Protein AF-A0AAI9AIQ2-F1 (afdb_monomer)

Solvent-accessible surface area (backbone atoms only — not comparable to full-atom values): 21168 Å² total; per-residue (Å²): 132,84,58,90,62,65,63,52,79,47,77,47,78,47,90,77,33,19,38,20,43,30,36,39,63,74,41,92,51,70,26,59,18,50,26,79,37,68,67,47,2,46,46,38,7,43,37,45,44,42,20,33,58,58,73,38,58,77,48,63,70,30,54,37,72,69,79,56,81,78,46,40,80,54,92,78,49,48,52,75,70,54,39,56,72,66,43,52,86,81,51,61,74,72,50,32,22,35,42,27,43,90,58,94,49,39,34,23,37,70,23,32,32,65,90,77,67,45,77,41,26,42,41,46,23,56,48,63,61,23,27,66,75,50,14,49,18,44,29,87,46,70,69,61,11,50,48,50,11,49,28,52,32,52,24,53,39,48,51,49,52,35,46,52,68,30,49,14,53,28,75,51,94,54,92,78,48,52,100,41,28,44,39,27,51,46,22,74,73,56,61,43,58,30,19,29,21,36,44,51,60,94,72,27,33,32,70,28,51,9,39,33,72,48,68,67,58,5,43,49,42,1,46,45,53,44,50,71,49,70,77,74,56,54,9,40,61,39,86,56,56,69,63,40,52,33,68,70,35,50,47,34,40,70,76,64,31,36,24,55,39,32,49,50,42,79,46,80,45,78,42,70,83,58,75,94,80,54,95,68,88,82,71,65,99,61,70,43,32,37,35,79,35,71,55,93,83,44,38,25,34,39,43,46,33,77,100,53,35,64,73,44,64,71,64,33,47,74,78,62,42,78,33,67,27,50,85,45,33,68,36,60,80,67,63,40,64,59,70,62,47,51,52,53,37,60,77,67,71,50,54,48,54,33,64,54,45,16,47,45,45,70,56,92,42,36,62,92,37,45,67,59,48,64,77,51,82,54,70,21,68,40,41,56,44,50,56,50,51,56,49,62,70,65,77,117

Nearest PDB structures (foldseek):
  4q85-assembly2_C  TM=9.039E-01  e=5.734E-27  Escherichia coli K-12
  4q84-assembly1_A  TM=8.880E-01  e=1.154E-26  Escherichia coli K-12
  4q85-assembly3_F  TM=8.875E-01  e=9.817E-27  Escherichia coli K-12
  4q85-assembly3_E  TM=8.876E-01  e=1.593E-26  Escherichia coli K-12
  4q85-assembly1_A  TM=8.774E-01  e=3.568E-26  Escherichia coli K-12

Secondary structure (DSSP, 8-state):
---SS-EEEEEEEETTEEEEEEEESSSS-EEEEEESSHHHHHHHHHHHHHHHHHT-GGGTTS--TTSSTT-EE-S--S-HHHHHHTTGGGS-GGGG--SSSS--S-EEEEEEETTT--EEEEEHHHHHHHTTTTTEEEESSHHHHHHHHHHHHHHHHHHHHHHHTTPPPPB---TT--SSEEEEE-STTTTS-EEEEEEEETTEEEEEEEE-SSHHHHHHHHHHHHHHTTT-S-EEEES-HHHHTSHHHHHHHHHHS-S-EEGGGGSS-SSPPPP---S-S----S--EEEEEEETTEEEEEEE-TTTS--S-TTHHHHS-GGGGHHHHHHHHTT--HHHHHHHHHHTT-SBHHHHHT--BSS--BGGGHHHHHH---B-HHHHHHHHHHHHTT--

pLDDT: mean 96.02, std 3.87, range [55.38, 98.81]

Structure (mmCIF, N/CA/C/O backbone):
data_AF-A0AAI9AIQ2-F1
#
_entry.id   AF-A0AAI9AIQ2-F1
#
loop_
_atom_site.group_PDB
_atom_site.id
_atom_site.type_symbol
_atom_site.label_atom_id
_atom_site.label_alt_id
_atom_site.label_comp_id
_atom_site.label_asym_id
_atom_site.label_entity_id
_atom_site.label_seq_id
_atom_site.pdbx_PDB_ins_code
_atom_site.Cartn_x
_atom_site.Cartn_y
_atom_site.Cartn_z
_atom_site.occupancy
_atom_site.B_iso_or_equiv
_atom_site.auth_seq_id
_atom_site.auth_comp_id
_atom_site.auth_asym_id
_atom_site.auth_atom_id
_atom_site.pdbx_PDB_model_num
ATOM 1 N N . MET A 1 1 ? 9.174 21.395 -0.111 1.00 64.38 1 MET A N 1
ATOM 2 C CA . MET A 1 1 ? 7.866 20.803 0.245 1.00 64.38 1 MET A CA 1
ATOM 3 C C . MET A 1 1 ? 7.655 20.969 1.747 1.00 64.38 1 MET A C 1
ATOM 5 O O . MET A 1 1 ? 8.614 20.760 2.483 1.00 64.38 1 MET A O 1
ATOM 9 N N . LYS A 1 2 ? 6.482 21.436 2.197 1.00 76.50 2 LYS A N 1
ATOM 10 C CA . LYS A 1 2 ? 6.148 21.532 3.632 1.00 76.50 2 LYS A CA 1
ATOM 11 C C . LYS A 1 2 ? 5.447 20.241 4.067 1.00 76.50 2 LYS A C 1
ATOM 13 O O . LYS A 1 2 ? 4.701 19.677 3.272 1.00 76.50 2 LYS A O 1
ATOM 18 N N . SER A 1 3 ? 5.705 19.792 5.289 1.00 81.62 3 SER A N 1
ATOM 19 C CA . SER A 1 3 ? 4.983 18.675 5.905 1.00 81.62 3 SER A CA 1
ATOM 20 C C . SER A 1 3 ? 3.713 19.192 6.586 1.00 81.62 3 SER A C 1
ATOM 22 O O . SER A 1 3 ? 3.697 20.337 7.044 1.00 81.62 3 SER A O 1
ATOM 24 N N . ILE A 1 4 ? 2.662 18.374 6.633 1.00 86.06 4 ILE A N 1
ATOM 25 C CA . ILE A 1 4 ? 1.431 18.651 7.394 1.00 86.06 4 ILE A CA 1
ATOM 26 C C . ILE A 1 4 ? 1.721 18.639 8.896 1.00 86.06 4 ILE A C 1
ATOM 28 O O . ILE A 1 4 ? 1.161 19.439 9.637 1.00 86.06 4 ILE A O 1
ATOM 32 N N . ILE A 1 5 ? 2.646 17.776 9.314 1.00 91.12 5 ILE A N 1
ATOM 33 C CA . ILE A 1 5 ? 3.063 17.594 10.704 1.00 91.12 5 ILE A CA 1
ATOM 34 C C . ILE A 1 5 ? 4.569 17.804 10.863 1.00 91.12 5 ILE A C 1
ATOM 36 O O . ILE A 1 5 ? 5.335 17.715 9.901 1.00 91.12 5 ILE A O 1
ATOM 40 N N . GLU A 1 6 ? 5.031 18.053 12.083 1.00 93.75 6 GLU A N 1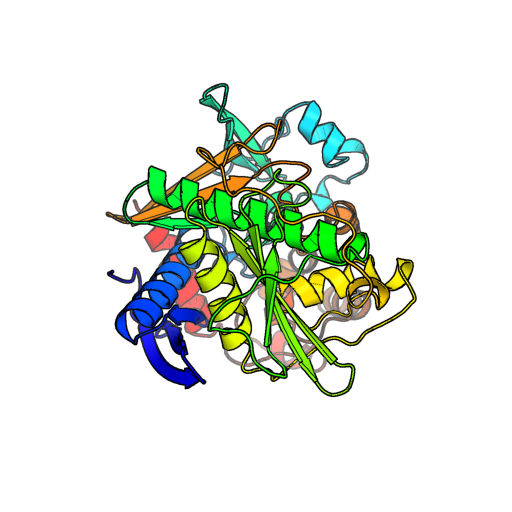
ATOM 41 C CA . GLU A 1 6 ? 6.467 18.113 12.347 1.00 93.75 6 GLU A CA 1
ATOM 42 C C . GLU A 1 6 ? 7.118 16.729 12.262 1.00 93.75 6 GLU A C 1
ATOM 44 O O . GLU A 1 6 ? 6.614 15.751 12.819 1.00 93.75 6 GLU A O 1
ATOM 49 N N . CYS A 1 7 ? 8.283 16.657 11.613 1.00 95.00 7 CYS A N 1
ATOM 50 C CA . CYS A 1 7 ? 9.026 15.412 11.447 1.00 95.00 7 CYS A CA 1
ATOM 51 C C . CYS A 1 7 ? 10.515 15.587 11.755 1.00 95.00 7 CYS A C 1
ATOM 53 O O . CYS A 1 7 ? 11.106 16.629 11.464 1.00 95.00 7 CYS A O 1
ATOM 55 N N . ASN A 1 8 ? 11.127 14.533 12.291 1.00 96.94 8 ASN A N 1
ATOM 56 C CA . ASN A 1 8 ? 12.574 14.378 12.379 1.00 96.94 8 ASN A CA 1
ATOM 57 C C . ASN A 1 8 ? 13.058 13.595 11.153 1.00 96.94 8 ASN A C 1
ATOM 59 O O . ASN A 1 8 ? 12.486 12.555 10.825 1.00 96.94 8 ASN A O 1
ATOM 63 N N . LEU A 1 9 ? 14.097 14.095 10.482 1.00 97.31 9 LEU A N 1
ATOM 64 C CA . LEU A 1 9 ? 14.638 13.498 9.260 1.00 97.31 9 LEU A CA 1
ATOM 65 C C . LEU A 1 9 ? 16.006 12.883 9.539 1.00 97.31 9 LEU A C 1
ATOM 67 O O . LEU A 1 9 ? 16.919 13.593 9.960 1.00 97.31 9 LEU A O 1
ATOM 71 N N . ASN A 1 10 ? 16.153 11.595 9.245 1.00 97.56 10 ASN A N 1
ATOM 72 C CA . ASN A 1 10 ? 17.425 10.885 9.319 1.00 97.56 10 ASN A CA 1
ATOM 73 C C . ASN A 1 10 ? 17.871 10.525 7.906 1.00 97.56 10 ASN A C 1
ATOM 75 O O . ASN A 1 10 ? 17.074 10.013 7.122 1.00 97.56 10 ASN A O 1
ATOM 79 N N . TYR A 1 11 ? 19.133 10.785 7.578 1.00 97.81 11 TYR A N 1
ATOM 80 C CA . TYR A 1 11 ? 19.677 10.518 6.248 1.00 97.81 11 TYR A CA 1
ATOM 81 C C . TYR A 1 11 ? 20.722 9.419 6.298 1.00 97.81 11 TYR A C 1
ATOM 83 O O . TYR A 1 11 ? 21.492 9.317 7.254 1.00 97.81 11 TYR A O 1
ATOM 91 N N . LYS A 1 12 ? 20.777 8.643 5.222 1.00 97.00 12 LYS A N 1
ATOM 92 C CA . LYS A 1 12 ? 21.795 7.627 4.998 1.00 97.00 12 LYS A CA 1
ATOM 93 C C . LYS A 1 12 ? 22.156 7.604 3.520 1.00 97.00 12 LYS A C 1
ATOM 95 O O . LYS A 1 12 ? 21.268 7.643 2.682 1.00 97.00 12 LYS A O 1
ATOM 100 N N . ASN A 1 13 ? 23.442 7.512 3.200 1.00 97.62 13 ASN A N 1
ATOM 101 C CA . ASN A 1 13 ? 23.876 7.243 1.831 1.00 97.62 13 ASN A CA 1
ATOM 102 C C . ASN A 1 13 ? 24.075 5.737 1.645 1.00 97.62 13 ASN A C 1
ATOM 104 O O . ASN A 1 13 ? 24.607 5.066 2.533 1.00 97.62 13 ASN A O 1
ATOM 108 N N . PHE A 1 14 ? 23.651 5.224 0.497 1.00 97.06 14 PHE A N 1
ATOM 109 C CA . PHE A 1 14 ? 23.833 3.839 0.093 1.00 97.06 14 PHE A CA 1
ATOM 110 C C . PHE A 1 14 ? 24.073 3.782 -1.417 1.00 97.06 14 PHE A C 1
ATOM 112 O O . PHE A 1 14 ? 23.176 4.087 -2.200 1.00 97.06 14 PHE A O 1
ATOM 119 N N . LEU A 1 15 ? 25.294 3.404 -1.813 1.00 95.94 15 LEU A N 1
ATOM 120 C CA . LEU A 1 15 ? 25.759 3.497 -3.202 1.00 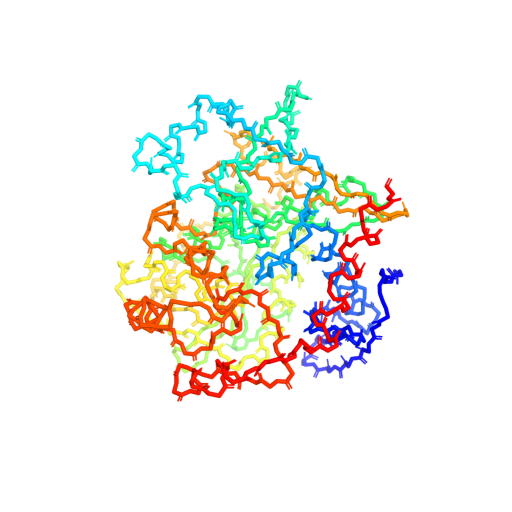95.94 15 LEU A CA 1
ATOM 121 C C . LEU A 1 15 ? 25.475 4.900 -3.776 1.00 95.94 15 LEU A C 1
ATOM 123 O O . LEU A 1 15 ? 25.874 5.892 -3.165 1.00 95.94 15 LEU A O 1
ATOM 127 N N . ASP A 1 16 ? 24.771 4.982 -4.905 1.00 95.31 16 ASP A N 1
ATOM 128 C CA . ASP A 1 16 ? 24.423 6.239 -5.580 1.00 95.31 16 ASP A CA 1
ATOM 129 C C . ASP A 1 16 ? 23.188 6.938 -4.980 1.00 95.31 16 ASP A C 1
ATOM 131 O O . ASP A 1 16 ? 22.822 8.030 -5.417 1.00 95.31 16 ASP A O 1
ATOM 135 N N . ALA A 1 17 ? 22.512 6.315 -4.009 1.00 97.25 17 ALA A N 1
ATOM 136 C CA . ALA A 1 17 ? 21.289 6.835 -3.414 1.00 97.25 17 ALA A CA 1
ATOM 137 C C . ALA A 1 17 ? 21.544 7.533 -2.072 1.00 97.25 17 ALA A C 1
ATOM 139 O O . ALA A 1 17 ? 22.296 7.066 -1.212 1.00 97.25 17 ALA A O 1
ATOM 140 N N . THR A 1 18 ? 20.806 8.614 -1.844 1.00 98.19 18 THR A N 1
ATOM 141 C CA . THR A 1 18 ? 20.502 9.117 -0.509 1.00 98.19 18 THR A CA 1
ATOM 142 C C . THR A 1 18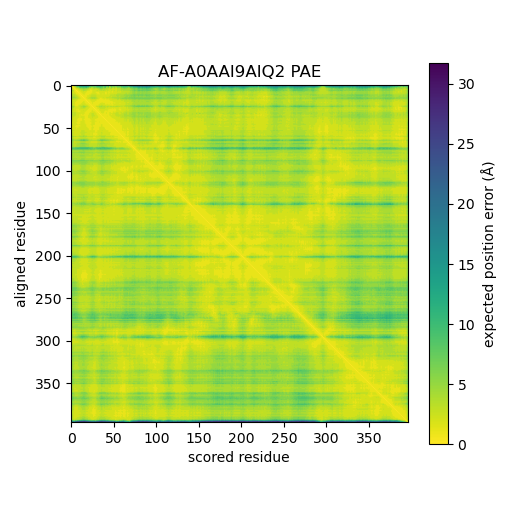 ? 19.123 8.608 -0.098 1.00 98.19 18 THR A C 1
ATOM 144 O O . THR A 1 18 ? 18.127 8.817 -0.791 1.00 98.19 18 THR A O 1
ATOM 147 N N . LEU A 1 19 ? 19.066 7.962 1.060 1.00 97.94 19 LEU A N 1
ATOM 148 C CA . LEU A 1 19 ? 17.855 7.504 1.725 1.00 97.94 19 LEU A CA 1
ATOM 149 C C . LEU A 1 19 ? 17.506 8.475 2.855 1.00 97.94 19 LEU A C 1
ATOM 151 O O . LEU A 1 19 ? 18.389 8.993 3.548 1.00 97.94 19 LEU A O 1
ATOM 155 N N . CYS A 1 20 ? 16.217 8.726 3.047 1.00 97.94 20 CYS A N 1
ATOM 156 C CA . CYS A 1 20 ? 15.698 9.575 4.108 1.00 97.94 20 CYS A CA 1
ATOM 157 C C . CYS A 1 20 ? 14.577 8.852 4.851 1.00 97.94 20 CYS A C 1
ATOM 159 O O . CYS A 1 20 ? 13.578 8.469 4.256 1.00 97.94 20 CYS A O 1
ATOM 161 N N . GLU A 1 21 ? 14.731 8.692 6.159 1.00 97.88 21 GLU A N 1
ATOM 162 C CA . GLU A 1 21 ? 13.654 8.274 7.049 1.00 97.88 21 GLU A CA 1
ATOM 163 C C . GLU A 1 21 ? 13.025 9.528 7.666 1.00 97.88 21 GLU A C 1
ATOM 165 O O . GLU A 1 21 ? 13.721 10.361 8.257 1.00 97.88 21 GLU A O 1
ATOM 170 N N . CYS A 1 22 ? 11.708 9.658 7.545 1.00 97.62 22 CYS A N 1
ATOM 171 C CA . CYS A 1 22 ? 10.930 10.764 8.084 1.00 97.62 22 CYS A CA 1
ATOM 172 C C . CYS A 1 22 ? 10.041 10.251 9.218 1.00 97.62 22 CYS A C 1
ATOM 174 O O . CYS A 1 22 ? 9.081 9.522 8.984 1.00 97.62 22 CYS A O 1
ATOM 176 N N . LYS A 1 23 ? 10.364 10.622 10.462 1.00 97.81 23 LYS A N 1
ATOM 177 C CA . LYS A 1 23 ? 9.610 10.225 11.661 1.00 97.81 23 LYS A CA 1
ATOM 178 C C . LYS A 1 23 ? 8.734 11.368 12.138 1.00 97.81 23 LYS A C 1
ATOM 180 O O . LYS A 1 23 ? 9.259 12.426 12.488 1.00 97.81 23 LYS A O 1
ATOM 185 N N . ALA A 1 24 ? 7.427 11.150 12.205 1.00 97.06 24 ALA A N 1
ATOM 186 C CA . ALA A 1 24 ? 6.503 12.095 12.810 1.00 97.06 24 ALA A CA 1
ATOM 187 C C . ALA A 1 24 ? 6.854 12.340 14.288 1.00 97.06 24 ALA A C 1
ATOM 189 O O . ALA A 1 24 ? 7.176 11.408 15.027 1.00 97.06 24 ALA A O 1
ATOM 190 N N . LYS A 1 25 ? 6.796 13.594 14.745 1.00 95.12 25 LYS A N 1
ATOM 191 C CA . LYS A 1 25 ? 6.908 13.892 16.178 1.00 95.12 25 LYS A CA 1
ATOM 192 C C . LYS A 1 25 ? 5.599 13.533 16.880 1.00 95.12 25 LYS A C 1
ATOM 194 O O . LYS A 1 25 ? 4.528 13.867 16.387 1.00 95.12 25 LYS A O 1
ATOM 199 N N . ASN A 1 26 ? 5.695 12.891 18.045 1.00 94.12 26 ASN A N 1
ATOM 200 C CA . ASN A 1 26 ? 4.567 12.541 18.927 1.00 94.12 26 ASN A CA 1
ATOM 201 C C . ASN A 1 26 ? 3.491 11.614 18.317 1.00 94.12 26 ASN A C 1
ATOM 203 O O . ASN A 1 26 ? 2.453 11.389 18.937 1.00 94.12 26 ASN A O 1
ATOM 207 N N . LEU A 1 27 ? 3.755 11.043 17.141 1.00 96.94 27 LEU A N 1
ATOM 208 C CA . LEU A 1 27 ? 2.909 10.086 16.425 1.00 96.94 27 LEU A CA 1
ATOM 209 C C . LEU A 1 27 ? 3.756 8.854 16.062 1.00 96.94 27 LEU A C 1
ATOM 211 O O . LEU A 1 27 ? 4.980 8.971 15.956 1.00 96.94 27 LEU A O 1
ATOM 215 N N . PRO A 1 28 ? 3.152 7.672 15.859 1.00 96.00 28 PRO A N 1
ATOM 216 C CA . PRO A 1 28 ? 3.898 6.468 15.488 1.00 96.00 28 PRO A CA 1
ATOM 217 C C . PRO A 1 28 ? 4.300 6.431 14.002 1.00 96.00 28 PRO A C 1
ATOM 219 O O . PRO A 1 28 ? 4.994 5.508 13.584 1.00 96.00 28 PRO A O 1
ATOM 222 N N . PHE A 1 29 ? 3.899 7.428 13.211 1.00 97.56 29 PHE A N 1
ATOM 223 C CA . PHE A 1 29 ? 4.029 7.412 11.756 1.00 97.56 29 PHE A CA 1
ATOM 224 C C . PHE A 1 29 ? 5.464 7.620 11.270 1.00 97.56 29 PHE A C 1
ATOM 226 O O . PHE A 1 29 ? 6.209 8.476 11.768 1.00 97.56 29 PHE A O 1
ATOM 233 N N . LYS A 1 30 ? 5.831 6.855 10.242 1.00 97.19 30 LYS A N 1
ATOM 234 C CA . LYS A 1 30 ? 7.117 6.950 9.556 1.00 97.19 30 LYS A CA 1
ATOM 235 C C . LYS A 1 30 ? 6.921 6.748 8.065 1.00 97.19 30 LYS A C 1
ATOM 237 O O . LYS A 1 30 ? 6.218 5.825 7.680 1.00 97.19 30 LYS A O 1
ATOM 242 N N . SER A 1 31 ? 7.611 7.547 7.269 1.00 97.12 31 SER A N 1
ATOM 243 C CA . SER A 1 31 ? 7.732 7.349 5.826 1.00 97.12 31 SER A CA 1
ATOM 244 C C . SER A 1 31 ? 9.194 7.287 5.418 1.00 97.12 31 SER A C 1
ATOM 246 O O . SER A 1 31 ? 10.092 7.722 6.157 1.00 97.12 31 SER A O 1
ATOM 248 N N . PHE A 1 32 ? 9.426 6.784 4.215 1.00 96.12 32 PHE A N 1
ATOM 249 C CA . PHE A 1 32 ? 10.757 6.684 3.649 1.00 96.12 32 PHE A CA 1
ATOM 250 C C . PHE A 1 32 ? 10.838 7.453 2.338 1.00 96.12 32 PHE A C 1
ATOM 252 O O . PHE A 1 32 ? 9.854 7.684 1.650 1.00 96.12 32 PHE A O 1
ATOM 259 N N . GLY A 1 33 ? 12.034 7.912 2.006 1.00 96.06 33 GLY A N 1
ATOM 260 C CA . GLY A 1 33 ? 12.282 8.622 0.769 1.00 96.06 33 GLY A CA 1
ATOM 261 C C . GLY A 1 33 ? 13.632 8.281 0.194 1.00 96.06 33 GLY A C 1
ATOM 262 O O . GLY A 1 33 ? 14.567 7.911 0.906 1.00 96.06 33 GLY A O 1
ATOM 263 N N . LYS A 1 34 ? 13.717 8.435 -1.120 1.00 96.88 34 LYS A N 1
ATOM 264 C CA . LYS A 1 34 ? 14.873 8.072 -1.931 1.00 96.88 34 LYS A CA 1
ATOM 265 C C . LYS A 1 34 ? 15.139 9.144 -2.980 1.00 96.88 34 LYS A C 1
ATOM 267 O O . LYS A 1 34 ? 14.220 9.820 -3.439 1.00 96.88 34 LYS A O 1
ATOM 272 N N . GLY A 1 35 ? 16.404 9.315 -3.337 1.00 97.44 35 GLY A N 1
ATOM 273 C CA . GLY A 1 35 ? 16.845 10.252 -4.367 1.00 97.44 35 GLY A CA 1
ATOM 274 C C . GLY A 1 35 ? 18.348 10.164 -4.596 1.00 97.44 35 GLY A C 1
ATOM 275 O O . GLY A 1 35 ? 19.053 9.539 -3.809 1.00 97.44 35 GLY A O 1
ATOM 276 N N . PHE A 1 36 ? 18.857 10.819 -5.636 1.00 97.50 36 PHE A N 1
ATOM 277 C CA . PHE A 1 36 ? 20.304 10.876 -5.903 1.00 97.50 36 PHE A CA 1
ATOM 278 C C . PHE A 1 36 ? 21.024 11.927 -5.052 1.00 97.50 36 PHE A C 1
ATOM 280 O O . PHE A 1 36 ? 22.245 12.055 -5.081 1.00 97.50 36 PHE A O 1
ATOM 287 N N . ASN A 1 37 ? 20.266 12.727 -4.304 1.00 97.44 37 ASN A N 1
ATOM 288 C CA . ASN A 1 37 ? 20.788 13.689 -3.350 1.00 97.44 37 ASN A CA 1
ATOM 289 C C . ASN A 1 37 ? 19.833 13.859 -2.163 1.00 97.44 37 ASN A C 1
ATOM 291 O O . ASN A 1 37 ? 18.664 13.465 -2.189 1.00 97.44 37 ASN A O 1
ATOM 295 N N . GLN A 1 38 ? 20.334 14.517 -1.121 1.00 97.06 38 GLN A N 1
ATOM 296 C CA . GLN A 1 38 ? 19.609 14.737 0.126 1.00 97.06 38 GLN A CA 1
ATOM 297 C C . GLN A 1 38 ? 18.287 15.500 -0.050 1.00 97.06 38 GLN A C 1
ATOM 299 O O . GLN A 1 38 ? 17.323 15.231 0.668 1.00 97.06 38 GLN A O 1
ATOM 304 N N . ASN A 1 39 ? 18.219 16.448 -0.991 1.00 97.00 39 ASN A N 1
ATOM 305 C CA . ASN A 1 39 ? 17.011 17.238 -1.216 1.00 97.00 39 ASN A CA 1
ATOM 306 C C . ASN A 1 39 ? 15.904 16.405 -1.877 1.00 97.00 39 ASN A C 1
ATOM 308 O O . ASN A 1 39 ? 14.755 16.479 -1.449 1.00 97.00 39 ASN A O 1
ATOM 312 N N . GLU A 1 40 ? 16.246 15.583 -2.869 1.00 96.62 40 GLU A N 1
ATOM 313 C CA . GLU A 1 40 ? 15.310 14.639 -3.490 1.00 96.62 40 GLU A CA 1
ATOM 314 C C . GLU A 1 40 ? 14.781 13.625 -2.475 1.00 96.62 40 GLU A C 1
ATOM 316 O O . GLU A 1 40 ? 13.567 13.493 -2.324 1.00 96.62 40 GLU A O 1
ATOM 321 N N . ALA A 1 41 ? 15.675 13.001 -1.699 1.00 97.56 41 ALA A N 1
ATOM 322 C CA . ALA A 1 41 ? 15.297 12.037 -0.667 1.00 97.56 41 ALA A CA 1
ATOM 323 C C . ALA A 1 41 ? 14.363 12.656 0.386 1.00 97.56 41 ALA A C 1
ATOM 325 O O . ALA A 1 41 ? 13.356 12.060 0.767 1.00 97.56 41 ALA A O 1
ATOM 326 N N . LYS A 1 42 ? 14.650 13.895 0.809 1.00 97.44 42 LYS A N 1
ATOM 327 C CA . LYS A 1 42 ? 13.793 14.666 1.719 1.00 97.44 42 LYS A CA 1
ATOM 328 C C . LYS A 1 42 ? 12.411 14.936 1.127 1.00 97.44 42 LYS A C 1
ATOM 330 O O . LYS A 1 42 ? 11.412 14.805 1.833 1.00 97.44 42 LYS A O 1
ATOM 335 N N . ILE A 1 43 ? 12.347 15.388 -0.128 1.00 95.12 43 ILE A N 1
ATOM 336 C CA . ILE A 1 43 ? 11.077 15.693 -0.802 1.00 95.12 43 ILE A CA 1
ATOM 337 C C . ILE A 1 43 ? 10.241 14.421 -0.934 1.00 95.12 43 ILE A C 1
ATOM 339 O O . ILE A 1 43 ? 9.055 14.465 -0.626 1.00 95.12 43 ILE A O 1
ATOM 343 N N . SER A 1 44 ? 10.865 13.308 -1.320 1.00 95.62 44 SER A N 1
ATOM 344 C CA . SER A 1 44 ? 10.224 11.996 -1.404 1.00 95.62 44 SER A CA 1
ATOM 345 C C . SER A 1 44 ? 9.652 11.562 -0.048 1.00 95.62 44 SER A C 1
ATOM 347 O O . SER A 1 44 ? 8.454 11.307 0.035 1.00 95.62 44 SER A O 1
ATOM 349 N N . ALA A 1 45 ? 10.441 11.606 1.033 1.00 97.12 45 ALA A N 1
ATOM 350 C CA . ALA A 1 45 ? 9.985 11.158 2.353 1.00 97.12 45 ALA A CA 1
ATOM 351 C C . ALA A 1 45 ? 8.845 12.025 2.919 1.00 97.12 45 ALA A C 1
ATOM 353 O O . ALA A 1 45 ? 7.868 11.510 3.462 1.00 97.12 45 ALA A O 1
ATOM 354 N N . ILE A 1 46 ? 8.939 13.354 2.785 1.00 96.12 46 ILE A N 1
ATOM 355 C CA . ILE A 1 46 ? 7.873 14.273 3.226 1.00 96.12 46 ILE A CA 1
ATOM 356 C C . ILE A 1 46 ? 6.622 14.123 2.350 1.00 96.12 46 ILE A C 1
ATOM 358 O O . ILE A 1 46 ? 5.508 14.217 2.863 1.00 96.12 46 ILE A O 1
ATOM 362 N N . GLY A 1 47 ? 6.795 13.904 1.044 1.00 95.19 47 GLY A N 1
ATOM 363 C CA . GLY A 1 47 ? 5.696 13.649 0.116 1.00 95.19 47 GLY A CA 1
ATOM 364 C C . GLY A 1 47 ? 4.895 12.420 0.530 1.00 95.19 47 GLY A C 1
ATOM 365 O O . GLY A 1 47 ? 3.685 12.530 0.708 1.00 95.19 47 GLY A O 1
ATOM 366 N N . GLU A 1 48 ? 5.580 11.308 0.795 1.00 96.38 48 GLU A N 1
ATOM 367 C CA . GLU A 1 48 ? 4.965 10.067 1.276 1.00 96.38 48 GLU A CA 1
ATOM 368 C C . GLU A 1 48 ? 4.292 10.251 2.649 1.00 96.38 48 GLU A C 1
ATOM 370 O O . GLU A 1 48 ? 3.156 9.827 2.838 1.00 96.38 48 GLU A O 1
ATOM 375 N N . MET A 1 49 ? 4.922 10.966 3.593 1.00 97.19 49 MET A N 1
ATOM 376 C CA . MET A 1 49 ? 4.294 11.294 4.887 1.00 97.19 49 MET A CA 1
ATOM 377 C C . MET A 1 49 ? 2.959 12.021 4.685 1.00 97.19 49 MET A C 1
ATOM 379 O O . MET A 1 49 ? 1.941 11.651 5.268 1.00 97.19 49 MET A O 1
ATOM 383 N N . ASN A 1 50 ? 2.955 13.059 3.846 1.00 95.75 50 ASN A N 1
ATOM 384 C CA . ASN A 1 50 ? 1.754 13.842 3.592 1.00 95.75 50 ASN A CA 1
ATOM 385 C C . ASN A 1 50 ? 0.686 13.040 2.841 1.00 95.75 50 ASN A C 1
ATOM 387 O O . ASN A 1 50 ? -0.497 13.188 3.135 1.00 95.75 50 ASN A O 1
ATOM 391 N N . GLU A 1 51 ? 1.086 12.205 1.884 1.00 96.94 51 GLU A N 1
ATOM 392 C CA . GLU A 1 51 ? 0.190 11.305 1.163 1.00 96.94 51 GLU A CA 1
ATOM 393 C C . GLU A 1 51 ? -0.563 10.396 2.125 1.00 96.94 51 GLU A C 1
ATOM 395 O O . GLU A 1 51 ? -1.794 10.409 2.141 1.00 96.94 51 GLU A O 1
ATOM 400 N N . ARG A 1 52 ? 0.175 9.667 2.967 1.00 97.31 52 ARG A N 1
ATOM 401 C CA . ARG A 1 52 ? -0.362 8.681 3.909 1.00 97.31 52 ARG A CA 1
ATOM 402 C C . ARG A 1 52 ? -1.266 9.322 4.964 1.00 97.31 52 ARG A C 1
ATOM 404 O O . ARG A 1 52 ? -2.272 8.738 5.353 1.00 97.31 52 ARG A O 1
ATOM 411 N N . ILE A 1 53 ? -0.961 10.552 5.385 1.00 96.12 53 ILE A N 1
ATOM 412 C CA . ILE A 1 53 ? -1.822 11.324 6.294 1.00 96.12 53 ILE A CA 1
ATOM 413 C C . ILE A 1 53 ? -3.109 11.776 5.589 1.00 96.12 53 ILE A C 1
ATOM 415 O O . ILE A 1 53 ? -4.210 11.595 6.114 1.00 96.12 53 ILE A O 1
ATOM 419 N N . LEU A 1 54 ? -3.010 12.379 4.399 1.00 95.25 54 LEU A N 1
ATOM 420 C CA . LEU A 1 54 ? -4.183 12.951 3.730 1.00 95.25 54 LEU A CA 1
ATOM 421 C C . LEU A 1 54 ? -5.154 11.901 3.219 1.00 95.25 54 LEU A C 1
ATOM 423 O O . LEU A 1 54 ? -6.357 12.073 3.392 1.00 95.25 54 LEU A O 1
ATOM 427 N N . THR A 1 55 ? -4.639 10.821 2.639 1.00 96.50 55 THR A N 1
ATOM 428 C CA . THR A 1 55 ? -5.445 9.686 2.155 1.00 96.50 55 THR A CA 1
ATOM 429 C C . THR A 1 55 ? -6.042 8.848 3.282 1.00 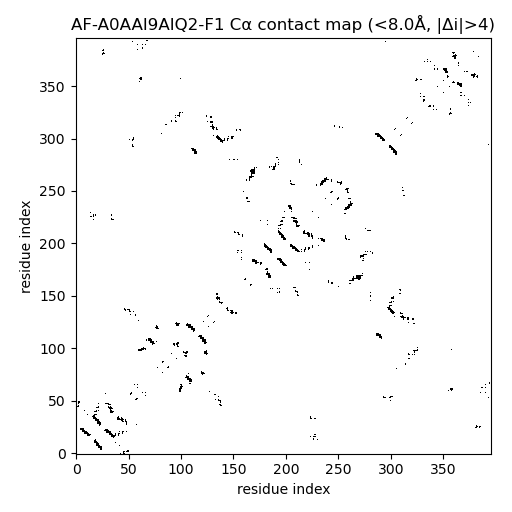96.50 55 THR A C 1
ATOM 431 O O . THR A 1 55 ? -6.886 7.993 3.034 1.00 96.50 55 THR A O 1
ATOM 434 N N . ARG A 1 56 ? -5.663 9.162 4.527 1.00 96.38 56 ARG A N 1
ATOM 435 C CA . ARG A 1 56 ? -6.003 8.451 5.756 1.00 96.38 56 ARG A CA 1
ATOM 436 C C . ARG A 1 56 ? -5.353 7.070 5.893 1.00 96.38 56 ARG A C 1
ATOM 438 O O . ARG A 1 56 ? -5.698 6.363 6.828 1.00 96.38 56 ARG A O 1
ATOM 445 N N . ASN A 1 57 ? -4.374 6.725 5.058 1.00 97.25 57 ASN A N 1
ATOM 446 C CA . ASN A 1 57 ? -3.740 5.409 5.085 1.00 97.25 57 ASN A CA 1
ATOM 447 C C . ASN A 1 57 ? -3.103 5.051 6.439 1.00 97.25 57 ASN A C 1
ATOM 449 O O . ASN A 1 57 ? -3.312 3.956 6.943 1.00 97.25 57 ASN A O 1
ATOM 453 N N . TYR A 1 58 ? -2.423 5.993 7.102 1.00 97.25 58 TYR A N 1
ATOM 454 C CA . TYR A 1 58 ? -1.906 5.742 8.457 1.00 97.25 58 TYR A CA 1
ATOM 455 C C . TYR A 1 58 ? -2.989 5.554 9.522 1.00 97.25 58 TYR A C 1
ATOM 457 O O . TYR A 1 58 ? -2.671 5.206 10.648 1.00 97.25 58 TYR A O 1
ATOM 465 N N . PHE A 1 59 ? -4.246 5.857 9.224 1.00 97.62 59 PHE A N 1
ATOM 466 C CA . PHE A 1 59 ? -5.339 5.791 10.186 1.00 97.62 59 PHE A CA 1
ATOM 467 C C . PHE A 1 59 ? -6.158 4.501 10.046 1.00 97.62 59 PHE A C 1
ATOM 469 O O . PHE A 1 59 ? -6.966 4.217 10.925 1.00 97.62 59 PHE A O 1
ATOM 476 N N . GLU A 1 60 ? -5.948 3.731 8.971 1.00 96.38 60 GLU A N 1
ATOM 477 C CA . GLU A 1 60 ? -6.727 2.533 8.619 1.00 96.38 60 GLU A CA 1
ATOM 478 C C . GLU A 1 60 ? -6.677 1.466 9.719 1.00 96.38 60 GLU A C 1
ATOM 480 O O . GLU A 1 60 ? -7.688 0.830 10.000 1.00 96.38 60 GLU A O 1
ATOM 485 N N . GLU A 1 61 ? -5.542 1.349 10.411 1.00 95.50 61 GLU A N 1
ATOM 486 C CA . GLU A 1 61 ? -5.310 0.398 11.507 1.00 95.50 61 GLU A CA 1
ATOM 487 C C . GLU A 1 61 ? -5.794 0.889 12.884 1.00 95.50 61 GLU A C 1
ATOM 489 O O . GLU A 1 61 ? -5.626 0.189 13.881 1.00 95.50 61 GLU A O 1
ATOM 494 N N . TYR A 1 62 ? -6.397 2.081 12.980 1.00 98.19 62 TYR A N 1
ATOM 495 C CA . TYR A 1 62 ? -6.827 2.652 14.258 1.00 98.19 62 TYR A CA 1
ATOM 496 C C . TYR A 1 62 ? -8.347 2.773 14.363 1.00 98.19 62 TYR A C 1
ATOM 498 O O . TYR A 1 62 ? -9.053 3.133 13.421 1.00 98.19 62 TYR A O 1
ATOM 506 N N . TYR A 1 63 ? -8.858 2.536 15.563 1.00 98.44 63 TYR A N 1
ATOM 507 C CA . TYR A 1 63 ? -10.224 2.833 15.949 1.00 98.44 63 TYR A CA 1
ATOM 508 C C . TYR A 1 63 ? -10.411 4.354 16.024 1.00 98.44 63 TYR A C 1
ATOM 510 O O . TYR A 1 63 ? -9.969 5.029 16.949 1.00 98.44 63 TYR A O 1
ATOM 518 N N . ILE A 1 64 ? -11.048 4.919 15.004 1.00 97.56 64 ILE A N 1
ATOM 519 C CA . ILE A 1 64 ? -11.295 6.348 14.870 1.00 97.56 64 ILE A CA 1
ATOM 520 C C . ILE A 1 64 ? -12.708 6.542 14.345 1.00 97.56 64 ILE A C 1
ATOM 522 O O . ILE A 1 64 ? -12.988 6.432 13.148 1.00 97.56 64 ILE A O 1
ATOM 526 N N . ASN A 1 65 ? -13.607 6.888 15.260 1.00 94.38 65 ASN A N 1
ATOM 527 C CA . ASN A 1 65 ? -14.949 7.295 14.881 1.00 94.38 65 ASN A CA 1
ATOM 528 C C . ASN A 1 65 ? -14.897 8.521 13.968 1.00 94.38 65 ASN A C 1
ATOM 530 O O . ASN A 1 65 ? -14.204 9.498 14.257 1.00 94.38 65 ASN A O 1
ATOM 534 N N . ASN A 1 66 ? -15.688 8.474 12.895 1.00 91.69 66 ASN A N 1
ATOM 535 C CA . ASN A 1 66 ? -15.789 9.546 11.909 1.00 91.69 66 ASN A CA 1
ATOM 536 C C . ASN A 1 66 ? -14.470 9.838 11.161 1.00 91.69 66 ASN A C 1
ATOM 538 O O . ASN A 1 66 ? -14.166 10.995 10.866 1.00 91.69 66 ASN A O 1
ATOM 542 N N . LEU A 1 67 ? -13.684 8.796 10.841 1.00 95.81 67 LEU A N 1
ATOM 543 C CA . LEU A 1 67 ? -12.455 8.929 10.041 1.00 95.81 67 LEU A CA 1
ATOM 544 C C . LEU A 1 67 ? -12.702 9.637 8.693 1.00 95.81 67 LEU A C 1
ATOM 546 O O . LEU A 1 67 ? -11.873 10.438 8.252 1.00 95.81 67 LEU A O 1
ATOM 550 N N . TYR A 1 68 ? -13.860 9.371 8.081 1.00 95.38 68 TYR A N 1
ATOM 551 C CA . TYR A 1 68 ? -14.355 10.026 6.869 1.00 95.38 68 TYR A CA 1
ATOM 552 C C . TYR A 1 68 ? -15.715 10.693 7.156 1.00 95.38 68 TYR A C 1
ATOM 554 O O . TYR A 1 68 ? -16.732 9.998 7.164 1.00 95.38 68 TYR A O 1
ATOM 562 N N . PRO A 1 69 ? -15.764 12.017 7.399 1.00 93.06 69 PRO A N 1
ATOM 563 C CA . PRO A 1 69 ? -16.993 12.731 7.768 1.00 93.06 69 PRO A CA 1
ATOM 564 C C . PRO A 1 69 ? -18.134 12.655 6.755 1.00 93.06 69 PRO A C 1
ATOM 566 O O . PRO A 1 69 ? -19.297 12.819 7.108 1.00 93.06 69 PRO A O 1
ATOM 569 N N . GLU A 1 70 ? -17.804 12.444 5.486 1.00 93.81 70 GLU A N 1
ATOM 570 C CA . GLU A 1 70 ? -18.763 12.336 4.389 1.00 93.81 70 GLU A CA 1
ATOM 571 C C . GLU A 1 70 ? -19.155 10.890 4.051 1.00 93.81 70 GLU A C 1
ATOM 573 O O . GLU A 1 70 ? -19.868 10.662 3.068 1.00 93.81 70 GLU A O 1
ATOM 578 N N . ALA A 1 71 ? -18.682 9.912 4.832 1.00 96.81 71 ALA A N 1
ATOM 579 C CA . ALA A 1 71 ? -19.135 8.536 4.711 1.00 96.81 71 ALA A CA 1
ATOM 580 C C . ALA A 1 71 ? -20.636 8.439 5.005 1.00 96.81 71 ALA A C 1
ATOM 582 O O . ALA A 1 71 ? -21.162 9.093 5.906 1.00 96.81 71 ALA A O 1
ATOM 583 N N . ILE A 1 72 ? -21.326 7.590 4.248 1.00 97.62 72 ILE A N 1
ATOM 584 C CA . ILE A 1 72 ? -22.756 7.338 4.424 1.00 97.62 72 ILE A CA 1
ATOM 585 C C . ILE A 1 72 ? -23.012 5.850 4.627 1.00 97.62 72 ILE A C 1
ATOM 587 O O . ILE A 1 72 ? -22.307 5.009 4.069 1.00 97.62 72 ILE A O 1
ATOM 591 N N . ILE A 1 73 ? -24.064 5.542 5.381 1.00 97.69 73 ILE A N 1
ATOM 592 C CA . ILE A 1 73 ? -24.656 4.204 5.418 1.00 97.69 73 ILE A CA 1
ATOM 593 C C . ILE A 1 73 ? -25.574 4.087 4.202 1.00 97.69 73 ILE A C 1
ATOM 595 O O . ILE A 1 73 ? -26.490 4.896 4.030 1.00 97.69 73 ILE A O 1
ATOM 599 N N . THR A 1 74 ? -25.312 3.123 3.326 1.00 92.12 74 THR A N 1
ATOM 600 C CA . THR A 1 74 ? -26.109 2.920 2.113 1.00 92.12 74 THR A CA 1
ATOM 601 C C . THR A 1 74 ? -25.988 1.489 1.617 1.00 92.12 74 THR A C 1
ATOM 603 O O . THR A 1 74 ? -24.887 0.962 1.541 1.00 92.12 74 THR A O 1
ATOM 606 N N . ASP A 1 75 ? -27.102 0.911 1.170 1.00 87.75 75 ASP A N 1
ATOM 607 C CA . ASP A 1 75 ? -27.111 -0.353 0.417 1.00 87.75 75 ASP A CA 1
ATOM 608 C C . ASP A 1 75 ? -26.890 -0.121 -1.093 1.00 87.75 75 ASP A C 1
ATOM 610 O O . ASP A 1 75 ? -26.795 -1.058 -1.881 1.00 87.75 75 ASP A O 1
ATOM 614 N N . LYS A 1 76 ? -26.820 1.148 -1.527 1.00 92.81 76 LYS A N 1
ATOM 615 C CA . LYS A 1 76 ? -26.542 1.563 -2.914 1.00 92.81 76 LYS A CA 1
ATOM 616 C C . LYS A 1 76 ? -25.069 1.934 -3.090 1.00 92.81 76 LYS A C 1
ATOM 618 O O . LYS A 1 76 ? -24.751 3.036 -3.542 1.00 92.81 76 LYS A O 1
ATOM 623 N N . PHE A 1 77 ? -24.184 1.036 -2.679 1.00 96.69 77 PHE A N 1
ATOM 624 C CA . PHE A 1 77 ? -22.750 1.138 -2.925 1.00 96.69 77 PHE A CA 1
ATOM 625 C C . PHE A 1 77 ? -22.374 0.361 -4.188 1.00 96.69 77 PHE A C 1
ATOM 627 O O . PHE A 1 77 ? -23.042 -0.600 -4.568 1.00 96.69 77 PHE A O 1
ATOM 634 N N . LEU A 1 78 ? -21.292 0.800 -4.832 1.00 97.94 78 LEU A N 1
ATOM 635 C CA . LEU A 1 78 ? -20.778 0.292 -6.099 1.00 97.94 78 LEU A CA 1
ATOM 636 C C . LEU A 1 78 ? -21.797 0.403 -7.252 1.00 97.94 78 LEU A C 1
ATOM 638 O O . LEU A 1 78 ? -22.954 0.787 -7.092 1.00 97.94 78 LEU A O 1
ATOM 642 N N . ASN A 1 79 ? -21.339 0.139 -8.473 1.00 96.12 79 ASN A N 1
ATOM 643 C CA . ASN A 1 79 ? -22.230 -0.095 -9.611 1.00 96.12 79 ASN A CA 1
ATOM 644 C C . ASN A 1 79 ? -22.330 -1.604 -9.878 1.00 96.12 79 ASN A C 1
ATOM 646 O O . ASN A 1 79 ? -21.579 -2.381 -9.295 1.00 96.12 79 ASN A O 1
ATOM 650 N N . SER A 1 80 ? -23.226 -2.027 -10.773 1.00 96.31 80 SER A N 1
ATOM 651 C CA . SER A 1 80 ? -23.479 -3.454 -11.027 1.00 96.31 80 SER A CA 1
ATOM 652 C C . SER A 1 80 ? -22.228 -4.242 -11.424 1.00 96.31 80 SER A C 1
ATOM 654 O O . SER A 1 80 ? -22.050 -5.360 -10.957 1.00 96.31 80 SER A O 1
ATOM 656 N N . LYS A 1 81 ? -21.349 -3.651 -12.240 1.00 96.31 81 LYS A N 1
ATOM 657 C CA . LYS A 1 81 ? -20.103 -4.285 -12.691 1.00 96.31 81 LYS A CA 1
ATOM 658 C C . LYS A 1 81 ? -19.132 -4.502 -11.530 1.00 96.31 81 LYS A C 1
ATOM 660 O O . LYS A 1 81 ? -18.541 -5.565 -11.419 1.00 96.31 81 LYS A O 1
ATOM 665 N N . LEU A 1 82 ? -18.983 -3.506 -10.659 1.00 97.69 82 LEU A N 1
ATOM 666 C CA . LEU A 1 82 ? -18.136 -3.616 -9.470 1.00 97.69 82 LEU A CA 1
ATOM 667 C C . LEU A 1 82 ? -18.725 -4.579 -8.439 1.00 97.69 82 LEU A C 1
ATOM 669 O O . LEU A 1 82 ? -17.996 -5.360 -7.846 1.00 97.69 82 LEU A O 1
ATOM 673 N N . TYR A 1 83 ? -20.043 -4.547 -8.257 1.00 97.44 83 TYR A N 1
ATOM 674 C CA . TYR A 1 83 ? -20.752 -5.441 -7.346 1.00 97.44 83 TYR A CA 1
ATOM 675 C C . TYR A 1 83 ? -20.562 -6.918 -7.729 1.00 97.44 83 TYR A C 1
ATOM 677 O O . TYR A 1 83 ? -20.442 -7.772 -6.858 1.00 97.44 83 TYR A O 1
ATOM 685 N N . GLU A 1 84 ? -20.518 -7.209 -9.032 1.00 97.56 84 GLU A N 1
ATOM 686 C CA . GLU A 1 84 ? -20.169 -8.530 -9.563 1.00 97.56 84 GLU A CA 1
ATOM 687 C C . GLU A 1 84 ? -18.676 -8.837 -9.407 1.00 97.56 84 GLU A C 1
ATOM 689 O O . GLU A 1 84 ? -18.330 -9.913 -8.937 1.00 97.56 84 GLU A O 1
ATOM 694 N N . PHE A 1 85 ? -17.795 -7.894 -9.755 1.00 97.69 85 PHE A N 1
ATOM 695 C CA . PHE A 1 85 ? -16.349 -8.108 -9.693 1.00 97.69 85 PHE A CA 1
ATOM 696 C C . PHE A 1 85 ? -15.847 -8.441 -8.282 1.00 97.69 85 PHE A C 1
ATOM 698 O O . PHE A 1 85 ? -15.108 -9.406 -8.134 1.00 97.69 85 PHE A O 1
ATOM 705 N N . TYR A 1 86 ? -16.269 -7.695 -7.254 1.00 97.88 86 TYR A N 1
ATOM 706 C CA . TYR A 1 86 ? -15.891 -7.972 -5.857 1.00 97.88 86 TYR A CA 1
ATOM 707 C C . TYR A 1 86 ? -16.739 -9.062 -5.196 1.00 97.88 86 TYR A C 1
ATOM 709 O O . TYR A 1 86 ? -16.690 -9.211 -3.980 1.00 97.88 86 TYR A O 1
ATOM 717 N N . ASP A 1 87 ? -17.559 -9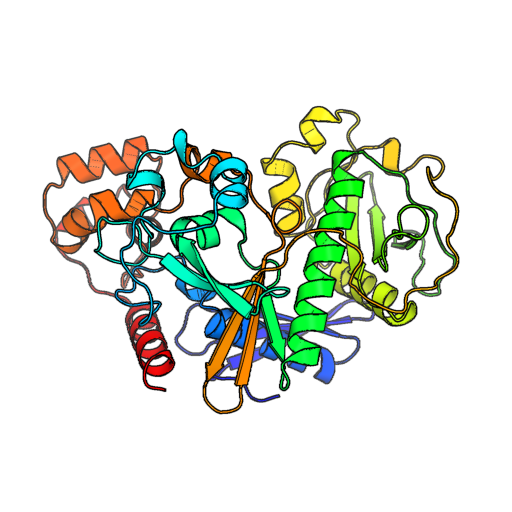.766 -5.977 1.00 97.06 87 ASP A N 1
ATOM 718 C CA . ASP A 1 87 ? -18.407 -10.861 -5.517 1.00 97.06 87 ASP A CA 1
ATOM 719 C C . ASP A 1 87 ? -19.260 -10.526 -4.278 1.00 97.06 87 ASP A C 1
ATOM 721 O O . ASP A 1 87 ? -19.451 -11.330 -3.366 1.00 97.06 87 ASP A O 1
ATOM 725 N N . ILE A 1 88 ? -19.818 -9.309 -4.247 1.00 97.25 88 ILE A N 1
ATOM 726 C CA . ILE A 1 88 ? -20.522 -8.780 -3.068 1.00 97.25 88 ILE A CA 1
ATOM 727 C C . ILE A 1 88 ? -21.712 -9.665 -2.660 1.00 97.25 88 ILE A C 1
ATOM 729 O O . ILE A 1 88 ? -22.089 -9.697 -1.495 1.00 97.25 88 ILE A O 1
ATOM 733 N N . LYS A 1 89 ? -22.303 -10.414 -3.602 1.00 95.50 89 LYS A N 1
ATOM 734 C CA . LYS A 1 89 ? -23.433 -11.322 -3.331 1.00 95.50 89 LYS A CA 1
ATOM 735 C C . LYS A 1 89 ? -23.082 -12.490 -2.409 1.00 95.50 89 LYS A C 1
ATOM 737 O O . LYS A 1 89 ? -23.998 -13.041 -1.807 1.00 95.50 89 LYS A O 1
ATOM 742 N N . ASN A 1 90 ? -21.813 -12.892 -2.357 1.00 96.56 90 ASN A N 1
ATOM 743 C CA . ASN A 1 90 ? -21.343 -14.034 -1.568 1.00 96.56 90 ASN A CA 1
ATOM 744 C C . ASN A 1 90 ? -20.692 -13.618 -0.235 1.00 96.56 90 ASN A C 1
ATOM 746 O O . ASN A 1 90 ? -20.198 -14.480 0.509 1.00 96.56 90 ASN A O 1
ATOM 750 N N . LEU A 1 91 ? -20.694 -12.313 0.047 1.00 96.81 91 LEU A N 1
ATOM 751 C CA . LEU A 1 91 ? -20.275 -11.723 1.310 1.00 96.81 91 LEU A CA 1
ATOM 752 C C . LEU A 1 91 ? -21.479 -11.541 2.231 1.00 96.81 91 LEU A C 1
ATOM 754 O O . LEU A 1 91 ? -22.577 -11.189 1.791 1.00 96.81 91 LEU A O 1
ATOM 758 N N . GLU A 1 92 ? -21.250 -11.744 3.520 1.00 96.75 92 GLU A N 1
ATOM 759 C CA . GLU A 1 92 ? -22.192 -11.328 4.550 1.00 96.75 92 GLU A CA 1
ATOM 760 C C . GLU A 1 92 ? -22.078 -9.812 4.763 1.00 96.75 92 GLU A C 1
ATOM 762 O O . GLU A 1 92 ? -21.083 -9.172 4.407 1.00 96.75 92 GLU A O 1
ATOM 767 N N . LYS A 1 93 ? -23.102 -9.192 5.357 1.00 96.19 93 LYS A N 1
ATOM 768 C CA . LYS A 1 93 ? -23.104 -7.735 5.569 1.00 96.19 93 LYS A CA 1
ATOM 769 C C . LYS A 1 93 ? -21.913 -7.297 6.435 1.00 96.19 93 LYS A C 1
ATOM 771 O O . LYS A 1 93 ? -21.309 -6.251 6.196 1.00 96.19 93 LYS A O 1
ATOM 776 N N . GLU A 1 94 ? -21.583 -8.117 7.425 1.00 96.94 94 GLU A N 1
ATOM 777 C CA . GLU A 1 94 ? -20.511 -7.936 8.398 1.00 96.94 94 GLU A CA 1
ATOM 778 C C . GLU A 1 94 ? -19.120 -7.926 7.756 1.00 96.94 94 GLU A C 1
ATOM 780 O O . GLU A 1 94 ? -18.236 -7.221 8.248 1.00 96.94 94 GLU A O 1
ATOM 785 N N . ASP A 1 95 ? -18.935 -8.632 6.635 1.00 97.69 95 ASP A N 1
ATOM 786 C CA . ASP A 1 95 ? -17.680 -8.637 5.874 1.00 97.69 95 ASP A CA 1
ATOM 787 C C . ASP A 1 95 ? -17.362 -7.234 5.325 1.00 97.69 95 ASP A C 1
ATOM 789 O O . ASP A 1 95 ? -16.215 -6.900 5.057 1.00 97.69 95 ASP A O 1
ATOM 793 N N . LEU A 1 96 ? -18.359 -6.353 5.204 1.00 97.94 96 LEU A N 1
ATOM 794 C CA . LEU A 1 96 ? -18.190 -4.998 4.674 1.00 97.94 96 LEU A CA 1
ATOM 795 C C . LEU A 1 96 ? -18.209 -3.903 5.749 1.00 97.94 96 LEU A C 1
ATOM 797 O O . LEU A 1 96 ? -18.153 -2.715 5.414 1.00 97.94 96 LEU A O 1
ATOM 801 N N . PHE A 1 97 ? -18.248 -4.261 7.036 1.00 98.00 97 PHE A N 1
ATOM 802 C CA . PHE A 1 97 ? -18.140 -3.281 8.121 1.00 98.00 97 PHE A CA 1
ATOM 803 C C . PHE A 1 97 ? -16.732 -2.707 8.194 1.00 98.00 97 PHE A C 1
ATOM 805 O O . PHE A 1 97 ? -15.747 -3.446 8.244 1.00 98.00 97 PHE A O 1
ATOM 812 N N . ASP A 1 98 ? -16.624 -1.381 8.242 1.00 97.75 98 ASP A N 1
ATOM 813 C CA . ASP A 1 98 ? -15.338 -0.715 8.413 1.00 97.75 98 ASP A CA 1
ATOM 814 C C . ASP A 1 98 ? -14.705 -1.083 9.764 1.00 97.75 98 ASP A C 1
ATOM 816 O O . ASP A 1 98 ? -15.398 -1.312 10.761 1.00 97.75 98 ASP A O 1
ATOM 820 N N . PHE A 1 99 ? -13.377 -1.107 9.823 1.00 98.12 99 PHE A N 1
ATOM 821 C CA . PHE A 1 99 ? -12.677 -1.366 11.076 1.00 98.12 99 PHE A CA 1
ATOM 822 C C . PHE A 1 99 ? -12.746 -0.168 12.036 1.00 98.12 99 PHE A C 1
ATOM 824 O O . PHE A 1 99 ? -12.863 -0.365 13.249 1.00 98.12 99 PHE A O 1
ATOM 831 N N . ASN A 1 100 ? -12.689 1.060 11.513 1.00 97.94 100 ASN A N 1
ATOM 832 C CA . ASN A 1 100 ? -12.364 2.262 12.282 1.00 97.94 100 ASN A CA 1
ATOM 833 C C . ASN A 1 100 ? -13.490 2.749 13.198 1.00 97.94 100 ASN A C 1
ATOM 835 O O . ASN A 1 100 ? -13.199 3.340 14.230 1.00 97.94 100 ASN A O 1
ATOM 839 N N . SER A 1 101 ? -14.756 2.545 12.844 1.00 96.75 101 SER A N 1
ATOM 840 C CA . SER A 1 101 ? -15.896 3.118 13.569 1.00 96.75 101 SER A CA 1
ATOM 841 C C . SER A 1 101 ? -16.552 2.148 14.564 1.00 96.75 101 SER A C 1
ATOM 843 O O . SER A 1 101 ? -16.254 0.951 14.586 1.00 96.75 101 SER A O 1
ATOM 845 N N . ASP A 1 102 ? -17.517 2.643 15.344 1.00 96.00 102 ASP A N 1
ATOM 846 C CA . ASP A 1 102 ? -18.474 1.828 16.118 1.00 96.00 102 ASP A CA 1
ATOM 847 C C . ASP A 1 102 ? -19.761 1.478 15.351 1.00 96.00 102 ASP A C 1
ATOM 849 O O . ASP A 1 102 ? -20.704 0.929 15.921 1.00 96.00 102 ASP A O 1
ATOM 853 N N . ILE A 1 103 ? -19.842 1.809 14.061 1.00 96.69 103 ILE A N 1
ATOM 854 C CA . ILE A 1 103 ? -21.034 1.565 13.247 1.00 96.69 103 ILE A CA 1
ATOM 855 C C . ILE A 1 103 ? -20.998 0.124 12.733 1.00 96.69 103 ILE A C 1
ATOM 857 O O . ILE A 1 103 ? -20.061 -0.274 12.047 1.00 96.69 103 ILE A O 1
ATOM 861 N N . PHE A 1 104 ? -22.026 -0.659 13.062 1.00 96.81 104 PHE A N 1
ATOM 862 C CA . PHE A 1 104 ? -22.244 -2.016 12.542 1.00 96.81 104 PHE A CA 1
ATOM 863 C C . PHE A 1 104 ? -23.175 -1.967 11.321 1.00 96.81 104 PHE A C 1
ATOM 865 O O . PHE A 1 104 ? -24.274 -2.518 11.322 1.00 96.81 104 PHE A O 1
ATOM 872 N N . ASP A 1 105 ? -22.744 -1.218 10.306 1.00 97.19 105 ASP A N 1
ATOM 873 C CA . ASP A 1 105 ? -23.393 -1.097 9.001 1.00 97.19 105 ASP A CA 1
ATOM 874 C C . ASP A 1 105 ? -22.337 -0.796 7.917 1.00 97.19 105 ASP A C 1
ATOM 876 O O . ASP A 1 105 ? -21.179 -0.506 8.228 1.00 97.19 105 ASP A O 1
ATOM 880 N N . ILE A 1 106 ? -22.716 -0.866 6.641 1.00 97.88 106 ILE A N 1
ATOM 881 C CA . ILE A 1 106 ? -21.812 -0.643 5.511 1.00 97.88 106 ILE A CA 1
ATOM 882 C C . ILE A 1 106 ? -21.606 0.862 5.319 1.00 97.88 106 ILE A C 1
ATOM 884 O O . ILE A 1 106 ? -22.399 1.551 4.670 1.00 97.88 106 ILE A O 1
ATOM 888 N N . LEU A 1 107 ? -20.505 1.376 5.868 1.00 97.81 107 LEU A N 1
ATOM 889 C CA . LEU A 1 107 ? -20.049 2.735 5.600 1.00 97.81 107 LEU A CA 1
ATOM 890 C C . LEU A 1 107 ? -19.322 2.803 4.263 1.00 97.81 107 LEU A C 1
ATOM 892 O O . LEU A 1 107 ? -18.352 2.083 4.025 1.00 97.81 107 LEU A O 1
ATOM 896 N N . SER A 1 108 ? -19.770 3.717 3.407 1.00 98.44 108 SER A N 1
ATOM 897 C CA . SER A 1 108 ? -19.192 3.919 2.083 1.00 98.44 108 SER A CA 1
ATOM 898 C C . SER A 1 108 ? -18.799 5.370 1.841 1.00 98.44 108 SER A C 1
ATOM 900 O O . SER A 1 108 ? -19.524 6.292 2.218 1.00 98.44 108 SER A O 1
ATOM 902 N N . ILE A 1 109 ? -17.678 5.570 1.146 1.00 97.88 109 ILE A N 1
ATOM 903 C CA . ILE A 1 109 ? -17.152 6.890 0.779 1.00 97.88 109 ILE A CA 1
ATOM 904 C C . ILE A 1 109 ? -17.227 7.130 -0.735 1.00 97.88 109 ILE A C 1
ATOM 906 O O . ILE A 1 109 ? -17.099 6.191 -1.525 1.00 97.88 109 ILE A O 1
ATOM 910 N N . PRO A 1 110 ? -17.441 8.382 -1.174 1.00 97.62 110 PRO A N 1
ATOM 911 C CA . PRO A 1 110 ? -17.608 8.695 -2.585 1.00 97.62 110 PRO A CA 1
ATOM 912 C C . PRO A 1 110 ? -16.272 8.706 -3.341 1.00 97.62 110 PRO A C 1
ATOM 914 O O . PRO A 1 110 ? -15.304 9.348 -2.923 1.00 97.62 110 PRO A O 1
ATOM 917 N N . PHE A 1 111 ? -16.273 8.069 -4.510 1.00 98.38 111 PHE A N 1
ATOM 918 C CA . PHE A 1 111 ? -15.262 8.173 -5.560 1.00 98.38 111 PHE A CA 1
ATOM 919 C C . PHE A 1 111 ? -15.898 8.731 -6.831 1.00 98.38 111 PHE A C 1
ATOM 921 O O . PHE A 1 111 ? -17.049 8.440 -7.149 1.00 98.38 111 PHE A O 1
ATOM 928 N N . ILE A 1 112 ? -15.149 9.523 -7.588 1.00 98.12 112 ILE A N 1
ATOM 929 C CA . ILE A 1 112 ? -15.580 10.071 -8.872 1.00 98.12 112 ILE A CA 1
ATOM 930 C C . ILE A 1 112 ? -15.216 9.067 -9.961 1.00 98.12 112 ILE A C 1
ATOM 932 O O . ILE A 1 112 ? -14.042 8.759 -10.159 1.00 98.12 112 ILE A O 1
ATOM 936 N N . HIS A 1 113 ? -16.210 8.586 -10.703 1.00 97.88 113 HIS A N 1
ATOM 937 C CA . HIS A 1 113 ? -15.979 7.795 -11.903 1.00 97.88 113 HIS A CA 1
ATOM 938 C C . HIS A 1 113 ? -15.464 8.700 -13.031 1.00 97.88 113 HIS A C 1
ATOM 940 O O . HIS A 1 113 ? -16.213 9.536 -13.545 1.00 97.88 113 HIS A O 1
ATOM 946 N N . LYS A 1 114 ? -14.203 8.521 -13.442 1.00 95.44 114 LYS A N 1
ATOM 947 C CA . LYS A 1 114 ? -13.465 9.427 -14.339 1.00 95.44 114 LYS A CA 1
ATOM 948 C C . LYS A 1 114 ? -14.197 9.757 -15.633 1.00 95.44 114 LYS A C 1
ATOM 950 O O . LYS A 1 114 ? -14.218 10.919 -16.023 1.00 95.44 114 LYS A O 1
ATOM 955 N N . GLN A 1 115 ? -14.793 8.765 -16.297 1.00 93.75 115 GLN A N 1
ATOM 956 C CA . GLN A 1 115 ? -15.436 8.991 -17.595 1.00 93.75 115 GLN A CA 1
ATOM 957 C C . GLN A 1 115 ? -16.750 9.770 -17.465 1.00 93.75 115 GLN A C 1
ATOM 959 O O . GLN A 1 115 ? -17.047 10.630 -18.287 1.00 93.75 115 GLN A O 1
ATOM 964 N N . SER A 1 116 ? -17.548 9.463 -16.439 1.00 96.25 116 SER A N 1
ATOM 965 C CA . SER A 1 116 ? -18.896 10.034 -16.292 1.00 96.25 116 SER A CA 1
ATOM 966 C C . SER A 1 116 ? -18.975 11.254 -15.371 1.00 96.25 116 SER A C 1
ATOM 968 O O . SER A 1 116 ? -19.996 11.934 -15.361 1.00 96.25 116 SER A O 1
ATOM 970 N N . GLY A 1 117 ? -17.956 11.486 -14.539 1.00 96.50 117 GLY A N 1
ATOM 971 C CA . GLY A 1 117 ? -17.960 12.493 -13.474 1.00 96.50 117 GLY A CA 1
ATOM 972 C C . GLY A 1 117 ? -18.904 12.191 -12.300 1.00 96.50 117 GLY A C 1
ATOM 973 O O . GLY A 1 117 ? -18.987 12.990 -11.372 1.00 96.50 117 GLY A O 1
ATOM 974 N N . LYS A 1 118 ? -19.627 11.064 -12.320 1.00 96.50 118 LYS A N 1
ATOM 975 C CA . LYS A 1 118 ? -20.586 10.691 -11.272 1.00 96.50 118 LYS A CA 1
ATOM 976 C C . LYS A 1 118 ? -19.887 10.113 -10.048 1.00 96.50 118 LYS A C 1
ATOM 978 O O . LYS A 1 118 ? -18.884 9.413 -10.178 1.00 96.50 118 LYS A O 1
ATOM 983 N N . TYR A 1 119 ? -20.479 10.342 -8.880 1.00 96.81 119 TYR A N 1
ATOM 984 C CA . TYR A 1 119 ? -20.066 9.676 -7.652 1.00 96.81 119 TYR A CA 1
ATOM 985 C C . TYR A 1 119 ? -20.542 8.224 -7.618 1.00 96.81 119 TYR A C 1
ATOM 987 O O . TYR A 1 119 ? -21.709 7.942 -7.887 1.00 96.81 119 TYR A O 1
ATOM 995 N N . ILE A 1 120 ? -19.629 7.329 -7.256 1.00 97.88 120 ILE A N 1
ATOM 996 C CA . ILE A 1 120 ? -19.870 5.933 -6.905 1.00 97.88 120 ILE A CA 1
ATOM 997 C C . ILE A 1 120 ? -19.336 5.734 -5.491 1.00 97.88 120 ILE A C 1
ATOM 999 O O . ILE A 1 120 ? -18.217 6.143 -5.187 1.00 97.88 120 ILE A O 1
ATOM 1003 N N . TYR A 1 121 ? -20.144 5.142 -4.622 1.00 98.31 121 TYR A N 1
ATOM 1004 C CA . TYR A 1 121 ? -19.776 4.910 -3.231 1.00 98.31 121 TYR A CA 1
ATOM 1005 C C . TYR A 1 121 ? -19.066 3.566 -3.100 1.00 98.31 121 TYR A C 1
ATOM 1007 O O . TYR A 1 121 ? -19.585 2.559 -3.570 1.00 98.31 121 TYR A O 1
ATOM 1015 N N . PHE A 1 122 ? -17.890 3.551 -2.484 1.00 98.62 122 PHE A N 1
ATOM 1016 C CA . PHE A 1 122 ? -17.128 2.337 -2.198 1.00 98.62 122 PHE A CA 1
ATOM 1017 C C . PHE A 1 122 ? -17.164 2.067 -0.690 1.00 98.62 122 PHE A C 1
ATOM 1019 O O . PHE A 1 122 ? -16.910 3.011 0.068 1.00 98.62 122 PHE A O 1
ATOM 1026 N N . PRO A 1 123 ? -17.449 0.829 -0.240 1.00 98.50 123 PRO A N 1
ATOM 1027 C CA . PRO A 1 123 ? -17.329 0.467 1.168 1.00 98.50 123 PRO A CA 1
ATOM 1028 C C . PRO A 1 123 ? -15.918 0.749 1.683 1.00 98.50 123 PRO A C 1
ATOM 1030 O O . PRO A 1 123 ? -14.938 0.388 1.030 1.00 98.50 123 PRO A O 1
ATOM 1033 N N . ILE A 1 124 ? -15.806 1.374 2.856 1.00 98.19 124 ILE A N 1
ATOM 1034 C CA . ILE A 1 124 ? -14.506 1.689 3.470 1.00 98.19 124 ILE A CA 1
ATOM 1035 C C . ILE A 1 124 ? -13.712 0.400 3.710 1.00 98.19 124 ILE A C 1
ATOM 1037 O O . ILE A 1 124 ? -12.539 0.333 3.353 1.00 98.19 124 ILE A O 1
ATOM 1041 N N . ASN A 1 125 ? -14.380 -0.638 4.231 1.00 98.00 125 ASN A N 1
ATOM 1042 C CA . ASN A 1 125 ? -13.781 -1.951 4.456 1.00 98.00 125 ASN A CA 1
ATOM 1043 C C . ASN A 1 125 ? -13.125 -2.506 3.186 1.00 98.00 125 ASN A C 1
ATOM 1045 O O . ASN A 1 125 ? -11.975 -2.933 3.228 1.00 98.00 125 ASN A O 1
ATOM 1049 N N . LEU A 1 126 ? -13.832 -2.443 2.054 1.00 98.25 126 LEU A N 1
ATOM 1050 C CA . LEU A 1 126 ? -13.323 -2.934 0.778 1.00 98.25 126 LEU A CA 1
ATOM 1051 C C . LEU A 1 126 ? -12.044 -2.196 0.382 1.00 98.25 126 LEU A C 1
ATOM 1053 O O . LEU A 1 126 ? -11.069 -2.822 -0.025 1.00 98.25 126 LEU A O 1
ATOM 1057 N N . ILE A 1 127 ? -12.026 -0.870 0.539 1.00 98.00 127 ILE A N 1
ATOM 1058 C CA . ILE A 1 127 ? -10.856 -0.064 0.190 1.00 98.00 127 ILE A CA 1
ATOM 1059 C C . ILE A 1 127 ? -9.644 -0.469 1.030 1.00 98.00 127 ILE A C 1
ATOM 1061 O O . ILE A 1 127 ? -8.583 -0.752 0.470 1.00 98.00 127 ILE A O 1
ATOM 1065 N N . HIS A 1 128 ? -9.816 -0.505 2.352 1.00 97.25 128 HIS A N 1
ATOM 1066 C CA . HIS A 1 128 ? -8.733 -0.769 3.302 1.00 97.25 128 HIS A CA 1
ATOM 1067 C C . HIS A 1 128 ? -8.220 -2.210 3.228 1.00 97.25 128 HIS A C 1
ATOM 1069 O O . HIS A 1 128 ? -7.020 -2.422 3.354 1.00 97.25 128 HIS A O 1
ATOM 1075 N N . ASN A 1 129 ? -9.089 -3.192 2.963 1.00 95.81 129 ASN A N 1
ATOM 1076 C CA . ASN A 1 129 ? -8.668 -4.587 2.808 1.00 95.81 129 ASN A CA 1
ATOM 1077 C C . ASN A 1 129 ? -7.929 -4.844 1.493 1.00 95.81 129 ASN A C 1
ATOM 1079 O O . ASN A 1 129 ? -7.001 -5.638 1.477 1.00 95.81 129 ASN A O 1
ATOM 1083 N N . ILE A 1 130 ? -8.343 -4.220 0.383 1.00 96.75 130 ILE A N 1
ATOM 1084 C CA . ILE A 1 130 ? -7.927 -4.675 -0.954 1.00 96.75 130 ILE A CA 1
ATOM 1085 C C . ILE A 1 130 ? -6.836 -3.813 -1.582 1.00 96.75 130 ILE A C 1
ATOM 1087 O O . ILE A 1 130 ? -5.957 -4.336 -2.271 1.00 96.75 130 ILE A O 1
ATOM 1091 N N . TYR A 1 131 ? -6.877 -2.495 -1.384 1.00 96.00 131 TYR A N 1
ATOM 1092 C CA . TYR A 1 131 ? -6.028 -1.575 -2.149 1.00 96.00 131 TYR A CA 1
ATOM 1093 C C . TYR A 1 131 ? -4.763 -1.140 -1.419 1.00 96.00 131 TYR A C 1
ATOM 1095 O O . TYR A 1 131 ? -3.812 -0.723 -2.084 1.00 96.00 131 TYR A O 1
ATOM 1103 N N . ALA A 1 132 ? -4.726 -1.251 -0.088 1.00 92.38 132 ALA A N 1
ATOM 1104 C CA . ALA A 1 132 ? -3.635 -0.726 0.729 1.00 92.38 132 ALA A CA 1
ATOM 1105 C C . ALA A 1 132 ? -3.264 0.708 0.290 1.00 92.38 132 ALA A C 1
ATOM 1107 O O . ALA A 1 132 ? -4.131 1.543 0.037 1.00 92.38 132 ALA A O 1
ATOM 1108 N N . SER A 1 133 ? -1.971 0.982 0.119 1.00 93.81 133 SER A N 1
ATOM 1109 C CA . SER A 1 133 ? -1.454 2.253 -0.384 1.00 93.81 133 SER A CA 1
ATOM 1110 C C . SER A 1 133 ? -1.534 2.444 -1.904 1.00 93.81 133 SER A C 1
ATOM 1112 O O . SER A 1 133 ? -1.120 3.492 -2.398 1.00 93.81 133 SER A O 1
ATOM 1114 N N . ASN A 1 134 ? -2.015 1.461 -2.672 1.00 96.00 134 ASN A N 1
ATOM 1115 C CA . ASN A 1 134 ? -1.881 1.490 -4.123 1.00 96.00 134 ASN A CA 1
ATOM 1116 C C . ASN A 1 134 ? -2.739 2.543 -4.808 1.00 96.00 134 ASN A C 1
ATOM 1118 O O . ASN A 1 134 ? -3.947 2.630 -4.595 1.00 96.00 134 ASN A O 1
ATOM 1122 N N . GLY A 1 135 ? -2.091 3.336 -5.665 1.00 96.25 135 GLY A N 1
ATOM 1123 C CA . GLY A 1 135 ? -2.748 4.422 -6.381 1.00 96.25 135 GLY A CA 1
ATOM 1124 C C . GLY A 1 135 ? -2.978 5.659 -5.520 1.00 96.25 135 GLY A C 1
ATOM 1125 O O . GLY A 1 135 ? -3.745 6.539 -5.919 1.00 96.25 135 GLY A O 1
ATOM 1126 N N . MET A 1 136 ? -2.338 5.749 -4.354 1.00 97.81 136 MET A N 1
ATOM 1127 C CA . MET A 1 136 ? -2.283 6.974 -3.566 1.00 97.81 136 MET A CA 1
ATOM 1128 C C . MET A 1 136 ? -1.153 7.866 -4.077 1.00 97.81 136 MET A C 1
ATOM 1130 O O . MET A 1 136 ? -0.104 7.387 -4.488 1.00 97.81 136 MET A O 1
ATOM 1134 N N . ALA A 1 137 ? -1.383 9.175 -4.106 1.00 96.50 137 ALA A N 1
ATOM 1135 C CA . ALA A 1 137 ? -0.349 10.128 -4.484 1.00 96.50 137 ALA A CA 1
ATOM 1136 C C . ALA A 1 137 ? -0.584 11.500 -3.869 1.00 96.50 137 ALA A C 1
ATOM 1138 O O . ALA A 1 137 ? -1.697 12.030 -3.894 1.00 96.50 137 ALA A O 1
ATOM 1139 N N . PHE A 1 138 ? 0.490 12.128 -3.405 1.00 94.81 138 PHE A N 1
ATOM 1140 C CA . PHE A 1 138 ? 0.499 13.525 -2.983 1.00 94.81 138 PHE A CA 1
ATOM 1141 C C . PHE A 1 138 ? 1.248 14.418 -3.972 1.00 94.81 138 PHE A C 1
ATOM 1143 O O . PHE A 1 138 ? 2.366 14.115 -4.391 1.00 94.81 138 PHE A O 1
ATOM 1150 N N . HIS A 1 139 ? 0.673 15.579 -4.295 1.00 90.38 139 HIS A N 1
ATOM 1151 C CA . HIS A 1 139 ? 1.390 16.620 -5.027 1.00 90.38 139 HIS A CA 1
ATOM 1152 C C . HIS A 1 139 ? 0.797 18.012 -4.778 1.00 90.38 139 HIS A C 1
ATOM 1154 O O . HIS A 1 139 ? -0.293 18.178 -4.237 1.00 90.38 139 HIS A O 1
ATOM 1160 N N . THR A 1 140 ? 1.503 19.054 -5.214 1.00 85.00 140 THR A N 1
ATOM 1161 C CA . THR A 1 140 ? 1.007 20.440 -5.151 1.00 85.00 140 THR A CA 1
ATOM 1162 C C . THR A 1 140 ? -0.098 20.735 -6.167 1.00 85.00 140 THR A C 1
ATOM 1164 O O . THR A 1 140 ? -0.787 21.743 -6.043 1.00 85.00 140 THR A O 1
ATOM 1167 N N . ASN A 1 141 ? -0.278 19.879 -7.177 1.00 89.31 141 ASN A N 1
ATOM 1168 C CA . ASN A 1 141 ? -1.336 20.001 -8.173 1.00 89.31 141 ASN A CA 1
ATOM 1169 C C . ASN A 1 141 ? -1.919 18.627 -8.520 1.00 89.31 141 ASN A C 1
ATOM 1171 O O . ASN A 1 141 ? -1.235 17.607 -8.457 1.00 89.31 141 ASN A O 1
ATOM 1175 N N . LEU A 1 142 ? -3.193 18.618 -8.906 1.00 92.88 142 LEU A N 1
ATOM 1176 C CA . LEU A 1 142 ? -3.954 17.388 -9.118 1.00 92.88 142 LEU A CA 1
ATOM 1177 C C . LEU A 1 142 ? -3.448 16.554 -10.304 1.00 92.88 142 LEU A C 1
ATOM 1179 O O . LEU A 1 142 ? -3.512 15.331 -10.243 1.00 92.88 142 LEU A O 1
ATOM 1183 N N . LYS A 1 143 ? -2.958 17.195 -11.373 1.00 94.25 143 LYS A N 1
ATOM 1184 C CA . LYS A 1 143 ? -2.497 16.495 -12.580 1.00 94.25 143 LYS A CA 1
ATOM 1185 C C . LYS A 1 143 ? -1.276 15.630 -12.276 1.00 94.25 143 LYS A C 1
ATOM 1187 O O . LYS A 1 143 ? -1.250 14.469 -12.670 1.00 94.25 143 LYS A O 1
ATOM 1192 N N . ASP A 1 144 ? -0.314 16.181 -11.548 1.00 93.56 144 ASP A N 1
ATOM 1193 C CA . ASP A 1 144 ? 0.906 15.474 -11.170 1.00 93.56 144 ASP A CA 1
ATOM 1194 C C . ASP A 1 144 ? 0.631 14.424 -10.085 1.00 93.56 144 ASP A C 1
ATOM 1196 O O . ASP A 1 144 ? 1.174 13.325 -10.154 1.00 93.56 144 ASP A O 1
ATOM 1200 N N . ALA A 1 145 ? -0.274 14.702 -9.135 1.00 94.62 145 ALA A N 1
ATOM 1201 C CA . ALA A 1 145 ? -0.729 13.688 -8.180 1.00 94.62 145 ALA A CA 1
ATOM 1202 C C . ALA A 1 145 ? -1.367 12.497 -8.916 1.00 94.62 145 ALA A C 1
ATOM 1204 O O . ALA A 1 145 ? -0.992 11.351 -8.699 1.00 94.62 145 ALA A O 1
ATOM 1205 N N . TYR A 1 146 ? -2.279 12.762 -9.854 1.00 96.62 146 TYR A N 1
ATOM 1206 C CA . TYR A 1 146 ? -2.903 11.716 -10.662 1.00 96.62 146 TYR A CA 1
ATOM 1207 C C . TYR A 1 146 ? -1.883 10.963 -11.533 1.00 96.62 146 TYR A C 1
ATOM 1209 O O . TYR A 1 146 ? -1.960 9.742 -11.635 1.00 96.62 146 TYR A O 1
ATOM 1217 N N . TYR A 1 147 ? -0.905 11.660 -12.125 1.00 97.06 147 TYR A N 1
ATOM 1218 C CA . TYR A 1 147 ? 0.182 11.030 -12.882 1.00 97.06 147 TYR A CA 1
ATOM 1219 C C . TYR A 1 147 ? 0.991 10.056 -12.016 1.00 97.06 147 TYR A C 1
ATOM 1221 O O . TYR A 1 147 ? 1.218 8.925 -12.437 1.00 97.06 147 TYR A O 1
ATOM 1229 N N . ASN A 1 148 ? 1.369 10.469 -10.802 1.00 95.81 148 ASN A N 1
ATOM 1230 C CA . ASN A 1 148 ? 2.119 9.631 -9.867 1.00 95.81 148 ASN A CA 1
ATOM 1231 C C . ASN A 1 148 ? 1.308 8.401 -9.429 1.00 95.81 148 ASN A C 1
ATOM 1233 O O . ASN A 1 148 ? 1.805 7.280 -9.519 1.00 95.81 148 ASN A O 1
ATOM 1237 N N . ALA A 1 149 ? 0.037 8.589 -9.055 1.00 97.56 149 ALA A N 1
ATOM 1238 C CA . ALA A 1 149 ? -0.857 7.481 -8.710 1.00 97.56 149 ALA A CA 1
ATOM 1239 C C . ALA A 1 149 ? -0.990 6.481 -9.872 1.00 97.56 149 ALA A C 1
ATOM 1241 O O . ALA A 1 149 ? -0.887 5.270 -9.687 1.00 97.56 149 ALA A O 1
ATOM 1242 N N . LYS A 1 150 ? -1.169 6.981 -11.102 1.00 97.75 150 LYS A N 1
ATOM 1243 C CA . LYS A 1 150 ? -1.257 6.143 -12.305 1.00 97.75 150 LYS A CA 1
ATOM 1244 C C . LYS A 1 150 ? 0.038 5.397 -12.594 1.00 97.75 150 LYS A C 1
ATOM 1246 O O . LYS A 1 150 ? -0.036 4.229 -12.968 1.00 97.75 150 LYS A O 1
ATOM 1251 N N . SER A 1 151 ? 1.195 6.042 -12.450 1.00 97.81 151 SER A N 1
ATOM 1252 C CA . SER A 1 151 ? 2.478 5.379 -12.678 1.00 97.81 151 SER A CA 1
ATOM 1253 C C . SER A 1 151 ? 2.698 4.250 -11.679 1.00 97.81 151 SER A C 1
ATOM 1255 O O . SER A 1 151 ? 3.104 3.169 -12.086 1.00 97.81 151 SE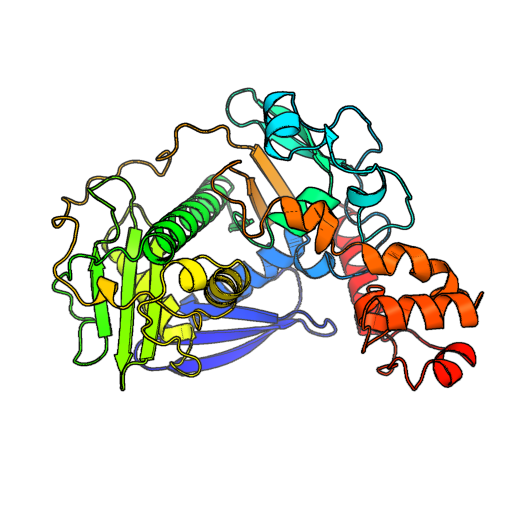R A O 1
ATOM 1257 N N . GLU A 1 152 ? 2.350 4.463 -10.408 1.00 97.06 152 GLU A N 1
ATOM 1258 C CA . GLU A 1 152 ? 2.475 3.442 -9.363 1.00 97.06 152 GLU A CA 1
ATOM 1259 C C . GLU A 1 152 ? 1.584 2.220 -9.643 1.00 97.06 152 GLU A C 1
ATOM 1261 O O . GLU A 1 152 ? 2.043 1.080 -9.562 1.00 97.06 152 GLU A O 1
ATOM 1266 N N . ILE A 1 153 ? 0.334 2.443 -10.067 1.00 98.50 153 ILE A N 1
ATOM 1267 C CA . ILE A 1 153 ? -0.576 1.349 -10.441 1.00 98.50 153 ILE A CA 1
ATOM 1268 C C . ILE A 1 153 ? -0.007 0.537 -11.614 1.00 98.50 153 ILE A C 1
ATOM 1270 O O . ILE A 1 153 ? -0.028 -0.692 -11.580 1.00 98.50 153 ILE A O 1
ATOM 1274 N N . ILE A 1 154 ? 0.504 1.205 -12.654 1.00 98.62 154 ILE A N 1
ATOM 1275 C CA . ILE A 1 154 ? 1.074 0.530 -13.832 1.00 98.62 154 ILE A CA 1
ATOM 1276 C C . ILE A 1 154 ? 2.334 -0.251 -13.453 1.00 98.62 154 ILE A C 1
ATOM 1278 O O . ILE A 1 154 ? 2.498 -1.394 -13.878 1.00 98.62 154 ILE A O 1
ATOM 1282 N N . GLU A 1 155 ? 3.205 0.350 -12.645 1.00 98.19 155 GLU A N 1
ATOM 1283 C CA . GLU A 1 155 ? 4.419 -0.280 -12.133 1.00 98.19 155 GLU A CA 1
ATOM 1284 C C . GLU A 1 155 ? 4.099 -1.584 -11.401 1.00 98.19 155 GLU A C 1
ATOM 1286 O O . GLU A 1 155 ? 4.647 -2.635 -11.740 1.00 98.19 155 GLU A O 1
ATOM 1291 N N . ARG A 1 156 ? 3.162 -1.539 -10.446 1.00 96.88 156 ARG A N 1
ATOM 1292 C CA . ARG A 1 156 ? 2.752 -2.716 -9.671 1.00 96.88 156 ARG A CA 1
ATOM 1293 C C . ARG A 1 156 ? 2.045 -3.759 -10.519 1.00 96.88 156 ARG A C 1
ATOM 1295 O O . ARG A 1 156 ? 2.317 -4.948 -10.358 1.00 96.88 156 ARG A O 1
ATOM 1302 N N . PHE A 1 157 ? 1.198 -3.333 -11.453 1.00 97.81 157 PHE A N 1
ATOM 1303 C CA . PHE A 1 157 ? 0.576 -4.247 -12.401 1.00 97.81 157 PHE A CA 1
ATOM 1304 C C . PHE A 1 157 ? 1.645 -5.027 -13.178 1.00 97.81 157 PHE A C 1
ATOM 1306 O O . PHE A 1 157 ? 1.648 -6.257 -13.146 1.00 97.81 157 PHE A O 1
ATOM 1313 N N . VAL A 1 158 ? 2.595 -4.332 -13.815 1.00 98.31 158 VAL A N 1
ATOM 1314 C CA . VAL A 1 158 ? 3.678 -4.967 -14.585 1.00 98.31 158 VAL A CA 1
ATOM 1315 C C . VAL A 1 158 ? 4.539 -5.861 -13.700 1.00 98.31 158 VAL A C 1
ATOM 1317 O O . VAL A 1 158 ? 4.808 -6.999 -14.083 1.00 98.31 158 VAL A O 1
ATOM 1320 N N . LYS A 1 159 ? 4.913 -5.395 -12.504 1.00 97.94 159 LYS A N 1
ATOM 1321 C CA . LYS A 1 159 ? 5.647 -6.187 -11.512 1.00 97.94 159 LYS A CA 1
ATOM 1322 C C . LYS A 1 159 ? 4.978 -7.535 -11.264 1.00 97.94 159 LYS A C 1
ATOM 1324 O O . LYS A 1 159 ? 5.616 -8.577 -11.405 1.00 97.94 159 LYS A O 1
ATOM 1329 N N . PHE A 1 160 ? 3.682 -7.533 -10.959 1.00 96.25 160 PHE A N 1
ATOM 1330 C CA . PHE A 1 160 ? 2.963 -8.773 -10.691 1.00 96.25 160 PHE A CA 1
ATOM 1331 C C . PHE A 1 160 ? 2.750 -9.630 -11.937 1.00 96.25 160 PHE A C 1
ATOM 1333 O O . PHE A 1 160 ? 2.761 -10.849 -11.808 1.00 96.25 160 PHE A O 1
ATOM 1340 N N . GLN A 1 161 ? 2.618 -9.052 -13.137 1.00 96.81 161 GLN A N 1
ATOM 1341 C CA . GLN A 1 161 ? 2.629 -9.846 -14.372 1.00 96.81 161 GLN A CA 1
ATOM 1342 C C . GLN A 1 161 ? 3.969 -10.578 -14.543 1.00 96.81 161 GLN A C 1
ATOM 1344 O O . GLN A 1 161 ? 3.993 -11.774 -14.822 1.00 96.81 161 GLN A O 1
ATOM 1349 N N . VAL A 1 162 ? 5.091 -9.884 -14.333 1.00 97.94 162 VAL A N 1
ATOM 1350 C CA . VAL A 1 162 ? 6.428 -10.479 -14.460 1.00 97.94 162 VAL A CA 1
ATOM 1351 C C . VAL A 1 162 ? 6.630 -11.614 -13.460 1.00 97.94 162 VAL A C 1
ATOM 1353 O O . VAL A 1 162 ? 7.091 -12.684 -13.852 1.00 97.94 162 VAL A O 1
ATOM 1356 N N . ILE A 1 163 ? 6.232 -11.413 -12.202 1.00 97.19 163 ILE A N 1
ATOM 1357 C CA . ILE A 1 163 ? 6.389 -12.412 -11.136 1.00 97.19 163 ILE A CA 1
ATOM 1358 C C . ILE A 1 163 ? 5.444 -13.603 -11.349 1.00 97.19 163 ILE A C 1
ATOM 1360 O O . ILE A 1 163 ? 5.915 -14.732 -11.476 1.00 97.19 163 ILE A O 1
ATOM 1364 N N . LYS A 1 164 ? 4.126 -13.369 -11.467 1.00 95.75 164 LYS A N 1
ATOM 1365 C CA . LYS A 1 164 ? 3.102 -14.434 -11.551 1.00 95.75 164 LYS A CA 1
ATOM 1366 C C . LYS A 1 164 ? 3.295 -15.366 -12.745 1.00 95.75 164 LYS A C 1
ATOM 1368 O O . LYS A 1 164 ? 2.925 -16.535 -12.674 1.00 95.75 164 LYS A O 1
ATOM 1373 N N . TYR A 1 165 ? 3.837 -14.850 -13.846 1.00 96.06 165 TYR A N 1
ATOM 1374 C CA . TYR A 1 165 ? 4.066 -15.627 -15.064 1.00 96.06 165 TYR A CA 1
ATOM 1375 C C . TYR A 1 165 ? 5.541 -15.987 -15.281 1.00 96.06 165 TYR A C 1
ATOM 1377 O O . TYR A 1 165 ? 5.873 -16.570 -16.312 1.00 96.06 165 TYR A O 1
ATOM 1385 N N . GLY A 1 166 ? 6.425 -15.667 -14.327 1.00 95.94 166 GLY A N 1
ATOM 1386 C CA . GLY A 1 166 ? 7.851 -15.989 -14.392 1.00 95.94 166 GLY A CA 1
ATOM 1387 C C . GLY A 1 166 ? 8.523 -15.482 -15.670 1.00 95.94 166 GLY A C 1
ATOM 1388 O O . GLY A 1 166 ? 9.252 -16.238 -16.315 1.00 95.94 166 GLY A O 1
ATOM 1389 N N . LEU A 1 167 ? 8.228 -14.242 -16.075 1.00 97.31 167 LEU A N 1
ATOM 1390 C CA . LEU A 1 167 ? 8.609 -13.698 -17.382 1.00 97.31 167 LEU A CA 1
ATOM 1391 C C . LEU A 1 167 ? 10.085 -13.255 -17.396 1.00 97.31 167 LEU A C 1
ATOM 1393 O O . LEU A 1 167 ? 10.425 -12.295 -16.703 1.00 97.31 167 LEU A O 1
ATOM 1397 N N . PRO A 1 168 ? 10.969 -13.867 -18.209 1.00 97.44 168 PRO A N 1
ATOM 1398 C CA . PRO A 1 168 ? 12.317 -13.344 -18.407 1.00 97.44 168 PRO A CA 1
ATOM 1399 C C . PRO A 1 168 ? 12.287 -12.055 -19.232 1.00 97.44 168 PRO A C 1
ATOM 1401 O O . PRO A 1 168 ? 11.719 -12.013 -20.331 1.00 97.44 168 PRO A O 1
ATOM 1404 N N . LEU A 1 169 ? 12.935 -11.010 -18.716 1.00 98.38 169 LEU A N 1
ATOM 1405 C CA . LEU A 1 169 ? 12.949 -9.677 -19.319 1.00 98.38 169 LEU A CA 1
ATOM 1406 C C . LEU A 1 169 ? 14.237 -9.402 -20.118 1.00 98.38 169 LEU A C 1
ATOM 1408 O O . LEU A 1 169 ? 15.320 -9.860 -19.741 1.00 98.38 169 LEU A O 1
ATOM 1412 N N . PRO A 1 170 ? 14.171 -8.628 -21.216 1.00 97.94 170 PRO A N 1
ATOM 1413 C CA . PRO A 1 170 ? 15.356 -8.247 -21.979 1.00 97.94 170 PRO A CA 1
ATOM 1414 C C . PRO A 1 170 ? 16.246 -7.248 -21.220 1.00 97.94 170 PRO A C 1
ATOM 1416 O O . PRO A 1 170 ? 15.844 -6.126 -20.914 1.00 97.94 170 PRO A O 1
ATOM 1419 N N . LYS A 1 171 ? 17.511 -7.624 -20.985 1.00 97.50 171 LYS A N 1
ATOM 1420 C CA . LYS A 1 171 ? 18.542 -6.743 -20.403 1.00 97.50 171 LYS A CA 1
ATOM 1421 C C . LYS A 1 171 ? 18.892 -5.589 -21.340 1.00 97.50 171 LYS A C 1
ATOM 1423 O O . LYS A 1 171 ? 19.201 -5.813 -22.517 1.00 97.50 171 LYS A O 1
ATOM 1428 N N . ILE A 1 172 ? 18.946 -4.365 -20.823 1.00 97.12 172 ILE A N 1
ATOM 1429 C CA . ILE A 1 172 ? 19.389 -3.182 -21.574 1.00 97.12 172 ILE A CA 1
ATOM 1430 C C . ILE A 1 172 ? 20.783 -2.735 -21.129 1.00 97.12 172 ILE A C 1
ATOM 1432 O O . ILE A 1 172 ? 21.171 -2.914 -19.979 1.00 97.12 172 ILE A O 1
ATOM 1436 N N . ALA A 1 173 ? 21.557 -2.156 -22.048 1.00 97.00 173 ALA A N 1
ATOM 1437 C CA . ALA A 1 173 ? 22.841 -1.558 -21.700 1.00 97.00 173 ALA A CA 1
ATOM 1438 C C . ALA A 1 173 ? 22.593 -0.230 -20.972 1.00 97.00 173 ALA A C 1
ATOM 1440 O O . ALA A 1 173 ? 21.924 0.649 -21.517 1.00 97.00 173 ALA A O 1
ATOM 1441 N N . HIS A 1 174 ? 23.114 -0.094 -19.754 1.00 97.94 174 HIS A N 1
ATOM 1442 C CA . HIS A 1 174 ? 22.976 1.114 -18.948 1.00 97.94 174 HIS A CA 1
ATOM 1443 C C . HIS A 1 174 ? 24.183 1.286 -18.007 1.00 97.94 174 HIS A C 1
ATOM 1445 O O . HIS A 1 174 ? 24.706 0.273 -17.540 1.00 97.94 174 HIS A O 1
ATOM 1451 N N . PRO A 1 175 ? 24.605 2.523 -17.670 1.00 97.69 175 PRO A N 1
ATOM 1452 C CA . PRO A 1 175 ? 25.700 2.765 -16.721 1.00 97.69 175 PRO A CA 1
ATOM 1453 C C . PRO A 1 175 ? 25.495 2.195 -15.310 1.00 97.69 175 PRO A C 1
ATOM 1455 O O . PRO A 1 175 ? 26.470 1.967 -14.610 1.00 97.69 175 PRO A O 1
ATOM 1458 N N . TYR A 1 176 ? 24.248 1.948 -14.897 1.00 98.00 176 TYR A N 1
ATOM 1459 C CA . TYR A 1 176 ? 23.937 1.316 -13.602 1.00 98.00 176 TYR A CA 1
ATOM 1460 C C . TYR A 1 176 ? 24.195 -0.194 -13.573 1.00 98.00 176 TYR A C 1
ATOM 1462 O O . TYR A 1 176 ? 24.159 -0.800 -12.503 1.00 98.00 176 TYR A O 1
ATOM 1470 N N . ASN A 1 177 ? 24.436 -0.820 -14.728 1.00 98.31 177 ASN A N 1
ATOM 1471 C CA . ASN A 1 177 ? 24.741 -2.242 -14.762 1.00 98.31 177 ASN A CA 1
ATOM 1472 C C . ASN A 1 177 ? 26.100 -2.509 -14.102 1.00 98.31 177 ASN A C 1
ATOM 1474 O O . ASN A 1 177 ? 27.095 -1.847 -14.391 1.00 98.31 177 ASN A O 1
ATOM 1478 N N . SER A 1 178 ? 26.146 -3.542 -13.273 1.00 97.50 178 SER A N 1
ATOM 1479 C CA . SER A 1 178 ? 27.355 -4.086 -12.659 1.00 97.50 178 SER A CA 1
ATOM 1480 C C . SER A 1 178 ? 27.303 -5.614 -12.696 1.00 97.50 178 SER A C 1
ATOM 1482 O O . SER A 1 178 ? 26.391 -6.194 -13.282 1.00 97.50 178 SER A O 1
ATOM 1484 N N . GLU A 1 179 ? 28.262 -6.293 -12.069 1.00 96.81 179 GLU A N 1
ATOM 1485 C CA . GLU A 1 179 ? 28.231 -7.756 -11.944 1.00 96.81 179 GLU A CA 1
ATOM 1486 C C . GLU A 1 179 ? 26.919 -8.257 -11.313 1.00 96.81 179 GLU A C 1
ATOM 1488 O O . GLU A 1 179 ? 26.352 -9.245 -11.772 1.00 96.81 179 GLU A O 1
ATOM 1493 N N . LYS A 1 180 ? 26.406 -7.532 -10.310 1.00 98.00 180 LYS A N 1
ATOM 1494 C CA . LYS A 1 180 ? 25.226 -7.930 -9.526 1.00 98.00 180 LYS A CA 1
ATOM 1495 C C . LYS A 1 180 ? 23.966 -7.160 -9.898 1.00 98.00 180 LYS A C 1
ATOM 1497 O O . LYS A 1 180 ? 22.869 -7.648 -9.648 1.00 98.00 180 LYS A O 1
ATOM 1502 N N . ILE A 1 181 ? 24.103 -5.970 -10.490 1.00 98.56 181 ILE A N 1
ATOM 1503 C CA . ILE A 1 181 ? 22.969 -5.109 -10.845 1.00 98.56 181 ILE A CA 1
ATOM 1504 C C . ILE A 1 181 ? 22.736 -5.116 -12.346 1.00 98.56 181 ILE A C 1
ATOM 1506 O O . ILE A 1 181 ? 23.670 -4.935 -13.122 1.00 98.56 181 ILE A O 1
ATOM 1510 N N . GLN A 1 182 ? 21.487 -5.289 -12.766 1.00 98.56 182 GLN A N 1
ATOM 1511 C CA . GLN A 1 182 ? 21.104 -5.270 -14.177 1.00 98.56 182 GLN A CA 1
ATOM 1512 C C . GLN A 1 182 ? 19.812 -4.479 -14.371 1.00 98.56 182 GLN A C 1
ATOM 1514 O O . GLN A 1 182 ? 18.889 -4.602 -13.569 1.00 98.56 182 GLN A O 1
ATOM 1519 N N . ILE A 1 183 ? 19.740 -3.695 -15.448 1.00 98.69 183 ILE A N 1
ATOM 1520 C CA . ILE A 1 183 ? 18.529 -2.989 -15.875 1.00 98.69 183 ILE A CA 1
ATOM 1521 C C . ILE A 1 183 ? 17.848 -3.764 -17.008 1.00 98.69 183 ILE A C 1
ATOM 1523 O O . ILE A 1 183 ? 18.498 -4.222 -17.955 1.00 98.69 183 ILE A O 1
ATOM 1527 N N . TYR A 1 184 ? 16.525 -3.868 -16.932 1.00 98.69 184 TYR A N 1
ATOM 1528 C CA . TYR A 1 184 ? 15.690 -4.600 -17.874 1.00 98.69 184 TYR A CA 1
ATOM 1529 C C . TYR A 1 184 ? 14.608 -3.702 -18.457 1.00 98.69 184 TYR A C 1
ATOM 1531 O O . TYR A 1 184 ? 14.038 -2.852 -17.771 1.00 98.69 184 TYR A O 1
ATOM 1539 N N . ASP A 1 185 ? 14.299 -3.945 -19.724 1.00 98.50 185 ASP A N 1
ATOM 1540 C CA . ASP A 1 185 ? 13.083 -3.447 -20.347 1.00 98.50 185 ASP A CA 1
ATOM 1541 C C . ASP A 1 185 ? 11.906 -4.312 -19.869 1.00 98.50 185 ASP A C 1
ATOM 1543 O O . ASP A 1 185 ? 11.857 -5.519 -20.109 1.00 98.50 185 ASP A O 1
ATOM 1547 N N . ALA A 1 186 ? 10.988 -3.677 -19.138 1.00 98.50 186 ALA A N 1
ATOM 1548 C CA . ALA A 1 186 ? 9.785 -4.286 -18.584 1.00 98.50 186 ALA A CA 1
ATOM 1549 C C . ALA A 1 186 ? 8.523 -3.767 -19.291 1.00 98.50 186 ALA A C 1
ATOM 1551 O O . ALA A 1 186 ? 7.437 -3.762 -18.719 1.00 98.50 186 ALA A O 1
ATOM 1552 N N . THR A 1 187 ? 8.646 -3.333 -20.549 1.00 98.19 187 THR A N 1
ATOM 1553 C CA . THR A 1 187 ? 7.517 -2.772 -21.300 1.00 98.19 187 THR A CA 1
ATOM 1554 C C . THR A 1 187 ? 6.471 -3.810 -21.698 1.00 98.19 187 THR A C 1
ATOM 1556 O O . THR A 1 187 ? 5.358 -3.441 -22.071 1.00 98.19 187 THR A O 1
ATOM 1559 N N . LEU A 1 188 ? 6.821 -5.099 -21.605 1.00 97.00 188 LEU A N 1
ATOM 1560 C CA . LEU A 1 188 ? 6.009 -6.250 -22.008 1.00 97.00 188 LEU A CA 1
ATOM 1561 C C . LEU A 1 188 ? 5.484 -6.086 -23.439 1.00 97.00 188 LEU A C 1
ATOM 1563 O O . LEU A 1 188 ? 4.279 -5.943 -23.654 1.00 97.00 188 LEU A O 1
ATOM 1567 N N . ASP A 1 189 ? 6.411 -6.103 -24.402 1.00 94.31 189 ASP A N 1
ATOM 1568 C CA . ASP A 1 189 ? 6.126 -5.901 -25.830 1.00 94.31 189 ASP A CA 1
ATOM 1569 C C . ASP A 1 189 ? 5.641 -4.471 -26.149 1.00 94.31 189 ASP A C 1
ATOM 1571 O O . ASP A 1 189 ? 4.700 -4.262 -26.911 1.00 94.31 189 ASP A O 1
ATOM 1575 N N . GLY A 1 190 ? 6.247 -3.460 -25.508 1.00 96.31 190 GLY A N 1
ATOM 1576 C CA . GLY A 1 190 ? 5.946 -2.047 -25.771 1.00 96.31 190 GLY A CA 1
ATOM 1577 C C . GLY A 1 190 ? 4.588 -1.556 -25.254 1.00 96.31 190 GLY A C 1
ATOM 1578 O O . GLY A 1 190 ? 4.120 -0.506 -25.686 1.00 96.31 190 GLY A O 1
ATOM 1579 N N . LYS A 1 191 ? 3.942 -2.290 -24.341 1.00 96.94 191 LYS A N 1
ATOM 1580 C CA . LYS A 1 191 ? 2.591 -1.981 -23.836 1.00 96.94 191 LYS A CA 1
ATOM 1581 C C . LYS A 1 191 ? 2.584 -1.035 -22.641 1.00 96.94 191 LYS A C 1
ATOM 1583 O O . LYS A 1 191 ? 1.634 -0.273 -22.476 1.00 96.94 191 LYS A O 1
ATOM 1588 N N . TYR A 1 192 ? 3.627 -1.077 -21.816 1.00 98.31 192 TYR A N 1
ATOM 1589 C CA . TYR A 1 192 ? 3.680 -0.340 -20.555 1.00 98.31 192 TYR A CA 1
ATOM 1590 C C . TYR A 1 192 ? 4.974 0.475 -20.428 1.00 98.31 192 TYR A C 1
ATOM 1592 O O . TYR A 1 192 ? 6.042 -0.034 -20.755 1.00 98.31 192 TYR A O 1
ATOM 1600 N N . PRO A 1 193 ? 4.928 1.715 -19.916 1.00 98.31 193 PRO A N 1
ATOM 1601 C CA . PRO A 1 193 ? 6.111 2.553 -19.715 1.00 98.31 193 PRO A CA 1
ATOM 1602 C C . PRO A 1 193 ? 6.876 2.175 -18.434 1.00 98.31 193 PRO A C 1
ATOM 1604 O O . PRO A 1 193 ? 7.049 2.995 -17.532 1.00 98.31 193 PRO A O 1
ATOM 1607 N N . VAL A 1 194 ? 7.316 0.914 -18.338 1.00 98.81 194 VAL A N 1
ATOM 1608 C CA . VAL A 1 194 ? 7.940 0.345 -17.132 1.00 98.81 194 VAL A CA 1
ATOM 1609 C C . VAL A 1 194 ? 9.333 -0.202 -17.424 1.00 98.81 194 VAL A C 1
ATOM 1611 O O . VAL A 1 194 ? 9.585 -0.846 -18.442 1.00 98.81 194 VAL A O 1
ATOM 1614 N N . MET A 1 195 ? 10.237 0.050 -16.484 1.00 98.69 195 MET A N 1
ATOM 1615 C CA . MET A 1 195 ? 11.577 -0.521 -16.411 1.00 98.69 195 MET A CA 1
ATOM 1616 C C . MET A 1 195 ? 11.717 -1.347 -15.140 1.00 98.69 195 MET A C 1
ATOM 1618 O O . MET A 1 195 ? 10.999 -1.111 -14.170 1.00 98.69 195 MET A O 1
ATOM 1622 N N . ALA A 1 196 ? 12.659 -2.286 -15.135 1.00 98.75 196 ALA A N 1
ATOM 1623 C CA . ALA A 1 196 ? 13.004 -3.046 -13.941 1.00 98.75 196 ALA A CA 1
ATOM 1624 C C . ALA A 1 196 ? 14.508 -2.997 -13.660 1.00 98.75 196 ALA A C 1
ATOM 1626 O O . ALA A 1 196 ? 15.319 -2.849 -14.578 1.00 98.75 196 ALA A O 1
ATOM 1627 N N . ALA A 1 197 ? 14.879 -3.144 -12.393 1.00 98.75 197 ALA A N 1
ATOM 1628 C CA . ALA A 1 197 ? 16.259 -3.312 -11.961 1.00 98.75 197 ALA A CA 1
ATOM 1629 C C . ALA A 1 197 ? 16.349 -4.533 -11.044 1.00 98.75 197 ALA A C 1
ATOM 1631 O O . ALA A 1 197 ? 15.500 -4.719 -10.174 1.00 98.75 197 ALA A O 1
ATOM 1632 N N . SER A 1 198 ? 17.366 -5.373 -11.233 1.00 98.56 198 SER A N 1
ATOM 1633 C CA . SER A 1 198 ? 17.627 -6.496 -10.330 1.00 98.56 198 SER A CA 1
ATOM 1634 C C . SER A 1 198 ? 18.926 -6.315 -9.571 1.00 98.56 198 SER A C 1
ATOM 1636 O O . SER A 1 198 ? 19.885 -5.796 -10.137 1.00 98.56 198 SER A O 1
ATOM 1638 N N . PHE A 1 199 ? 18.989 -6.855 -8.360 1.00 98.56 199 PHE A N 1
ATOM 1639 C CA . PHE A 1 199 ? 20.229 -7.241 -7.692 1.00 98.56 199 PHE A CA 1
ATOM 1640 C C . PHE A 1 199 ? 20.240 -8.768 -7.569 1.00 98.56 199 PHE A C 1
ATOM 1642 O O . PHE A 1 199 ? 19.264 -9.320 -7.071 1.00 98.56 199 PHE A O 1
ATOM 1649 N N . ILE A 1 200 ? 21.292 -9.445 -8.040 1.00 98.06 200 ILE A N 1
ATOM 1650 C CA . ILE A 1 200 ? 21.429 -10.909 -7.967 1.00 98.06 200 ILE A CA 1
ATOM 1651 C C . ILE A 1 200 ? 22.789 -11.272 -7.370 1.00 98.06 200 ILE A C 1
ATOM 1653 O O . ILE A 1 200 ? 23.827 -10.808 -7.844 1.00 98.06 200 ILE A O 1
ATOM 1657 N N . GLU A 1 201 ? 22.782 -12.123 -6.346 1.00 97.12 201 GLU A N 1
ATOM 1658 C CA . GLU A 1 201 ? 23.978 -12.652 -5.687 1.00 97.12 201 GLU A CA 1
ATOM 1659 C C . GLU A 1 201 ? 23.634 -13.967 -4.972 1.00 97.12 201 GLU A C 1
ATOM 1661 O O . GLU A 1 201 ? 22.633 -14.020 -4.271 1.00 97.12 201 GLU A O 1
ATOM 1666 N N . ASN A 1 202 ? 24.471 -15.004 -5.102 1.00 94.62 202 ASN A N 1
ATOM 1667 C CA . ASN A 1 202 ? 24.318 -16.290 -4.394 1.00 94.62 202 ASN A CA 1
ATOM 1668 C C . ASN A 1 202 ? 22.923 -16.942 -4.538 1.00 94.62 202 ASN A C 1
ATOM 1670 O O . ASN A 1 202 ? 22.350 -17.383 -3.548 1.00 94.62 202 ASN A O 1
ATOM 1674 N N . ASP A 1 203 ? 22.376 -16.981 -5.759 1.00 93.25 203 ASP A N 1
ATOM 1675 C CA . ASP A 1 203 ? 21.024 -17.492 -6.073 1.00 93.25 203 ASP A CA 1
ATOM 1676 C C . ASP A 1 203 ? 19.861 -16.746 -5.386 1.00 93.25 203 ASP A C 1
ATOM 1678 O O . ASP A 1 203 ? 18.707 -17.178 -5.437 1.00 93.25 203 ASP A O 1
ATOM 1682 N N . GLU A 1 204 ? 20.149 -15.582 -4.805 1.00 97.50 204 GLU A N 1
ATOM 1683 C CA . GLU A 1 204 ? 19.165 -14.655 -4.264 1.00 97.50 204 GLU A CA 1
ATOM 1684 C C . GLU A 1 204 ? 18.969 -13.460 -5.199 1.00 97.50 204 GLU A C 1
ATOM 1686 O O . GLU A 1 204 ? 19.862 -13.072 -5.962 1.00 97.50 204 GLU A O 1
ATOM 1691 N N . VAL A 1 205 ? 17.785 -12.857 -5.131 1.00 98.00 205 VAL A N 1
ATOM 1692 C CA . VAL A 1 205 ? 17.351 -11.803 -6.037 1.00 98.00 205 VAL A CA 1
ATOM 1693 C C . VAL A 1 205 ? 16.503 -10.754 -5.333 1.00 98.00 205 VAL A C 1
ATOM 1695 O O . VAL A 1 205 ? 15.677 -11.045 -4.474 1.00 98.00 205 VAL A O 1
ATOM 1698 N N . ILE A 1 206 ? 16.687 -9.510 -5.759 1.00 98.38 206 ILE A N 1
ATOM 1699 C CA . ILE A 1 206 ? 15.724 -8.428 -5.573 1.00 98.38 206 ILE A CA 1
ATOM 1700 C C . ILE A 1 206 ? 15.349 -7.941 -6.961 1.00 98.38 206 ILE A C 1
ATOM 1702 O O . ILE A 1 206 ? 16.236 -7.731 -7.791 1.00 98.38 206 ILE A O 1
ATOM 1706 N N . LEU A 1 207 ? 14.057 -7.748 -7.211 1.00 98.19 207 LEU A N 1
ATOM 1707 C CA . LEU A 1 207 ? 13.552 -7.191 -8.460 1.00 98.19 207 LEU A CA 1
ATOM 1708 C C . LEU A 1 207 ? 12.650 -5.993 -8.162 1.00 98.19 207 LEU A C 1
ATOM 1710 O O . LEU A 1 207 ? 11.581 -6.128 -7.568 1.00 98.19 207 LEU A O 1
ATOM 1714 N N . SER A 1 208 ? 13.087 -4.815 -8.589 1.00 98.31 208 SER A N 1
ATOM 1715 C CA . SER A 1 208 ? 12.347 -3.564 -8.462 1.00 98.31 208 SER A CA 1
ATOM 1716 C C . SER A 1 208 ? 11.868 -3.075 -9.825 1.00 98.31 208 SER A C 1
ATOM 1718 O O . SER A 1 208 ? 12.390 -3.469 -10.872 1.00 98.31 208 SER A O 1
ATOM 1720 N N . PHE A 1 209 ? 10.874 -2.192 -9.811 1.00 98.69 209 PHE A N 1
ATOM 1721 C CA . PHE A 1 209 ? 10.241 -1.653 -11.007 1.00 98.69 209 PHE A CA 1
ATOM 1722 C C . PHE A 1 209 ? 10.130 -0.134 -10.902 1.00 98.69 209 PHE A C 1
ATOM 1724 O O . PHE A 1 209 ? 10.223 0.432 -9.818 1.00 98.69 209 PHE A O 1
ATOM 1731 N N . GLY A 1 210 ? 9.995 0.525 -12.046 1.00 98.38 210 GLY A N 1
ATOM 1732 C CA . GLY A 1 210 ? 9.856 1.970 -12.135 1.00 98.38 210 GLY A CA 1
ATOM 1733 C C . GLY A 1 210 ? 9.035 2.353 -13.352 1.00 98.38 210 GLY A C 1
ATOM 1734 O O . GLY A 1 210 ? 9.357 1.939 -14.467 1.00 98.38 210 GLY A O 1
ATOM 1735 N N . CYS A 1 211 ? 7.990 3.155 -13.150 1.00 98.69 211 CYS A N 1
ATOM 1736 C CA . CYS A 1 211 ? 7.129 3.644 -14.230 1.00 98.69 211 CYS A CA 1
ATOM 1737 C C . CYS A 1 211 ? 7.252 5.160 -14.443 1.00 98.69 211 CYS A C 1
ATOM 1739 O O . CYS A 1 211 ? 7.145 5.954 -13.502 1.00 98.69 211 CYS A O 1
ATOM 1741 N N . ASP A 1 212 ? 7.421 5.584 -15.697 1.00 98.50 212 ASP A N 1
ATOM 1742 C CA . ASP A 1 212 ? 7.369 6.989 -16.123 1.00 98.50 212 ASP A CA 1
ATOM 1743 C C . ASP A 1 212 ? 7.265 7.075 -17.653 1.00 98.50 212 ASP A C 1
ATOM 1745 O O . ASP A 1 212 ? 7.772 6.196 -18.325 1.00 98.50 212 ASP A O 1
ATOM 1749 N N . LEU A 1 213 ? 6.675 8.123 -18.235 1.00 98.06 213 LEU A N 1
ATOM 1750 C CA . LEU A 1 213 ? 6.727 8.336 -19.689 1.00 98.06 213 LEU A CA 1
ATOM 1751 C C . LEU A 1 213 ? 8.149 8.636 -20.183 1.00 98.06 213 LEU A C 1
ATOM 1753 O O . LEU A 1 213 ? 8.479 8.332 -21.329 1.00 98.06 213 LEU A O 1
ATOM 1757 N N . ASP A 1 214 ? 9.007 9.209 -19.336 1.00 97.94 214 ASP A N 1
ATOM 1758 C CA . ASP A 1 214 ? 10.424 9.385 -19.640 1.00 97.94 214 ASP A CA 1
ATOM 1759 C C . ASP A 1 214 ? 11.220 8.121 -19.281 1.00 97.94 214 ASP A C 1
ATOM 1761 O O . ASP A 1 214 ? 11.270 7.694 -18.125 1.00 97.94 214 ASP A O 1
ATOM 1765 N N . LYS A 1 215 ? 11.902 7.549 -20.279 1.00 98.00 215 LYS A N 1
ATOM 1766 C CA . LYS A 1 215 ? 12.687 6.317 -20.130 1.00 98.00 215 LYS A CA 1
ATOM 1767 C C . LYS A 1 215 ? 13.718 6.395 -19.003 1.00 98.00 215 LYS A C 1
ATOM 1769 O O . LYS A 1 215 ? 13.854 5.446 -18.236 1.00 98.00 215 LYS A O 1
ATOM 1774 N N . ASN A 1 216 ? 14.449 7.503 -18.900 1.00 97.94 216 ASN A N 1
ATOM 1775 C CA . ASN A 1 216 ? 15.505 7.650 -17.900 1.00 97.94 216 ASN A CA 1
ATOM 1776 C C . ASN A 1 216 ? 14.907 7.807 -16.501 1.00 97.94 216 ASN A C 1
ATOM 1778 O O . ASN A 1 216 ? 15.431 7.237 -15.548 1.00 97.94 216 ASN A O 1
ATOM 1782 N N . LYS A 1 217 ? 13.775 8.509 -16.362 1.00 98.00 217 LYS A N 1
ATOM 1783 C CA . LYS A 1 217 ? 13.049 8.578 -15.085 1.00 98.00 217 LYS A CA 1
ATOM 1784 C C . LYS A 1 217 ? 12.523 7.212 -14.649 1.00 98.00 217 LYS A C 1
ATOM 1786 O O . LYS A 1 217 ? 12.643 6.894 -13.469 1.00 98.00 217 LYS A O 1
ATOM 1791 N N . ALA A 1 218 ? 11.996 6.400 -15.568 1.00 98.56 218 ALA A N 1
ATOM 1792 C CA . ALA A 1 218 ? 11.555 5.035 -15.269 1.00 98.56 218 ALA A CA 1
ATOM 1793 C C . ALA A 1 218 ? 12.721 4.155 -14.775 1.00 98.56 218 ALA A C 1
ATOM 1795 O O . ALA A 1 218 ? 12.599 3.501 -13.740 1.00 98.56 218 ALA A O 1
ATOM 1796 N N . ILE A 1 219 ? 13.882 4.206 -15.449 1.00 98.69 219 ILE A N 1
ATOM 1797 C CA . ILE A 1 219 ? 15.108 3.511 -15.009 1.00 98.69 219 ILE A CA 1
ATOM 1798 C C . ILE A 1 219 ? 15.545 3.997 -13.621 1.00 98.69 219 ILE A C 1
ATOM 1800 O O . ILE A 1 219 ? 15.813 3.183 -12.741 1.00 98.69 219 ILE A O 1
ATOM 1804 N N . ASN A 1 220 ? 15.596 5.315 -13.409 1.00 98.38 220 ASN A N 1
ATOM 1805 C CA . ASN A 1 220 ? 16.019 5.905 -12.140 1.00 98.38 220 ASN A CA 1
ATOM 1806 C C . ASN A 1 220 ? 15.099 5.508 -10.983 1.00 98.38 220 ASN A C 1
ATOM 1808 O O . ASN A 1 220 ? 15.590 5.218 -9.898 1.00 98.38 220 ASN A O 1
ATOM 1812 N N . LYS A 1 221 ? 13.781 5.465 -11.211 1.00 98.12 221 LYS A N 1
ATOM 1813 C CA . LYS A 1 221 ? 12.805 4.991 -10.220 1.00 98.12 221 LYS A CA 1
ATOM 1814 C C . LYS A 1 221 ? 13.070 3.534 -9.841 1.00 98.12 221 LYS A C 1
ATOM 1816 O O . LYS A 1 221 ? 13.252 3.263 -8.659 1.00 98.12 221 LYS A O 1
ATOM 1821 N N . ALA A 1 222 ? 13.202 2.643 -10.829 1.00 98.62 222 ALA A N 1
ATOM 1822 C CA . ALA A 1 222 ? 13.504 1.232 -10.581 1.00 98.62 222 ALA A CA 1
ATOM 1823 C C . ALA A 1 222 ? 14.825 1.064 -9.812 1.00 98.62 222 ALA A C 1
ATOM 1825 O O . ALA A 1 222 ? 14.896 0.330 -8.829 1.00 98.62 222 ALA A O 1
ATOM 1826 N N . TYR A 1 223 ? 15.873 1.782 -10.217 1.00 98.69 223 TYR A N 1
ATOM 1827 C CA . TYR A 1 223 ? 17.180 1.705 -9.571 1.00 98.69 223 TYR A CA 1
ATOM 1828 C C . TYR A 1 223 ? 17.163 2.246 -8.134 1.00 98.69 223 TYR A C 1
ATOM 1830 O O . TYR A 1 223 ? 17.665 1.589 -7.229 1.00 98.69 223 TYR A O 1
ATOM 1838 N N . LEU A 1 224 ? 16.544 3.402 -7.881 1.00 98.12 224 LEU A N 1
ATOM 1839 C CA . LEU A 1 224 ? 16.452 3.955 -6.526 1.00 98.12 224 LEU A CA 1
ATOM 1840 C C . LEU A 1 224 ? 15.589 3.082 -5.600 1.00 98.12 224 LEU A C 1
ATOM 1842 O O . LEU A 1 224 ? 15.914 2.961 -4.422 1.00 98.12 224 LEU A O 1
ATOM 1846 N N . GLU A 1 225 ? 14.524 2.466 -6.119 1.00 97.38 225 GLU A N 1
ATOM 1847 C CA . GLU A 1 225 ? 13.713 1.482 -5.390 1.00 97.38 225 GLU A CA 1
ATOM 1848 C C . GLU A 1 225 ? 14.559 0.266 -4.981 1.00 97.38 225 GLU A C 1
ATOM 1850 O O . GLU A 1 225 ? 14.549 -0.143 -3.822 1.00 97.38 225 GLU A O 1
ATOM 1855 N N . LEU A 1 226 ? 15.382 -0.249 -5.904 1.00 98.19 226 LEU A N 1
ATOM 1856 C CA . LEU A 1 226 ? 16.322 -1.335 -5.624 1.00 98.19 226 LEU A CA 1
ATOM 1857 C C . LEU A 1 226 ? 17.286 -0.958 -4.489 1.00 98.19 226 LEU A C 1
ATOM 1859 O O . LEU A 1 226 ? 17.483 -1.733 -3.555 1.00 98.19 226 LEU A O 1
ATOM 1863 N N . LEU A 1 227 ? 17.873 0.241 -4.549 1.00 97.75 227 LEU A N 1
ATOM 1864 C CA . LEU A 1 227 ? 18.839 0.721 -3.558 1.00 97.75 227 LEU A CA 1
ATOM 1865 C C . LEU A 1 227 ? 18.217 1.001 -2.183 1.00 97.75 227 LEU A C 1
ATOM 1867 O O . LEU A 1 227 ? 18.908 0.877 -1.171 1.00 97.75 227 LEU A O 1
ATOM 1871 N N . GLN A 1 228 ? 16.925 1.336 -2.119 1.00 95.94 228 GLN A N 1
ATOM 1872 C CA . GLN A 1 228 ? 16.216 1.566 -0.857 1.00 95.94 228 GLN A CA 1
ATOM 1873 C C . GLN A 1 228 ? 16.133 0.306 0.017 1.00 95.94 228 GLN A C 1
ATOM 1875 O O . GLN A 1 228 ? 16.092 0.426 1.240 1.00 95.94 228 GLN A O 1
ATOM 1880 N N . THR A 1 229 ? 16.177 -0.887 -0.583 1.00 95.94 229 THR A N 1
ATOM 1881 C CA . THR A 1 229 ? 16.219 -2.167 0.153 1.00 95.94 229 THR A CA 1
ATOM 1882 C C . THR A 1 229 ? 17.525 -2.385 0.918 1.00 95.94 229 THR A C 1
ATOM 1884 O O . THR A 1 229 ? 17.614 -3.266 1.776 1.00 95.94 229 THR A O 1
ATOM 1887 N N . GLU A 1 230 ? 18.573 -1.630 0.567 1.00 96.44 230 GLU A N 1
ATOM 1888 C CA . GLU A 1 230 ? 19.938 -1.805 1.070 1.00 96.44 230 GLU A CA 1
ATOM 1889 C C . GLU A 1 230 ? 20.481 -3.241 0.887 1.00 96.44 230 GLU A C 1
ATOM 1891 O O . GLU A 1 230 ? 21.445 -3.634 1.544 1.00 96.44 230 GLU A O 1
ATOM 1896 N N . PHE A 1 231 ? 19.843 -4.031 0.015 1.00 96.44 231 PHE A N 1
ATOM 1897 C CA . PHE A 1 231 ? 20.098 -5.451 -0.239 1.00 96.44 231 PHE A CA 1
ATOM 1898 C C . PHE A 1 231 ? 20.008 -6.361 0.996 1.00 96.44 231 PHE A C 1
ATOM 1900 O O . PHE A 1 231 ? 20.647 -7.418 1.013 1.00 96.44 231 PHE A O 1
ATOM 1907 N N . LYS A 1 232 ? 19.257 -5.948 2.028 1.00 94.06 232 LYS A N 1
ATOM 1908 C CA . LYS A 1 232 ? 19.160 -6.656 3.317 1.00 94.06 232 LYS A CA 1
ATOM 1909 C C . LYS A 1 232 ? 18.307 -7.915 3.256 1.00 94.06 232 LYS A C 1
ATOM 1911 O O . LYS A 1 232 ? 18.673 -8.921 3.850 1.00 94.06 232 LYS A O 1
ATOM 1916 N N . GLU A 1 233 ? 17.179 -7.833 2.565 1.00 95.31 233 GLU A N 1
ATOM 1917 C CA . GLU A 1 233 ? 16.231 -8.928 2.395 1.00 95.31 233 GLU A CA 1
ATOM 1918 C C . GLU A 1 233 ? 16.108 -9.231 0.908 1.00 95.31 233 GLU A C 1
ATOM 1920 O O . GLU A 1 233 ? 16.118 -8.316 0.081 1.00 95.31 233 GLU A O 1
ATOM 1925 N N . ARG A 1 234 ? 16.074 -10.517 0.566 1.00 97.00 234 ARG A N 1
ATOM 1926 C CA . ARG A 1 234 ? 16.167 -11.001 -0.810 1.00 97.00 234 ARG A CA 1
ATOM 1927 C C . ARG A 1 234 ? 15.294 -12.238 -0.955 1.00 97.00 234 ARG A C 1
ATOM 1929 O O . ARG A 1 234 ? 15.236 -13.045 -0.030 1.00 97.00 234 ARG A O 1
ATOM 1936 N N . GLY A 1 235 ? 14.664 -12.372 -2.113 1.00 97.31 235 GLY A N 1
ATOM 1937 C CA . GLY A 1 235 ? 14.014 -13.612 -2.510 1.00 97.31 235 GLY A CA 1
ATOM 1938 C C . GLY A 1 235 ? 15.016 -14.595 -3.097 1.00 97.31 235 GLY A C 1
ATOM 1939 O O . GLY A 1 235 ? 16.177 -14.263 -3.338 1.00 97.31 235 GLY A O 1
ATOM 1940 N N . ARG A 1 236 ? 14.560 -15.808 -3.373 1.00 97.62 236 ARG A N 1
ATOM 1941 C CA . ARG A 1 236 ? 15.309 -16.882 -4.029 1.00 97.62 236 ARG A CA 1
ATOM 1942 C C . ARG A 1 236 ? 14.725 -17.185 -5.399 1.00 97.62 236 ARG A C 1
ATOM 1944 O O . ARG A 1 236 ? 13.587 -16.828 -5.709 1.00 97.62 236 ARG A O 1
ATOM 1951 N N . PHE A 1 237 ? 15.506 -17.888 -6.212 1.00 98.00 237 PHE A N 1
ATOM 1952 C CA . PHE A 1 237 ? 14.990 -18.507 -7.427 1.00 98.00 237 PHE A CA 1
ATOM 1953 C C . PHE A 1 237 ? 14.371 -19.875 -7.132 1.00 98.00 237 PHE A C 1
ATOM 1955 O O . PHE A 1 237 ? 15.029 -20.738 -6.553 1.00 98.00 237 PHE A O 1
ATOM 1962 N N . LEU A 1 238 ? 13.118 -20.073 -7.549 1.00 97.12 238 LEU A N 1
ATOM 1963 C CA . LEU A 1 238 ? 12.380 -21.333 -7.403 1.00 97.12 238 LEU A CA 1
ATOM 1964 C C . LEU A 1 238 ? 11.765 -21.779 -8.736 1.00 97.12 238 LEU A C 1
ATOM 1966 O O . LEU A 1 238 ? 11.426 -20.958 -9.582 1.00 97.12 238 LEU A O 1
ATOM 1970 N N . ASP A 1 239 ? 11.576 -23.085 -8.918 1.00 96.81 239 ASP A N 1
ATOM 1971 C CA . ASP A 1 239 ? 10.960 -23.652 -10.132 1.00 96.81 239 ASP A CA 1
ATOM 1972 C C . ASP A 1 239 ? 9.451 -23.930 -9.988 1.00 96.81 239 ASP A C 1
ATOM 1974 O O . ASP A 1 239 ? 8.792 -24.313 -10.955 1.00 96.81 239 ASP A O 1
ATOM 1978 N N . ASP A 1 240 ? 8.886 -23.751 -8.790 1.00 96.75 240 ASP A N 1
ATOM 1979 C CA . ASP A 1 240 ? 7.459 -23.957 -8.531 1.00 96.75 240 ASP A CA 1
ATOM 1980 C C . ASP A 1 240 ? 6.665 -22.679 -8.833 1.00 96.75 240 ASP A C 1
ATOM 1982 O O . ASP A 1 240 ? 6.605 -21.746 -8.033 1.00 96.75 240 ASP A O 1
ATOM 1986 N N . ILE A 1 241 ? 6.052 -22.622 -10.015 1.00 95.62 241 ILE A N 1
ATOM 1987 C CA . ILE A 1 241 ? 5.267 -21.460 -10.445 1.00 95.62 241 ILE A CA 1
ATOM 1988 C C . ILE A 1 241 ? 3.971 -21.267 -9.646 1.00 95.62 241 ILE A C 1
ATOM 1990 O O . ILE A 1 241 ? 3.455 -20.149 -9.611 1.00 95.62 241 ILE A O 1
ATOM 1994 N N . ASP A 1 242 ? 3.429 -22.317 -9.033 1.00 95.81 242 ASP A N 1
ATOM 1995 C CA . ASP A 1 242 ? 2.189 -22.210 -8.268 1.00 95.81 242 ASP A CA 1
ATOM 1996 C C . ASP A 1 242 ? 2.474 -21.591 -6.901 1.00 95.81 242 ASP A C 1
ATOM 1998 O O . ASP A 1 242 ? 1.784 -20.643 -6.524 1.00 95.81 242 ASP A O 1
ATOM 2002 N N . TYR A 1 243 ? 3.584 -21.978 -6.260 1.00 96.06 243 TYR A N 1
ATOM 2003 C CA . TYR A 1 243 ? 4.102 -21.284 -5.077 1.00 96.06 243 TYR A CA 1
ATOM 2004 C C . TYR A 1 243 ? 4.364 -19.792 -5.345 1.00 96.06 243 TYR A C 1
ATOM 2006 O O . TYR A 1 243 ? 3.945 -18.922 -4.582 1.00 96.06 243 TYR A O 1
ATOM 2014 N N . ILE A 1 244 ? 5.003 -19.461 -6.474 1.00 96.56 244 ILE A N 1
ATOM 2015 C CA . ILE A 1 244 ? 5.332 -18.067 -6.824 1.00 96.56 244 ILE A CA 1
ATOM 2016 C C . ILE A 1 244 ? 4.081 -17.180 -6.939 1.00 96.56 244 ILE A C 1
ATOM 2018 O O . ILE A 1 244 ? 4.146 -15.977 -6.663 1.00 96.56 244 ILE A O 1
ATOM 2022 N N . LYS A 1 245 ? 2.940 -17.750 -7.340 1.00 94.25 245 LYS A N 1
ATOM 2023 C CA . LYS A 1 245 ? 1.665 -17.031 -7.474 1.00 94.25 245 LYS A CA 1
ATOM 2024 C C . LYS A 1 245 ? 0.904 -16.890 -6.160 1.00 94.25 245 LYS A C 1
ATOM 2026 O O . LYS A 1 245 ? -0.087 -16.156 -6.150 1.00 94.25 245 LYS A O 1
ATOM 2031 N N . GLU A 1 246 ? 1.310 -17.578 -5.096 1.00 93.88 246 GLU A N 1
ATOM 2032 C CA . GLU A 1 246 ? 0.573 -17.537 -3.840 1.00 93.88 246 GLU A CA 1
ATOM 2033 C C . GLU A 1 246 ? 0.501 -16.110 -3.269 1.00 93.88 246 GLU A C 1
ATOM 2035 O O . GLU A 1 246 ? 1.487 -15.364 -3.324 1.00 93.88 246 GLU A O 1
ATOM 2040 N N . PRO A 1 247 ? -0.642 -15.717 -2.671 1.00 91.00 247 PRO A N 1
ATOM 2041 C CA . PRO A 1 247 ? -0.822 -14.385 -2.094 1.00 91.00 247 PRO A CA 1
ATOM 2042 C C . PRO A 1 247 ? 0.268 -13.993 -1.094 1.00 91.00 247 PRO A C 1
ATOM 2044 O O . PRO A 1 247 ? 0.667 -12.830 -1.059 1.00 91.00 247 PRO A O 1
ATOM 2047 N N . VAL A 1 248 ? 0.798 -14.956 -0.331 1.00 91.25 248 VAL A N 1
ATOM 2048 C CA . VAL A 1 248 ? 1.868 -14.723 0.651 1.00 91.25 248 VAL A CA 1
ATOM 2049 C C . VAL A 1 248 ? 3.148 -14.237 -0.036 1.00 91.25 248 VAL A C 1
ATOM 2051 O O . VAL A 1 248 ? 3.712 -13.223 0.375 1.00 91.25 248 VAL A O 1
ATOM 2054 N N . ASN A 1 249 ? 3.568 -14.892 -1.122 1.00 95.44 249 ASN A N 1
ATOM 2055 C CA . ASN A 1 249 ? 4.753 -14.491 -1.882 1.00 95.44 249 ASN A CA 1
ATOM 2056 C C . ASN A 1 249 ? 4.568 -13.111 -2.539 1.00 95.44 249 ASN A C 1
ATOM 2058 O O . ASN A 1 249 ? 5.442 -12.244 -2.488 1.00 95.44 249 ASN A O 1
ATOM 2062 N N . LEU A 1 250 ? 3.395 -12.866 -3.131 1.00 93.31 250 LEU A N 1
ATOM 2063 C CA . LEU A 1 250 ? 3.080 -11.581 -3.764 1.00 93.31 250 LEU A CA 1
ATOM 2064 C C . LEU A 1 250 ? 3.023 -10.434 -2.746 1.00 93.31 250 LEU A C 1
ATOM 2066 O O . LEU A 1 250 ? 3.467 -9.322 -3.039 1.00 93.31 250 LEU A O 1
ATOM 2070 N N . THR A 1 251 ? 2.533 -10.718 -1.541 1.00 91.19 251 THR A N 1
ATOM 2071 C CA . THR A 1 251 ? 2.521 -9.776 -0.418 1.00 91.19 251 THR A CA 1
ATOM 2072 C C . THR A 1 251 ? 3.941 -9.425 0.026 1.00 91.19 251 THR A C 1
ATOM 2074 O O . THR A 1 251 ? 4.238 -8.249 0.219 1.00 91.19 251 THR A O 1
ATOM 2077 N N . GLN A 1 252 ? 4.861 -10.393 0.100 1.00 94.25 252 GLN A N 1
ATOM 2078 C CA . GLN A 1 252 ? 6.278 -10.106 0.380 1.00 94.25 252 GLN A CA 1
ATOM 2079 C C . GLN A 1 252 ? 6.889 -9.202 -0.695 1.00 94.25 252 GLN A C 1
ATOM 2081 O O . GLN A 1 252 ? 7.489 -8.171 -0.389 1.00 94.25 252 GLN A O 1
ATOM 2086 N N . HIS A 1 253 ? 6.641 -9.506 -1.973 1.00 94.75 253 HIS A N 1
ATOM 2087 C CA . HIS A 1 253 ? 7.026 -8.611 -3.063 1.00 94.75 253 HIS A CA 1
ATOM 2088 C C . HIS A 1 253 ? 6.475 -7.200 -2.864 1.00 94.75 253 HIS A C 1
ATOM 2090 O O . HIS A 1 253 ? 7.198 -6.243 -3.117 1.00 94.75 253 HIS A O 1
ATOM 2096 N N . PHE A 1 254 ? 5.229 -7.033 -2.423 1.00 91.00 254 PHE A N 1
ATOM 2097 C CA . PHE A 1 254 ? 4.639 -5.716 -2.169 1.00 91.00 254 PHE A CA 1
ATOM 2098 C C . PHE A 1 254 ? 5.302 -4.964 -1.003 1.00 91.00 254 PHE A C 1
ATOM 2100 O O . PHE A 1 254 ? 5.549 -3.768 -1.136 1.00 91.00 254 PHE A O 1
ATOM 2107 N N . ILE A 1 255 ? 5.597 -5.650 0.104 1.00 89.12 255 ILE A N 1
ATOM 2108 C CA . ILE A 1 255 ? 6.056 -5.031 1.358 1.00 89.12 255 ILE A CA 1
ATOM 2109 C C . ILE A 1 255 ? 7.519 -4.572 1.286 1.00 89.12 255 ILE A C 1
ATOM 2111 O O . ILE A 1 255 ? 7.830 -3.460 1.706 1.00 89.12 255 ILE A O 1
ATOM 2115 N N . ASN A 1 256 ? 8.425 -5.422 0.799 1.00 91.25 256 ASN A N 1
ATOM 2116 C CA . ASN A 1 256 ? 9.878 -5.208 0.934 1.00 91.25 256 ASN A CA 1
ATOM 2117 C C . ASN A 1 256 ? 10.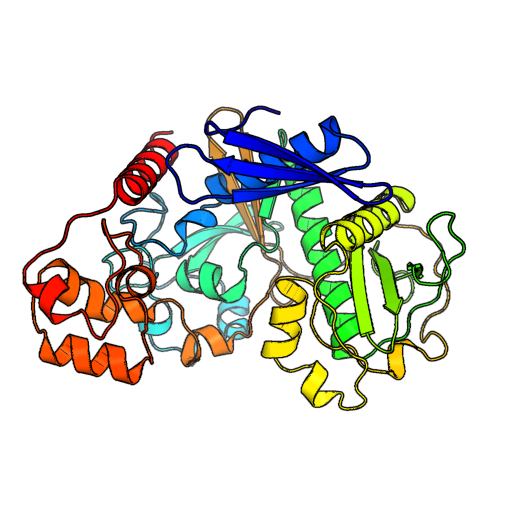716 -5.765 -0.233 1.00 91.25 256 ASN A C 1
ATOM 2119 O O . ASN A 1 256 ? 11.943 -5.708 -0.169 1.00 91.25 256 ASN A O 1
ATOM 2123 N N . LEU A 1 257 ? 10.082 -6.268 -1.299 1.00 95.19 257 LEU A N 1
ATOM 2124 C CA . LEU A 1 257 ? 10.738 -6.887 -2.465 1.00 95.19 257 LEU A CA 1
ATOM 2125 C C . LEU A 1 257 ? 11.477 -8.210 -2.178 1.00 95.19 257 LEU A C 1
ATOM 2127 O O . LEU A 1 257 ? 12.272 -8.635 -3.017 1.00 95.19 257 LEU A O 1
ATOM 2131 N N . SER A 1 258 ? 11.233 -8.866 -1.037 1.00 95.12 258 SER A N 1
ATOM 2132 C CA . SER A 1 258 ? 11.938 -10.104 -0.661 1.00 95.12 258 SER A CA 1
ATOM 2133 C C . SER A 1 258 ? 11.216 -11.398 -1.039 1.00 95.12 258 SER A C 1
ATOM 2135 O O . SER A 1 258 ? 11.667 -12.475 -0.664 1.00 95.12 258 SER A O 1
ATOM 2137 N N . GLY A 1 259 ? 10.122 -11.310 -1.801 1.00 96.88 259 GLY A N 1
ATOM 2138 C CA . GLY A 1 259 ? 9.441 -12.495 -2.313 1.00 96.88 259 GLY A CA 1
ATOM 2139 C C . GLY A 1 259 ? 10.290 -13.262 -3.332 1.00 96.88 259 GLY A C 1
ATOM 2140 O O . GLY A 1 259 ? 11.111 -12.693 -4.058 1.00 96.88 259 GLY A O 1
ATOM 2141 N N . ASP A 1 260 ? 10.046 -14.561 -3.433 1.00 98.06 260 ASP A N 1
ATOM 2142 C CA . ASP A 1 260 ? 10.721 -15.462 -4.357 1.00 98.06 260 ASP A CA 1
ATOM 2143 C C . ASP A 1 260 ? 10.294 -15.209 -5.810 1.00 98.06 260 ASP A C 1
ATOM 2145 O O . ASP A 1 260 ? 9.189 -14.728 -6.105 1.00 98.06 260 ASP A O 1
ATOM 2149 N N . ILE A 1 261 ? 11.193 -15.526 -6.744 1.00 97.81 261 ILE A N 1
ATOM 2150 C CA . ILE A 1 261 ? 11.012 -15.327 -8.185 1.00 97.81 261 ILE A CA 1
ATOM 2151 C C . ILE A 1 261 ? 11.222 -16.651 -8.908 1.00 97.81 261 ILE A C 1
ATOM 2153 O O . ILE A 1 261 ? 12.106 -17.435 -8.580 1.00 97.81 261 ILE A O 1
ATOM 2157 N N . HIS A 1 262 ? 10.432 -16.897 -9.949 1.00 98.12 262 HIS A N 1
ATOM 2158 C CA . HIS A 1 262 ? 10.594 -18.112 -10.730 1.00 98.12 262 HIS A CA 1
ATOM 2159 C C . HIS A 1 262 ? 11.941 -18.130 -11.490 1.00 98.12 262 HIS A C 1
ATOM 2161 O O . HIS A 1 262 ? 12.263 -17.163 -12.190 1.00 98.12 262 HIS A O 1
ATOM 2167 N N . SER A 1 263 ? 12.693 -19.239 -11.470 1.00 97.44 263 SER A N 1
ATOM 2168 C CA . SER A 1 263 ? 14.024 -19.366 -12.110 1.00 97.44 263 SER A CA 1
ATOM 2169 C C . SER A 1 263 ? 14.021 -19.084 -13.617 1.00 97.44 263 SER A C 1
ATOM 2171 O O . SER A 1 263 ? 15.047 -18.744 -14.209 1.00 97.44 263 SER A O 1
ATOM 2173 N N . ASN A 1 264 ? 12.853 -19.187 -14.265 1.00 96.69 264 ASN A N 1
ATOM 2174 C CA . ASN A 1 264 ? 12.660 -18.762 -15.660 1.00 96.69 264 ASN A CA 1
ATOM 2175 C C . ASN A 1 264 ? 13.136 -17.331 -15.918 1.00 96.69 264 ASN A C 1
ATOM 2177 O O . ASN A 1 264 ? 13.554 -17.068 -17.040 1.00 96.69 264 ASN A O 1
ATOM 2181 N N . PHE A 1 265 ? 13.125 -16.443 -14.919 1.00 96.81 265 PHE A N 1
ATOM 2182 C CA . PHE A 1 265 ? 13.608 -15.069 -15.055 1.00 96.81 265 PHE A CA 1
ATOM 2183 C C . PHE A 1 265 ? 15.060 -14.983 -15.567 1.00 96.81 265 PHE A C 1
ATOM 2185 O O . PHE A 1 265 ? 15.415 -14.035 -16.264 1.00 96.81 265 PHE A O 1
ATOM 2192 N N . LEU A 1 266 ? 15.886 -15.998 -15.285 1.00 95.50 266 LEU A N 1
ATOM 2193 C CA . LEU A 1 266 ? 17.285 -16.080 -15.723 1.00 95.50 266 LEU A CA 1
ATOM 2194 C C . LEU A 1 266 ? 17.458 -16.568 -17.173 1.00 95.50 266 LEU A C 1
ATOM 2196 O O . LEU A 1 266 ? 18.567 -16.531 -17.711 1.00 95.50 266 LEU A O 1
ATOM 2200 N N . LYS A 1 267 ? 16.390 -17.060 -17.812 1.00 96.38 267 LYS A N 1
ATOM 2201 C CA . LYS A 1 267 ? 16.433 -17.618 -19.172 1.00 96.38 267 LYS A CA 1
ATOM 2202 C C . LYS A 1 267 ? 16.454 -16.510 -20.233 1.00 96.38 267 LYS A C 1
ATOM 2204 O O . LYS A 1 267 ? 16.424 -15.316 -19.940 1.00 96.38 267 LYS A O 1
ATOM 2209 N N . LYS A 1 268 ? 16.526 -16.917 -21.507 1.00 95.31 268 LYS A N 1
ATOM 2210 C CA . LYS A 1 268 ? 16.424 -15.999 -22.653 1.00 95.31 268 LYS A CA 1
ATOM 2211 C C . LYS A 1 268 ? 15.138 -15.162 -22.526 1.00 95.31 268 LYS A C 1
ATOM 2213 O O . LYS A 1 268 ? 14.102 -15.746 -22.207 1.00 95.31 268 LYS A O 1
ATOM 2218 N N . PRO A 1 269 ? 15.189 -13.841 -22.786 1.00 95.31 269 PRO A N 1
ATOM 2219 C CA . PRO A 1 269 ? 14.020 -12.987 -22.654 1.00 95.31 269 PRO A CA 1
ATOM 2220 C C . PRO A 1 269 ? 12.869 -13.465 -23.534 1.00 95.31 269 PRO A C 1
ATOM 2222 O O . PRO A 1 269 ? 13.082 -13.919 -24.660 1.00 95.31 269 PRO A O 1
ATOM 2225 N N . TYR A 1 270 ? 11.660 -13.360 -22.988 1.00 92.12 270 TYR A N 1
ATOM 2226 C CA . TYR A 1 270 ? 10.429 -13.732 -23.678 1.00 92.12 270 TYR A CA 1
ATOM 2227 C C . TYR A 1 270 ? 10.010 -12.664 -24.697 1.00 92.12 270 TYR A C 1
ATOM 2229 O O . TYR A 1 270 ? 9.427 -12.985 -25.729 1.00 92.12 270 TYR A O 1
ATOM 2237 N N . PHE A 1 271 ? 10.348 -11.404 -24.417 1.00 94.00 271 PHE A N 1
ATOM 2238 C CA . PHE A 1 271 ? 10.091 -10.255 -25.281 1.00 94.00 271 PHE A CA 1
ATOM 2239 C C . PHE A 1 271 ? 11.386 -9.711 -25.885 1.00 94.00 271 PHE A C 1
ATOM 2241 O O . PHE A 1 271 ? 12.458 -9.799 -25.277 1.00 94.00 271 PHE A O 1
ATOM 2248 N N . ASP A 1 272 ? 11.267 -9.076 -27.046 1.00 94.12 272 ASP A N 1
ATOM 2249 C CA . ASP A 1 272 ? 12.321 -8.226 -27.587 1.00 94.12 272 ASP A CA 1
ATOM 2250 C C . ASP A 1 272 ? 12.331 -6.853 -26.898 1.00 94.12 272 ASP A C 1
ATOM 2252 O O . ASP A 1 272 ? 11.372 -6.447 -26.240 1.00 94.12 272 ASP A O 1
ATOM 2256 N N . LYS A 1 273 ? 13.442 -6.123 -27.052 1.00 94.94 273 LYS A N 1
ATOM 2257 C CA . LYS A 1 273 ? 13.547 -4.737 -26.575 1.00 94.94 273 LYS A CA 1
ATOM 2258 C C . LYS A 1 273 ? 12.589 -3.859 -27.368 1.00 94.94 273 LYS A C 1
ATOM 2260 O O . LYS A 1 273 ? 12.690 -3.801 -28.594 1.00 94.94 273 LYS A O 1
ATOM 2265 N N . ALA A 1 274 ? 11.724 -3.134 -26.676 1.00 94.06 274 ALA A N 1
ATOM 2266 C CA . ALA A 1 274 ? 10.777 -2.240 -27.310 1.00 94.06 274 ALA A CA 1
ATOM 2267 C C . ALA A 1 274 ? 11.401 -0.869 -27.606 1.00 94.06 274 ALA A C 1
ATOM 2269 O O . ALA A 1 274 ? 12.272 -0.359 -26.890 1.00 94.06 274 ALA A O 1
ATOM 2270 N N . ASN A 1 275 ? 10.893 -0.223 -28.657 1.00 93.62 275 ASN A N 1
ATOM 2271 C CA . ASN A 1 275 ? 11.102 1.206 -28.846 1.00 93.62 275 ASN A CA 1
ATOM 2272 C C . ASN A 1 275 ? 10.271 1.965 -27.811 1.00 93.62 275 ASN A C 1
ATOM 2274 O O . ASN A 1 275 ? 9.067 1.750 -27.689 1.00 93.62 275 ASN A O 1
ATOM 2278 N N . TRP A 1 276 ? 10.912 2.870 -27.077 1.00 95.75 276 TRP A N 1
ATOM 2279 C CA . TRP A 1 276 ? 10.238 3.640 -26.040 1.00 95.75 276 TRP A CA 1
ATOM 2280 C C . TRP A 1 276 ? 9.399 4.758 -26.662 1.00 95.75 276 TRP A C 1
ATOM 2282 O O . TRP A 1 276 ? 9.934 5.806 -27.021 1.00 95.75 276 TRP A O 1
ATOM 2292 N N . ASN A 1 277 ? 8.097 4.518 -26.817 1.00 94.44 277 ASN A N 1
ATOM 2293 C CA . ASN A 1 277 ? 7.163 5.448 -27.446 1.00 94.44 277 ASN A CA 1
ATOM 2294 C C . ASN A 1 277 ? 5.849 5.523 -26.655 1.00 94.44 277 ASN A C 1
ATOM 2296 O O . ASN A 1 277 ? 4.860 4.884 -27.010 1.00 94.44 277 ASN A O 1
ATOM 2300 N N . PHE A 1 278 ? 5.856 6.285 -25.559 1.00 96.12 278 PHE A N 1
ATOM 2301 C CA . PHE A 1 278 ? 4.701 6.448 -24.678 1.00 96.12 278 PHE A CA 1
ATOM 2302 C C . PHE A 1 278 ? 4.347 7.925 -24.517 1.00 96.12 278 PHE A C 1
ATOM 2304 O O . PHE A 1 278 ? 5.119 8.705 -23.965 1.00 96.12 278 PHE A O 1
ATOM 2311 N N . GLU A 1 279 ? 3.149 8.301 -24.957 1.00 94.62 279 GLU A N 1
ATOM 2312 C CA . GLU A 1 279 ? 2.630 9.670 -24.820 1.00 94.62 279 GLU A CA 1
ATOM 2313 C C . GLU A 1 279 ? 1.696 9.825 -23.609 1.00 94.62 279 GLU A C 1
ATOM 2315 O O . GLU A 1 279 ? 1.414 10.936 -23.157 1.00 94.62 279 GLU A O 1
ATOM 2320 N N . THR A 1 280 ? 1.182 8.713 -23.072 1.00 95.56 280 THR A N 1
ATOM 2321 C CA . THR A 1 280 ? 0.169 8.712 -22.014 1.00 95.56 280 THR A CA 1
ATOM 2322 C C . THR A 1 280 ? 0.250 7.476 -21.118 1.00 95.56 280 THR A C 1
ATOM 2324 O O . THR A 1 280 ? 0.672 6.408 -21.549 1.00 95.56 280 THR A O 1
ATOM 2327 N N . LEU A 1 281 ? -0.200 7.620 -19.865 1.00 96.38 281 LEU A N 1
ATOM 2328 C CA . LEU A 1 281 ? -0.371 6.526 -18.898 1.00 96.38 281 LEU A CA 1
ATOM 2329 C C . LEU A 1 281 ? -1.763 5.860 -18.989 1.00 96.38 281 LEU A C 1
ATOM 2331 O O . LEU A 1 281 ? -2.136 5.046 -18.142 1.00 96.38 281 LEU A O 1
ATOM 2335 N N . ASN A 1 282 ? -2.572 6.195 -19.998 1.00 94.69 282 ASN A N 1
ATOM 2336 C CA . ASN A 1 282 ? -3.851 5.526 -20.268 1.00 94.69 282 ASN A CA 1
ATOM 2337 C C . ASN A 1 282 ? -3.627 4.194 -21.012 1.00 94.69 282 ASN A C 1
ATOM 2339 O O . ASN A 1 282 ? -4.051 4.028 -22.150 1.00 94.69 282 ASN A O 1
ATOM 2343 N N . VAL A 1 283 ? -2.926 3.260 -20.368 1.00 96.00 283 VAL A N 1
ATOM 2344 C CA . VAL A 1 283 ? -2.538 1.954 -20.940 1.00 96.00 283 VAL A CA 1
ATOM 2345 C C . VAL A 1 283 ? -3.579 0.848 -20.722 1.00 96.00 283 VAL A C 1
ATOM 2347 O O . VAL A 1 283 ? -3.491 -0.216 -21.326 1.00 96.00 283 VAL A O 1
ATOM 2350 N N . PHE A 1 284 ? -4.580 1.092 -19.872 1.00 95.94 284 PHE A N 1
ATOM 2351 C CA . PHE A 1 284 ? -5.645 0.140 -19.562 1.00 95.94 284 PHE A CA 1
ATOM 2352 C C . PHE A 1 284 ? -6.968 0.575 -20.188 1.00 95.94 284 PHE A C 1
ATOM 2354 O O . PHE A 1 284 ? -7.350 1.740 -20.095 1.00 95.94 284 PHE A O 1
ATOM 2361 N N . ASN A 1 285 ? -7.708 -0.382 -20.750 1.00 94.81 285 ASN A N 1
ATOM 2362 C CA . ASN A 1 285 ? -9.093 -0.187 -21.178 1.00 94.81 285 ASN A CA 1
ATOM 2363 C C . ASN A 1 285 ? -10.062 -0.576 -20.046 1.00 94.81 285 ASN A C 1
ATOM 2365 O O . ASN A 1 285 ? -10.819 -1.543 -20.160 1.00 94.81 285 ASN A O 1
ATOM 2369 N N . LYS A 1 286 ? -9.957 0.120 -18.910 1.00 96.19 286 LYS A N 1
ATOM 2370 C CA . LYS A 1 286 ? -10.737 -0.122 -17.687 1.00 96.19 286 LYS A CA 1
ATOM 2371 C C . LYS A 1 286 ? -11.246 1.195 -17.110 1.00 96.19 286 LYS A C 1
ATOM 2373 O O . LYS A 1 286 ? -10.670 2.254 -17.360 1.00 96.19 286 LYS A O 1
ATOM 2378 N N . ASP A 1 287 ? -12.332 1.108 -16.348 1.00 96.62 287 ASP A N 1
ATOM 2379 C CA . ASP A 1 287 ? -12.895 2.258 -15.646 1.00 96.62 287 ASP A CA 1
ATOM 2380 C C . ASP A 1 287 ? -11.944 2.712 -14.540 1.00 96.62 287 ASP A C 1
ATOM 2382 O O . ASP A 1 287 ? -11.282 1.899 -13.895 1.00 96.62 287 ASP A O 1
ATOM 2386 N N . GLU A 1 288 ? -11.899 4.019 -14.303 1.00 97.50 288 GLU A N 1
ATOM 2387 C CA . GLU A 1 288 ? -11.076 4.598 -13.248 1.00 97.50 288 GLU A CA 1
ATOM 2388 C C . GLU A 1 288 ? -11.947 5.391 -12.288 1.00 97.50 288 GLU A C 1
ATOM 2390 O O . GLU A 1 288 ? -12.804 6.185 -12.696 1.00 97.50 288 GLU A O 1
ATOM 2395 N N . TYR A 1 289 ? -11.681 5.206 -11.006 1.00 98.44 289 TYR A N 1
ATOM 2396 C CA . TYR A 1 289 ? -12.369 5.874 -9.919 1.00 98.44 289 TYR A CA 1
ATOM 2397 C C . TYR A 1 289 ? -11.328 6.630 -9.122 1.00 98.44 289 TYR A C 1
ATOM 2399 O O . TYR A 1 289 ? -10.273 6.084 -8.815 1.00 98.44 289 TYR A O 1
ATOM 2407 N N . PHE A 1 290 ? -11.589 7.887 -8.793 1.00 97.38 290 PHE A N 1
ATOM 2408 C CA . PHE A 1 290 ? -10.649 8.641 -7.981 1.00 97.38 290 PHE A CA 1
ATOM 2409 C C . PHE A 1 290 ? -11.333 9.448 -6.899 1.00 97.38 290 PHE A C 1
ATOM 2411 O O . PHE A 1 290 ? -12.443 9.959 -7.059 1.00 97.38 290 PHE A O 1
ATOM 2418 N N . ARG A 1 291 ? -10.616 9.609 -5.800 1.00 97.19 291 ARG A N 1
ATOM 2419 C CA . ARG A 1 291 ? -11.002 10.453 -4.687 1.00 97.19 291 ARG A CA 1
ATOM 2420 C C . ARG A 1 291 ? -9.910 11.478 -4.438 1.00 97.19 291 ARG A C 1
ATOM 2422 O O . ARG A 1 291 ? -8.730 11.149 -4.479 1.00 97.19 291 ARG A O 1
ATOM 2429 N N . ILE A 1 292 ? -10.307 12.727 -4.206 1.00 96.19 292 ILE A N 1
ATOM 2430 C CA . ILE A 1 292 ? -9.382 13.839 -3.978 1.00 96.19 292 ILE A CA 1
ATOM 2431 C C . ILE A 1 292 ? -9.499 14.282 -2.527 1.00 96.19 292 ILE A C 1
ATOM 2433 O O . ILE A 1 292 ? -10.581 14.652 -2.078 1.00 96.19 292 ILE A O 1
ATOM 2437 N N . TYR A 1 293 ? -8.367 14.316 -1.841 1.00 94.56 293 TYR A N 1
ATOM 2438 C CA . TYR A 1 293 ? -8.220 14.805 -0.480 1.00 94.56 293 TYR A CA 1
ATOM 2439 C C . TYR A 1 293 ? -7.582 16.186 -0.531 1.00 94.56 293 TYR A C 1
ATOM 2441 O O . TYR A 1 293 ? -6.577 16.396 -1.218 1.00 94.56 293 TYR A O 1
ATOM 2449 N N . ARG A 1 294 ? -8.172 17.142 0.183 1.00 90.12 294 ARG A N 1
ATOM 2450 C CA . ARG A 1 294 ? -7.648 18.502 0.296 1.00 90.12 294 ARG A CA 1
ATOM 2451 C C . ARG A 1 294 ? -7.500 18.861 1.757 1.00 90.12 294 ARG A C 1
ATOM 2453 O O . ARG A 1 294 ? -8.369 18.553 2.557 1.00 90.12 294 ARG A O 1
ATOM 2460 N N . TYR A 1 295 ? -6.403 19.529 2.074 1.00 86.69 295 TYR A N 1
ATOM 2461 C CA . TYR A 1 295 ? -6.179 20.094 3.394 1.00 86.69 295 TYR A CA 1
ATOM 2462 C C . TYR A 1 295 ? -5.249 21.295 3.255 1.00 86.69 295 TYR A C 1
ATOM 2464 O O . TYR A 1 295 ? -4.094 21.159 2.839 1.00 86.69 295 TYR A O 1
ATOM 2472 N N . LYS A 1 296 ? -5.748 22.496 3.564 1.00 84.75 296 LYS A N 1
ATOM 2473 C CA . LYS A 1 296 ? -5.038 23.756 3.279 1.00 84.75 296 LYS A CA 1
ATOM 2474 C C . LYS A 1 296 ? -4.624 23.797 1.789 1.00 84.75 296 LYS A C 1
ATOM 2476 O O . LYS A 1 296 ? -5.467 23.635 0.913 1.00 84.75 296 LYS A O 1
ATOM 2481 N N . ASN A 1 297 ? -3.332 23.959 1.489 1.00 82.44 297 ASN A N 1
ATOM 2482 C CA . ASN A 1 297 ? -2.796 23.992 0.116 1.00 82.44 297 ASN A CA 1
ATOM 2483 C C . ASN A 1 297 ? -2.314 22.623 -0.389 1.00 82.44 297 ASN A C 1
ATOM 2485 O O . ASN A 1 297 ? -1.628 22.542 -1.409 1.00 82.44 297 ASN A O 1
ATOM 2489 N N . PHE A 1 298 ? -2.593 21.558 0.355 1.00 87.25 298 PHE A N 1
ATOM 2490 C CA . PHE A 1 298 ? -2.134 20.221 0.039 1.00 87.25 298 PHE A CA 1
ATOM 2491 C C . PHE A 1 298 ? -3.216 19.413 -0.666 1.00 87.25 298 PHE A C 1
ATOM 2493 O O . PHE A 1 298 ? -4.390 19.476 -0.295 1.00 87.25 298 PHE A O 1
ATOM 2500 N N . ILE A 1 299 ? -2.801 18.646 -1.675 1.00 91.94 299 ILE A N 1
ATOM 2501 C CA . ILE A 1 299 ? -3.673 17.773 -2.452 1.00 91.94 299 ILE A CA 1
ATOM 2502 C C . ILE A 1 299 ? -3.077 16.370 -2.422 1.00 91.94 299 ILE A C 1
ATOM 2504 O O . ILE A 1 299 ? -1.907 16.169 -2.750 1.00 91.94 299 ILE A O 1
ATOM 2508 N N . ALA A 1 300 ? -3.910 15.402 -2.064 1.00 96.19 300 ALA A N 1
ATOM 2509 C CA . ALA A 1 300 ? -3.647 14.002 -2.339 1.00 96.19 300 ALA A CA 1
ATOM 2510 C C . ALA A 1 300 ? -4.797 13.412 -3.156 1.00 96.19 300 ALA A C 1
ATOM 2512 O O . ALA A 1 300 ? -5.916 13.930 -3.162 1.00 96.19 300 ALA A O 1
ATOM 2513 N N . ILE A 1 301 ? -4.513 12.336 -3.869 1.00 97.50 301 ILE A N 1
ATOM 2514 C CA . ILE A 1 301 ? -5.485 11.574 -4.641 1.00 97.50 301 ILE A CA 1
ATOM 2515 C C . ILE A 1 301 ? -5.335 10.098 -4.292 1.00 97.50 301 ILE A C 1
ATOM 2517 O O . ILE A 1 301 ? -4.235 9.647 -3.988 1.00 97.50 301 ILE A O 1
ATOM 2521 N N . GLN A 1 302 ? -6.436 9.362 -4.353 1.00 98.31 302 GLN A N 1
ATOM 2522 C CA . GLN A 1 302 ? -6.437 7.907 -4.426 1.00 98.31 302 GLN A CA 1
ATOM 2523 C C . GLN A 1 302 ? -7.137 7.513 -5.723 1.00 98.31 302 GLN A C 1
ATOM 2525 O O . GLN A 1 302 ? -8.253 7.971 -5.977 1.00 98.31 302 GLN A O 1
ATOM 2530 N N . VAL A 1 303 ? -6.476 6.713 -6.553 1.00 98.44 303 VAL A N 1
ATOM 2531 C CA . VAL A 1 303 ? -6.990 6.197 -7.823 1.00 98.44 303 VAL A CA 1
ATOM 2532 C C . VAL A 1 303 ? -7.171 4.691 -7.697 1.00 98.44 303 VAL A C 1
ATOM 2534 O O . VAL A 1 303 ? -6.250 3.985 -7.311 1.00 98.44 303 VAL A O 1
ATOM 2537 N N . ILE A 1 304 ? -8.350 4.206 -8.069 1.00 98.38 304 ILE A N 1
ATOM 2538 C CA . ILE A 1 304 ? -8.688 2.789 -8.141 1.00 98.38 304 ILE A CA 1
ATOM 2539 C C . ILE A 1 304 ? -9.000 2.455 -9.598 1.00 98.38 304 ILE A C 1
ATOM 2541 O O . ILE A 1 304 ? -9.809 3.126 -10.250 1.00 98.38 304 ILE A O 1
ATOM 2545 N N . ILE A 1 305 ? -8.350 1.410 -10.103 1.00 98.31 305 ILE A N 1
ATOM 2546 C CA . ILE A 1 305 ? -8.620 0.806 -11.406 1.00 98.31 305 ILE A CA 1
ATOM 2547 C C . ILE A 1 305 ? -8.969 -0.655 -11.133 1.00 98.31 305 ILE A C 1
ATOM 2549 O O . ILE A 1 305 ? -8.059 -1.464 -10.951 1.00 98.31 305 ILE A O 1
ATOM 2553 N N . PRO A 1 306 ? -10.264 -0.991 -11.063 1.00 97.44 306 PRO A N 1
ATOM 2554 C CA . PRO A 1 306 ? -10.697 -2.343 -10.757 1.00 97.44 306 PRO A CA 1
ATOM 2555 C C . PRO A 1 306 ? -10.126 -3.357 -11.750 1.00 97.44 306 PRO A C 1
ATOM 2557 O O . PRO A 1 306 ? -10.022 -3.053 -12.944 1.00 97.44 306 PRO A O 1
ATOM 2560 N N . GLU A 1 307 ? -9.773 -4.542 -11.251 1.00 95.88 307 GLU A N 1
ATOM 2561 C CA . GLU A 1 307 ? -9.063 -5.626 -11.960 1.00 95.88 307 GLU A CA 1
ATOM 2562 C C . GLU A 1 307 ? -7.566 -5.362 -12.228 1.00 95.88 307 GLU A C 1
ATOM 2564 O O . GLU A 1 307 ? -6.903 -6.172 -12.881 1.00 95.88 307 GLU A O 1
ATOM 2569 N N . ILE A 1 308 ? -7.032 -4.226 -11.775 1.00 97.31 308 ILE A N 1
ATOM 2570 C CA . ILE A 1 308 ? -5.654 -3.790 -12.032 1.00 97.31 308 ILE A CA 1
ATOM 2571 C C . ILE A 1 308 ? -4.946 -3.349 -10.748 1.00 97.31 308 ILE A C 1
ATOM 2573 O O . ILE A 1 308 ? -3.778 -3.688 -10.564 1.00 97.31 308 ILE A O 1
ATOM 2577 N N . SER A 1 309 ? -5.595 -2.538 -9.905 1.00 97.31 309 SER A N 1
ATOM 2578 C CA . SER A 1 309 ? -4.948 -1.885 -8.759 1.00 97.31 309 SER A CA 1
ATOM 2579 C C . SER A 1 309 ? -5.110 -2.623 -7.429 1.00 97.31 309 SER A C 1
ATOM 2581 O O . SER A 1 309 ? -4.577 -2.150 -6.428 1.00 97.31 309 SER A O 1
ATOM 2583 N N . GLU A 1 310 ? -5.827 -3.745 -7.389 1.00 95.94 310 GLU A N 1
ATOM 2584 C CA . GLU A 1 310 ? -5.939 -4.592 -6.198 1.00 95.94 310 GLU A CA 1
ATOM 2585 C C . GLU A 1 310 ? -4.554 -5.099 -5.771 1.00 95.94 310 GLU A C 1
ATOM 2587 O O . GLU A 1 310 ? -3.758 -5.551 -6.598 1.00 95.94 310 GLU A O 1
ATOM 2592 N N . VAL A 1 311 ? -4.265 -5.013 -4.474 1.00 93.12 311 VAL A N 1
ATOM 2593 C CA . VAL A 1 311 ? -3.042 -5.558 -3.871 1.00 93.12 311 VAL A CA 1
ATOM 2594 C C . VAL A 1 311 ? -3.324 -6.941 -3.304 1.00 93.12 311 VAL A C 1
ATOM 2596 O O . VAL A 1 311 ? -2.569 -7.877 -3.567 1.00 93.12 311 VAL A O 1
ATOM 2599 N N . TYR A 1 312 ? -4.434 -7.065 -2.578 1.00 93.00 312 TYR A N 1
ATOM 2600 C CA . TYR A 1 312 ? -4.848 -8.300 -1.929 1.00 93.00 312 TYR A CA 1
ATOM 2601 C C . TYR A 1 312 ? -5.970 -9.009 -2.703 1.00 93.00 312 TYR A C 1
ATOM 2603 O O . TYR A 1 312 ? -6.721 -8.359 -3.441 1.00 93.00 312 TYR A O 1
ATOM 2611 N N . PRO A 1 313 ? -6.082 -10.344 -2.582 1.00 92.81 313 PRO A N 1
ATOM 2612 C CA . PRO A 1 313 ? -7.190 -11.107 -3.146 1.00 92.81 313 PRO A CA 1
ATOM 2613 C C . PRO A 1 313 ? -8.552 -10.618 -2.648 1.00 92.81 313 PRO A C 1
ATOM 2615 O O . PRO A 1 313 ? -8.706 -10.246 -1.492 1.00 92.81 313 PRO A O 1
ATOM 2618 N N . ILE A 1 314 ? -9.573 -10.697 -3.503 1.00 95.25 314 ILE A N 1
ATOM 2619 C CA . ILE A 1 314 ? -10.957 -10.340 -3.135 1.00 95.25 314 ILE A CA 1
ATOM 2620 C C . ILE A 1 314 ? -11.474 -11.231 -1.996 1.00 95.25 314 ILE A C 1
ATOM 2622 O O . ILE A 1 314 ? -12.178 -10.751 -1.111 1.00 95.25 314 ILE A O 1
ATOM 2626 N N . ASP A 1 315 ? -11.057 -12.498 -1.978 1.00 94.19 315 ASP A N 1
ATOM 2627 C CA . ASP A 1 315 ? -11.390 -13.475 -0.938 1.00 94.19 315 ASP A CA 1
ATOM 2628 C C . ASP A 1 315 ? -10.953 -13.029 0.473 1.00 94.19 315 ASP A C 1
ATOM 2630 O O . ASP A 1 315 ? -11.535 -13.469 1.470 1.00 94.19 315 ASP A O 1
ATOM 2634 N N . ASP A 1 316 ? -9.988 -12.108 0.589 1.00 94.75 316 ASP A N 1
ATOM 2635 C CA . ASP A 1 316 ? -9.554 -11.568 1.880 1.00 94.75 316 ASP A CA 1
ATOM 2636 C C . ASP A 1 316 ? -10.669 -10.774 2.570 1.00 94.75 316 ASP A C 1
ATOM 2638 O O . ASP A 1 316 ? -10.705 -10.749 3.798 1.00 94.75 316 ASP A O 1
ATOM 2642 N N . LEU A 1 317 ? -11.654 -10.247 1.826 1.00 96.31 317 LEU A N 1
ATOM 2643 C CA . LEU A 1 317 ? -12.869 -9.660 2.412 1.00 96.31 317 LEU A CA 1
ATOM 2644 C C . LEU A 1 317 ? -13.627 -10.653 3.299 1.00 96.31 317 LEU A C 1
ATOM 2646 O O . LEU A 1 317 ? -14.318 -10.235 4.221 1.00 96.31 317 LEU A O 1
ATOM 2650 N N . LYS A 1 318 ? -13.483 -11.958 3.062 1.00 94.56 318 LYS A N 1
ATOM 2651 C CA . LYS A 1 318 ? -14.146 -13.005 3.840 1.00 94.56 318 LYS A CA 1
ATOM 2652 C C . LYS A 1 318 ? -13.199 -13.698 4.813 1.00 94.56 318 LYS A C 1
ATOM 2654 O O . LYS A 1 318 ? -13.525 -13.893 5.981 1.00 94.56 318 LYS A O 1
ATOM 2659 N N . TYR A 1 319 ? -12.017 -14.095 4.345 1.00 92.44 319 TYR A N 1
ATOM 2660 C CA . TYR A 1 319 ? -11.136 -14.981 5.116 1.00 92.44 319 TYR A CA 1
ATOM 2661 C C . TYR A 1 319 ? -10.093 -14.220 5.952 1.00 92.44 319 TYR A C 1
ATOM 2663 O O . TYR A 1 319 ? -9.804 -14.598 7.097 1.00 92.44 319 TYR A O 1
ATOM 2671 N N . TYR A 1 320 ? -9.584 -13.102 5.430 1.00 92.19 320 TYR A N 1
ATOM 2672 C CA . TYR A 1 320 ? -8.499 -12.315 6.030 1.00 92.19 320 TYR A CA 1
ATOM 2673 C C . TYR A 1 320 ? -8.903 -10.871 6.348 1.00 92.19 320 TYR A C 1
ATOM 2675 O O . TYR A 1 320 ? -8.055 -9.988 6.423 1.00 92.19 320 TYR A O 1
ATOM 2683 N N . ASN A 1 321 ? -10.193 -10.649 6.613 1.00 95.56 321 ASN A N 1
ATOM 2684 C CA . ASN A 1 321 ? -10.719 -9.307 6.811 1.00 95.56 321 ASN A CA 1
ATOM 2685 C C . ASN A 1 321 ? -10.089 -8.618 8.029 1.00 95.56 321 ASN A C 1
ATOM 2687 O O . ASN A 1 321 ? -10.048 -9.184 9.129 1.00 95.56 321 ASN A O 1
ATOM 2691 N N . ILE A 1 322 ? -9.661 -7.370 7.854 1.00 95.00 322 ILE A N 1
ATOM 2692 C CA . ILE A 1 322 ? -9.054 -6.556 8.915 1.00 95.00 322 ILE A CA 1
ATOM 2693 C C . ILE A 1 322 ? -10.049 -6.144 10.012 1.00 95.00 322 ILE A C 1
ATOM 2695 O O . ILE A 1 322 ? -9.645 -5.689 11.080 1.00 95.00 322 ILE A O 1
ATOM 2699 N N . ASN A 1 323 ? -11.361 -6.290 9.796 1.00 96.56 323 ASN A N 1
ATOM 2700 C CA . ASN A 1 323 ? -12.369 -5.779 10.725 1.00 96.56 323 ASN A CA 1
ATOM 2701 C C . ASN A 1 323 ? -12.595 -6.643 11.985 1.00 96.56 323 ASN A C 1
ATOM 2703 O O . ASN A 1 323 ? -13.340 -6.234 12.877 1.00 96.56 323 ASN A O 1
ATOM 2707 N N . LYS A 1 324 ? -11.927 -7.799 12.104 1.00 96.31 324 LYS A N 1
ATOM 2708 C CA . LYS A 1 324 ? -12.143 -8.797 13.172 1.00 96.31 324 LYS A CA 1
ATOM 2709 C C . LYS A 1 324 ? -12.082 -8.219 14.588 1.00 96.31 324 LYS A C 1
ATOM 2711 O O . LYS A 1 324 ? -12.879 -8.617 15.439 1.00 96.31 324 LYS A O 1
ATOM 2716 N N . GLY A 1 325 ? -11.190 -7.262 14.849 1.00 96.94 325 GLY A N 1
ATOM 2717 C CA 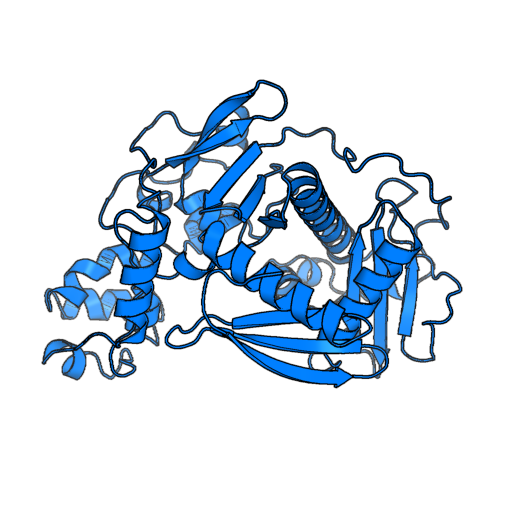. GLY A 1 325 ? -11.070 -6.615 16.161 1.00 96.94 325 GLY A CA 1
ATOM 2718 C C . GLY A 1 325 ? -12.295 -5.805 16.590 1.00 96.94 325 GLY A C 1
ATOM 2719 O O . GLY A 1 325 ? -12.579 -5.687 17.784 1.00 96.94 325 GLY A O 1
ATOM 2720 N N . LYS A 1 326 ? -13.076 -5.294 15.629 1.00 97.62 326 LYS A N 1
ATOM 2721 C CA . LYS A 1 326 ? -14.271 -4.469 15.869 1.00 97.62 326 LYS A CA 1
ATOM 2722 C C . LYS A 1 326 ? -15.307 -5.186 16.739 1.00 97.62 326 LYS A C 1
ATOM 2724 O O . LYS A 1 326 ? -15.888 -4.570 17.630 1.00 97.62 326 LYS A O 1
ATOM 2729 N N . PHE A 1 327 ? -15.509 -6.487 16.527 1.00 97.56 327 PHE A N 1
ATOM 2730 C CA . PHE A 1 327 ? -16.587 -7.263 17.158 1.00 97.56 327 PHE A CA 1
ATOM 2731 C C . PHE A 1 327 ? -16.426 -7.465 18.671 1.00 97.56 327 PHE A C 1
ATOM 2733 O O . PHE A 1 327 ? -17.411 -7.721 19.368 1.00 97.56 327 PHE A O 1
ATOM 2740 N N . ILE A 1 328 ? -15.207 -7.320 19.195 1.00 97.56 328 ILE A N 1
ATOM 2741 C CA . ILE A 1 328 ? -14.918 -7.410 20.635 1.00 97.56 328 ILE A CA 1
ATOM 2742 C C . ILE A 1 328 ? -14.416 -6.096 21.237 1.00 97.56 328 ILE A C 1
ATOM 2744 O O . ILE A 1 328 ? -14.294 -5.990 22.458 1.00 97.56 328 ILE A O 1
ATOM 2748 N N . ARG A 1 329 ? -14.156 -5.079 20.407 1.00 97.81 329 ARG A N 1
ATOM 2749 C CA . ARG A 1 329 ? -13.605 -3.788 20.833 1.00 97.81 329 ARG A CA 1
ATOM 2750 C C . ARG A 1 329 ? -14.413 -3.158 21.960 1.00 97.81 329 ARG A C 1
ATOM 2752 O O . ARG A 1 329 ? -13.842 -2.765 22.970 1.00 97.81 329 ARG A O 1
ATOM 2759 N N . ASN A 1 330 ? -15.737 -3.099 21.820 1.00 97.50 330 ASN A N 1
ATOM 2760 C CA . ASN A 1 330 ? -16.602 -2.512 22.843 1.00 97.50 330 ASN A CA 1
ATOM 2761 C C . ASN A 1 330 ? -16.549 -3.286 24.173 1.00 97.50 330 ASN A C 1
ATOM 2763 O O . ASN A 1 330 ? -16.593 -2.671 25.237 1.00 97.50 330 ASN A O 1
ATOM 2767 N N . ASP A 1 331 ? -16.433 -4.617 24.125 1.00 98.12 331 ASP A N 1
ATOM 2768 C CA . ASP A 1 331 ? -16.295 -5.443 25.327 1.00 98.12 331 ASP A CA 1
ATOM 2769 C C . ASP A 1 331 ? -14.949 -5.174 26.021 1.00 98.12 331 ASP A C 1
ATOM 2771 O O . ASP A 1 331 ? -14.929 -4.965 27.233 1.00 98.12 331 ASP A O 1
ATOM 2775 N N . ILE A 1 332 ? -13.848 -5.079 25.264 1.00 97.94 332 ILE A N 1
ATOM 2776 C CA . ILE A 1 332 ? -12.518 -4.753 25.805 1.00 97.94 332 ILE A CA 1
ATOM 2777 C C . ILE A 1 332 ? -12.487 -3.340 26.390 1.00 97.94 332 ILE A C 1
ATOM 2779 O O . ILE A 1 332 ? -12.127 -3.166 27.551 1.00 97.94 332 ILE A O 1
ATOM 2783 N N . LEU A 1 333 ? -12.884 -2.322 25.620 1.00 97.81 333 LEU A N 1
ATOM 2784 C CA . LEU A 1 333 ? -12.753 -0.927 26.047 1.00 97.81 333 LEU A CA 1
ATOM 2785 C C . LEU A 1 333 ? -13.639 -0.593 27.256 1.00 97.81 333 LEU A C 1
ATOM 2787 O O . LEU A 1 333 ? -13.284 0.286 28.037 1.00 97.81 333 LEU A O 1
ATOM 2791 N N . ASN A 1 334 ? -14.747 -1.315 27.452 1.00 98.06 334 ASN A N 1
ATOM 2792 C CA . ASN A 1 334 ? -15.616 -1.164 28.623 1.00 98.06 334 ASN A CA 1
ATOM 2793 C C . ASN A 1 334 ? -15.366 -2.207 29.725 1.00 98.06 334 ASN A C 1
ATOM 2795 O O . ASN A 1 334 ? -16.151 -2.267 30.673 1.00 98.06 334 ASN A O 1
ATOM 2799 N N . LEU A 1 335 ? -14.318 -3.031 29.607 1.00 97.81 335 LEU A N 1
ATOM 2800 C CA . LEU A 1 335 ? -13.942 -4.068 30.578 1.00 97.81 335 LEU A CA 1
ATOM 2801 C C . LEU A 1 335 ? -15.073 -5.080 30.864 1.00 97.81 335 LEU A C 1
ATOM 2803 O O . LEU A 1 335 ? -15.270 -5.532 31.993 1.00 97.81 335 LEU A O 1
ATOM 2807 N N . LYS A 1 336 ? -15.844 -5.451 29.836 1.00 97.44 336 LYS A N 1
ATOM 2808 C CA . LYS A 1 336 ? -16.977 -6.389 29.916 1.00 97.44 336 LYS A CA 1
ATOM 2809 C C . LYS A 1 336 ? -16.644 -7.735 29.281 1.00 97.44 336 LYS A C 1
ATOM 2811 O O . LYS A 1 336 ? -15.697 -7.871 28.512 1.00 97.44 336 LYS A O 1
ATOM 2816 N N . ASN A 1 337 ? -17.451 -8.743 29.621 1.00 97.00 337 ASN A N 1
ATOM 2817 C CA . ASN A 1 337 ? -17.506 -10.037 28.932 1.00 97.00 337 ASN A CA 1
ATOM 2818 C C . ASN A 1 337 ? -16.138 -10.726 28.744 1.00 97.00 337 ASN A C 1
ATOM 2820 O O . ASN A 1 337 ? -15.892 -11.356 27.718 1.00 97.00 337 ASN A O 1
ATOM 2824 N N . LYS A 1 338 ? -15.254 -10.642 29.747 1.00 97.06 338 LYS A N 1
ATOM 2825 C CA . LYS A 1 338 ? -13.857 -11.109 29.682 1.00 97.06 338 LYS A CA 1
ATOM 2826 C C . LYS A 1 338 ? -13.678 -12.511 29.098 1.00 97.06 338 LYS A C 1
ATOM 2828 O O . LYS A 1 338 ? -12.804 -12.710 28.266 1.00 97.06 338 LYS A O 1
ATOM 2833 N N . GLN A 1 339 ? -14.514 -13.476 29.491 1.00 96.94 339 GLN A N 1
ATOM 2834 C CA . GLN A 1 339 ? -14.407 -14.846 28.975 1.00 96.94 339 GLN A CA 1
ATOM 2835 C C . GLN A 1 339 ? -14.727 -14.938 27.475 1.00 96.94 339 GLN A C 1
ATOM 2837 O O . GLN A 1 339 ? -14.050 -15.658 26.750 1.00 96.94 339 GLN A O 1
ATOM 2842 N N . LYS A 1 340 ? -15.729 -14.185 27.000 1.00 97.19 340 LYS A N 1
ATOM 2843 C CA . LYS A 1 340 ? -16.056 -14.086 25.569 1.00 97.19 340 LYS A CA 1
ATOM 2844 C C . LYS A 1 340 ? -14.881 -13.479 24.801 1.00 97.19 340 LYS A C 1
ATOM 2846 O O . LYS A 1 340 ? -14.503 -14.005 23.762 1.00 97.19 340 LYS A O 1
ATOM 2851 N N . VAL A 1 341 ? -14.299 -12.403 25.335 1.00 97.94 341 VAL A N 1
ATOM 2852 C CA . VAL A 1 341 ? -13.124 -11.744 24.750 1.00 97.94 341 VAL A CA 1
ATOM 2853 C C . VAL A 1 341 ? -11.942 -12.708 24.671 1.00 97.94 341 VAL A C 1
ATOM 2855 O O . VAL A 1 341 ? -11.376 -12.860 23.597 1.00 97.94 341 VAL A O 1
ATOM 2858 N N . LEU A 1 342 ? -11.613 -13.407 25.761 1.00 97.31 342 LEU A N 1
ATOM 2859 C CA . LEU A 1 342 ? -10.548 -14.414 25.78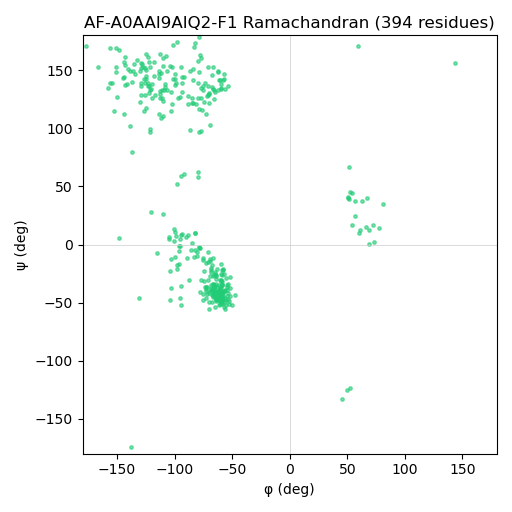8 1.00 97.31 342 LEU A CA 1
ATOM 2860 C C . LEU A 1 342 ? -10.718 -15.464 24.691 1.00 97.31 342 LEU A C 1
ATOM 2862 O O . LEU A 1 342 ? -9.788 -15.696 23.925 1.00 97.31 342 LEU A O 1
ATOM 2866 N N . ASN A 1 343 ? -11.905 -16.066 24.599 1.00 97.44 343 ASN A N 1
ATOM 2867 C CA . ASN A 1 343 ? -12.183 -17.092 23.596 1.00 97.44 343 ASN A CA 1
ATOM 2868 C C . ASN A 1 343 ? -11.968 -16.545 22.177 1.00 97.44 343 ASN A C 1
ATOM 2870 O O . ASN A 1 343 ? -11.262 -17.162 21.386 1.00 97.44 343 ASN A O 1
ATOM 2874 N N . TYR A 1 344 ? -12.488 -15.349 21.892 1.00 97.81 344 TYR A N 1
ATOM 2875 C CA . TYR A 1 344 ? -12.355 -14.720 20.579 1.00 97.81 344 TYR A CA 1
ATOM 2876 C C . TYR A 1 344 ? -10.902 -14.361 20.228 1.00 97.81 344 TYR A C 1
ATOM 2878 O O . TYR A 1 344 ? -10.483 -14.522 19.083 1.00 97.81 344 TYR A O 1
ATOM 2886 N N . LEU A 1 345 ? -10.114 -13.888 21.202 1.00 97.25 345 LEU A N 1
ATOM 2887 C CA . LEU A 1 345 ? -8.689 -13.605 21.007 1.00 97.25 345 LEU A CA 1
ATOM 2888 C C . LEU A 1 345 ? -7.905 -14.888 20.685 1.00 97.25 345 LEU A C 1
ATOM 2890 O O . LEU A 1 345 ? -7.072 -14.869 19.781 1.00 97.25 345 LEU A O 1
ATOM 2894 N N . TYR A 1 346 ? -8.197 -16.004 21.366 1.00 96.50 346 TYR A N 1
ATOM 2895 C CA . TYR A 1 346 ? -7.582 -17.303 21.066 1.00 96.50 346 TYR A CA 1
ATOM 2896 C C . TYR A 1 346 ? -7.970 -17.829 19.679 1.00 96.50 346 TYR A C 1
ATOM 2898 O O . TYR A 1 346 ? -7.096 -18.264 18.933 1.00 96.50 346 TYR A O 1
ATOM 2906 N N . GLU A 1 347 ? -9.253 -17.757 19.314 1.00 96.06 347 GLU A N 1
ATOM 2907 C CA . GLU A 1 347 ? -9.760 -18.184 17.998 1.00 96.06 347 GLU A CA 1
ATOM 2908 C C . GLU A 1 347 ? -9.098 -17.429 16.838 1.00 96.06 347 GLU A C 1
ATOM 2910 O O . GLU A 1 347 ? -8.894 -17.993 15.766 1.00 96.06 347 GLU A O 1
ATOM 2915 N N . ASN A 1 348 ? -8.724 -16.168 17.066 1.00 95.19 348 ASN A N 1
ATOM 2916 C CA . ASN A 1 348 ? -8.076 -15.312 16.074 1.00 95.19 348 ASN A CA 1
ATOM 2917 C C . ASN A 1 348 ? -6.549 -15.227 16.239 1.00 95.19 348 ASN A C 1
ATOM 2919 O O . ASN A 1 348 ? -5.923 -14.386 15.599 1.00 95.19 348 ASN A O 1
ATOM 2923 N N . ALA A 1 349 ? -5.950 -16.077 17.085 1.00 95.31 349 ALA A N 1
ATOM 2924 C CA . ALA A 1 349 ? -4.508 -16.119 17.346 1.00 95.31 349 ALA A CA 1
ATOM 2925 C C . ALA A 1 349 ? -3.896 -14.741 17.683 1.00 95.31 349 ALA A C 1
ATOM 2927 O O . ALA A 1 349 ? -2.798 -14.396 17.243 1.00 95.31 349 ALA A O 1
ATOM 2928 N N . VAL A 1 350 ? -4.619 -13.935 18.465 1.00 96.38 350 VAL A N 1
ATOM 2929 C CA . VAL A 1 350 ? -4.222 -12.560 18.775 1.00 96.38 350 VAL A CA 1
ATOM 2930 C C . VAL A 1 350 ? -3.119 -12.538 19.821 1.00 96.38 350 VAL A C 1
ATOM 2932 O O . VAL A 1 350 ? -3.282 -13.054 20.927 1.00 96.38 350 VAL A O 1
ATOM 2935 N N . TRP A 1 351 ? -2.016 -11.864 19.494 1.00 94.88 351 TRP A N 1
ATOM 2936 C CA . TRP A 1 351 ? -0.933 -11.620 20.442 1.00 94.88 351 TRP A CA 1
ATOM 2937 C C . TRP A 1 351 ? -1.047 -10.266 21.143 1.00 94.88 351 TRP A C 1
ATOM 2939 O O . TRP A 1 351 ? -0.993 -10.220 22.368 1.00 94.88 351 TRP A O 1
ATOM 2949 N N . ASP A 1 352 ? -1.202 -9.175 20.388 1.00 97.38 352 ASP A N 1
ATOM 2950 C CA . ASP A 1 352 ? -1.307 -7.807 20.909 1.00 97.38 352 ASP A CA 1
ATOM 2951 C C . ASP A 1 352 ? -2.764 -7.337 20.884 1.00 97.38 352 ASP A C 1
ATOM 2953 O O . ASP A 1 352 ? -3.364 -7.192 19.819 1.00 97.38 352 ASP A O 1
ATOM 2957 N N . ILE A 1 353 ? -3.341 -7.107 22.067 1.00 98.12 353 ILE A N 1
ATOM 2958 C CA . ILE A 1 353 ? -4.753 -6.730 22.193 1.00 98.12 353 ILE A CA 1
ATOM 2959 C C . ILE A 1 353 ? -4.996 -5.326 21.629 1.00 98.12 353 ILE A C 1
ATOM 2961 O O . ILE A 1 353 ? -6.031 -5.100 21.004 1.00 98.12 353 ILE A O 1
ATOM 2965 N N . GLY A 1 354 ? -4.071 -4.386 21.855 1.00 98.12 354 GLY A N 1
ATOM 2966 C CA . GLY A 1 354 ? -4.228 -2.994 21.430 1.00 98.12 354 GLY A CA 1
ATOM 2967 C C . GLY A 1 354 ? -4.209 -2.872 19.913 1.00 98.12 354 GLY A C 1
ATOM 2968 O O . GLY A 1 354 ? -5.140 -2.313 19.335 1.00 98.12 354 GLY A O 1
ATOM 2969 N N . GLU A 1 355 ? -3.205 -3.482 19.283 1.00 97.31 355 GLU A N 1
ATOM 2970 C CA . GLU A 1 355 ? -3.087 -3.575 17.823 1.00 97.31 355 GLU A CA 1
ATOM 2971 C C . GLU A 1 355 ? -4.341 -4.208 17.210 1.00 97.31 355 GLU A C 1
ATOM 2973 O O . GLU A 1 355 ? -4.953 -3.631 16.315 1.00 97.31 355 GLU A O 1
ATOM 2978 N N . PHE A 1 356 ? -4.805 -5.331 17.770 1.00 97.94 356 PHE A N 1
ATOM 2979 C CA . PHE A 1 356 ? -5.965 -6.048 17.245 1.00 97.94 356 PHE A CA 1
ATOM 2980 C C . PHE A 1 356 ? -7.248 -5.214 17.237 1.00 97.94 356 PHE A C 1
ATOM 2982 O O . PHE A 1 356 ? -8.034 -5.310 16.297 1.00 97.94 356 PHE A O 1
ATOM 2989 N N . ILE A 1 357 ? -7.485 -4.390 18.263 1.00 98.12 357 ILE A N 1
ATOM 2990 C CA . ILE A 1 357 ? -8.684 -3.539 18.322 1.00 98.12 357 ILE A CA 1
ATOM 2991 C C . ILE A 1 357 ? -8.459 -2.118 17.793 1.00 98.12 357 ILE A C 1
ATOM 2993 O O . ILE A 1 357 ? -9.417 -1.343 17.760 1.00 98.12 357 ILE A O 1
ATOM 2997 N N . GLY A 1 358 ? -7.243 -1.779 17.366 1.00 98.12 358 GLY A N 1
ATOM 2998 C CA . GLY A 1 358 ? -6.900 -0.496 16.755 1.00 98.12 358 GLY A CA 1
ATOM 2999 C C . GLY A 1 358 ? -6.660 0.639 17.748 1.00 98.12 358 GLY A C 1
ATOM 3000 O O . GLY A 1 358 ? -7.020 1.783 17.480 1.00 98.12 358 GLY A O 1
ATOM 3001 N N . VAL A 1 359 ? -6.089 0.362 18.919 1.00 98.50 359 VAL A N 1
ATOM 3002 C CA . VAL A 1 359 ? -5.763 1.387 19.925 1.00 98.50 359 VAL A CA 1
ATOM 3003 C C . VAL A 1 359 ? -4.316 1.263 20.393 1.00 98.50 359 VAL A C 1
ATOM 3005 O O . VAL A 1 359 ? -3.732 0.185 20.356 1.00 98.50 359 VAL A O 1
ATOM 3008 N N . ILE A 1 360 ? -3.739 2.357 20.902 1.00 98.25 360 ILE A N 1
ATOM 3009 C CA . ILE A 1 360 ? -2.430 2.312 21.573 1.00 98.25 360 ILE A CA 1
ATOM 3010 C C . ILE A 1 360 ? -2.636 2.560 23.062 1.00 98.25 360 ILE A C 1
ATOM 3012 O O . ILE A 1 360 ? -2.984 3.663 23.490 1.00 98.25 360 ILE A O 1
ATOM 3016 N N . PHE A 1 361 ? -2.419 1.518 23.854 1.00 98.31 361 PHE A N 1
ATOM 3017 C CA . PHE A 1 361 ? -2.370 1.608 25.308 1.00 98.31 361 PHE A CA 1
ATOM 3018 C C . PHE A 1 361 ? -1.007 2.130 25.783 1.00 98.31 361 PHE A C 1
ATOM 3020 O O . PHE A 1 361 ? -0.004 1.989 25.085 1.00 98.31 361 PHE A O 1
ATOM 3027 N N . ASN A 1 362 ? -0.957 2.693 26.993 1.00 96.69 362 ASN A N 1
ATOM 3028 C CA . ASN A 1 362 ? 0.267 3.207 27.630 1.00 96.69 362 ASN A CA 1
ATOM 3029 C C . ASN A 1 362 ? 1.367 2.142 27.835 1.00 96.69 362 ASN A C 1
ATOM 3031 O O . ASN A 1 362 ? 2.533 2.465 28.064 1.00 96.69 362 ASN A O 1
ATOM 3035 N N . LYS A 1 363 ? 0.998 0.865 27.746 1.00 95.81 363 LYS A N 1
ATOM 3036 C CA . LYS A 1 363 ? 1.888 -0.287 27.632 1.00 95.81 363 LYS A CA 1
ATOM 3037 C C . LYS A 1 363 ? 1.244 -1.322 26.719 1.00 95.81 363 LYS A C 1
ATOM 3039 O O . LYS A 1 363 ? 0.025 -1.364 26.584 1.00 95.81 363 LYS A O 1
ATOM 3044 N N . LYS A 1 364 ? 2.062 -2.186 26.124 1.00 96.56 364 LYS A N 1
ATOM 3045 C CA . LYS A 1 364 ? 1.566 -3.340 25.373 1.00 96.56 364 LYS A CA 1
ATOM 3046 C C . LYS A 1 364 ? 0.853 -4.293 26.333 1.00 96.56 364 LYS A C 1
ATOM 3048 O O . LYS A 1 364 ? 1.413 -4.611 27.376 1.00 96.56 364 LYS A O 1
ATOM 3053 N N . TYR A 1 365 ? -0.354 -4.717 25.971 1.00 97.56 365 TYR A N 1
ATOM 3054 C CA . TYR A 1 365 ? -1.089 -5.771 26.664 1.00 97.56 365 TYR A CA 1
ATOM 3055 C C . TYR A 1 365 ? -1.199 -6.959 25.721 1.00 97.56 365 TYR A C 1
ATOM 3057 O O . TYR A 1 365 ? -1.865 -6.878 24.685 1.00 97.56 365 TYR A O 1
ATOM 3065 N N . THR A 1 366 ? -0.522 -8.048 26.068 1.00 97.12 366 THR A N 1
ATOM 3066 C CA . THR A 1 366 ? -0.666 -9.304 25.332 1.00 97.12 366 THR A CA 1
ATOM 3067 C C . THR A 1 366 ? -1.885 -10.081 25.824 1.00 97.12 366 THR A C 1
ATOM 3069 O O . THR A 1 366 ? -2.462 -9.749 26.863 1.00 97.12 366 THR A O 1
ATOM 3072 N N . ILE A 1 367 ? -2.276 -11.141 25.113 1.00 95.00 367 ILE A N 1
ATOM 3073 C CA . ILE A 1 367 ? -3.353 -12.038 25.566 1.00 95.00 367 ILE A CA 1
ATOM 3074 C C . ILE A 1 367 ? -3.099 -12.607 26.976 1.00 95.00 367 ILE A C 1
ATOM 3076 O O . ILE A 1 367 ? -4.029 -12.730 27.771 1.00 95.00 367 ILE A O 1
ATOM 3080 N N . GLU A 1 368 ? -1.836 -12.867 27.326 1.00 95.06 368 GLU A N 1
ATOM 3081 C CA . GLU A 1 368 ? -1.420 -13.339 28.656 1.00 95.06 368 GLU A CA 1
ATOM 3082 C C . GLU A 1 368 ? -1.613 -12.273 29.747 1.00 95.06 368 GLU A C 1
ATOM 3084 O O . GLU A 1 368 ? -1.734 -12.586 30.930 1.00 95.06 368 GLU A O 1
ATOM 3089 N N . GLU A 1 369 ? -1.666 -11.000 29.358 1.00 96.12 369 GLU A N 1
ATOM 3090 C CA . GLU A 1 369 ? -1.821 -9.859 30.256 1.00 96.12 369 GLU A CA 1
ATOM 3091 C C . GLU A 1 369 ? -3.253 -9.318 30.296 1.00 96.12 369 GLU A C 1
ATOM 3093 O O . GLU A 1 369 ? -3.488 -8.235 30.843 1.00 96.12 369 GLU A O 1
ATOM 3098 N N . ILE A 1 370 ? -4.229 -10.066 29.770 1.00 95.56 370 ILE A N 1
ATOM 3099 C CA . ILE A 1 370 ? -5.626 -9.625 29.749 1.00 95.56 370 ILE A CA 1
ATOM 3100 C C . ILE A 1 370 ? -6.172 -9.344 31.155 1.00 95.56 370 ILE A C 1
ATOM 3102 O O . ILE A 1 370 ? -6.959 -8.421 31.336 1.00 95.56 370 ILE A O 1
ATOM 3106 N N . ASP A 1 371 ? -5.734 -10.087 32.173 1.00 96.75 371 ASP A N 1
ATOM 3107 C CA . ASP A 1 371 ? -6.154 -9.861 33.558 1.00 96.75 371 ASP A CA 1
ATOM 3108 C C . ASP A 1 371 ? -5.770 -8.454 34.016 1.00 96.75 371 ASP A C 1
ATOM 3110 O O . ASP A 1 371 ? -6.617 -7.725 34.528 1.00 96.75 371 ASP A O 1
ATOM 3114 N N . LYS A 1 372 ? -4.537 -8.036 33.707 1.00 96.88 372 LYS A N 1
ATOM 3115 C CA . LYS A 1 372 ? -4.035 -6.688 33.992 1.00 96.88 372 LYS A CA 1
ATOM 3116 C C . LYS A 1 372 ? -4.770 -5.624 33.181 1.00 96.88 372 LYS A C 1
ATOM 3118 O O . LYS A 1 372 ? -4.942 -4.514 33.666 1.00 96.88 372 LYS A O 1
ATOM 3123 N N . LEU A 1 373 ? -5.172 -5.926 31.944 1.00 97.38 373 LEU A N 1
ATOM 3124 C CA . LEU A 1 373 ? -5.983 -5.003 31.141 1.00 97.38 373 LEU A CA 1
ATOM 3125 C C . LEU A 1 373 ? -7.351 -4.776 31.797 1.00 97.38 373 LEU A C 1
ATOM 3127 O O . LEU A 1 373 ? -7.830 -3.646 31.849 1.00 97.38 373 LEU A O 1
ATOM 3131 N N . TYR A 1 374 ? -7.957 -5.840 32.332 1.00 97.25 374 TYR A N 1
ATOM 3132 C CA . TYR A 1 374 ? -9.268 -5.798 32.986 1.00 97.25 374 TYR A CA 1
ATOM 3133 C C . TYR A 1 374 ? -9.256 -5.182 34.392 1.00 97.25 374 TYR A C 1
ATOM 3135 O O . TYR A 1 374 ? -10.317 -4.824 34.899 1.00 97.25 374 TYR A O 1
ATOM 3143 N N . GLU A 1 375 ? -8.083 -5.001 35.000 1.00 97.06 375 GLU A N 1
ATOM 3144 C CA . GLU A 1 375 ? -7.902 -4.148 36.185 1.00 97.06 375 GLU A CA 1
ATOM 3145 C C . GLU A 1 375 ? -7.953 -2.651 35.834 1.00 97.06 375 GLU A C 1
ATOM 3147 O O . GLU A 1 375 ? -8.257 -1.821 36.692 1.00 97.06 375 GLU A O 1
ATOM 3152 N N . GLY A 1 376 ? -7.680 -2.307 34.572 1.00 96.50 376 GLY A N 1
ATOM 3153 C CA . GLY A 1 376 ? -7.692 -0.948 34.050 1.00 96.50 376 GLY A CA 1
ATOM 3154 C C . GLY A 1 376 ? -6.589 -0.707 33.018 1.00 96.50 376 GLY A C 1
ATOM 3155 O O . GLY A 1 376 ? -5.546 -1.368 32.997 1.00 96.50 376 GLY A O 1
ATOM 3156 N N . TYR A 1 377 ? -6.809 0.287 32.163 1.00 97.69 377 TYR A N 1
ATOM 3157 C CA . TYR A 1 377 ? -5.840 0.728 31.166 1.00 97.69 377 TYR A CA 1
ATOM 3158 C C . TYR A 1 377 ? -5.889 2.247 30.999 1.00 97.69 377 TYR A C 1
ATOM 3160 O O . TYR A 1 377 ? -6.880 2.902 31.322 1.00 97.69 377 TYR A O 1
ATOM 3168 N N . GLU A 1 378 ? -4.824 2.795 30.425 1.00 97.94 378 GLU A N 1
ATOM 3169 C CA . GLU A 1 378 ? -4.807 4.158 29.907 1.00 97.94 378 GLU A CA 1
ATOM 3170 C C . GLU A 1 378 ? -4.359 4.131 28.449 1.00 97.94 378 GLU A C 1
ATOM 3172 O O . GLU A 1 378 ? -3.598 3.255 28.028 1.00 97.94 378 GLU A O 1
ATOM 3177 N N . PHE A 1 379 ? -4.814 5.109 27.672 1.00 98.38 379 PHE A N 1
ATOM 3178 C CA . PHE A 1 379 ? -4.316 5.303 26.317 1.00 98.38 379 PHE A CA 1
ATOM 3179 C C . PHE A 1 379 ? -2.979 6.034 26.323 1.00 98.38 379 PHE A C 1
ATOM 3181 O O . PHE A 1 379 ? -2.803 7.025 27.040 1.00 98.38 379 PHE A O 1
ATOM 3188 N N . ASP A 1 380 ? -2.073 5.575 25.464 1.00 98.19 380 ASP A N 1
ATOM 3189 C CA . ASP A 1 380 ? -0.827 6.273 25.185 1.00 98.19 380 ASP A CA 1
ATOM 3190 C C . ASP A 1 380 ? -1.119 7.643 24.567 1.00 98.19 380 ASP A C 1
ATOM 3192 O O . ASP A 1 380 ? -2.090 7.836 23.823 1.00 98.19 380 ASP A O 1
ATOM 3196 N N . GLU A 1 381 ? -0.249 8.609 24.842 1.00 97.81 381 GLU A N 1
ATOM 3197 C CA . GLU A 1 381 ? -0.385 9.956 24.300 1.00 97.81 381 GLU A CA 1
ATOM 3198 C C . GLU A 1 381 ? -0.345 9.966 22.765 1.00 97.81 381 GLU A C 1
ATOM 3200 O O . GLU A 1 381 ? -1.040 10.758 22.132 1.00 97.81 381 GLU A O 1
ATOM 3205 N N . LYS A 1 382 ? 0.381 9.030 22.141 1.00 97.06 382 LYS A N 1
ATOM 3206 C CA . LYS A 1 382 ? 0.389 8.855 20.683 1.00 97.06 382 LYS A CA 1
ATOM 3207 C C . LYS A 1 382 ? -1.001 8.564 20.133 1.00 97.06 382 LYS A C 1
ATOM 3209 O O . LYS A 1 382 ? -1.356 9.140 19.111 1.00 97.06 382 LYS A O 1
ATOM 3214 N N . TYR A 1 383 ? -1.798 7.724 20.796 1.00 98.25 383 TYR A N 1
ATOM 3215 C CA . TYR A 1 383 ? -3.160 7.438 20.338 1.00 98.25 383 TYR A CA 1
ATOM 3216 C C . TYR A 1 383 ? -4.049 8.677 20.432 1.00 98.25 383 TYR A C 1
ATOM 3218 O O . TYR A 1 383 ? -4.760 9.007 19.485 1.00 98.25 383 TYR A O 1
ATOM 3226 N N . LYS A 1 384 ? -3.942 9.442 21.523 1.00 98.00 384 LYS A N 1
ATOM 3227 C CA . LYS A 1 384 ? -4.656 10.723 21.649 1.00 98.00 384 LYS A CA 1
ATOM 3228 C C . LYS A 1 384 ? -4.242 11.713 20.556 1.00 98.00 384 LYS A C 1
ATOM 3230 O O . LYS A 1 384 ? -5.105 12.383 19.990 1.00 98.00 384 LYS A O 1
ATOM 3235 N N . ASN A 1 385 ? -2.956 11.762 20.207 1.00 97.81 385 ASN A N 1
ATOM 3236 C CA . ASN A 1 385 ? -2.453 12.595 19.113 1.00 97.81 385 ASN A CA 1
ATOM 3237 C C . ASN A 1 385 ? -2.985 12.148 17.745 1.00 97.81 385 ASN A C 1
ATOM 3239 O O . ASN A 1 385 ? -3.312 13.005 16.928 1.00 97.81 385 ASN A O 1
ATOM 3243 N N . ILE A 1 386 ? -3.130 10.839 17.504 1.00 98.00 386 ILE A N 1
ATOM 3244 C CA . ILE A 1 386 ? -3.775 10.304 16.293 1.00 98.00 386 ILE A CA 1
ATOM 3245 C C . ILE A 1 386 ? -5.224 10.797 16.207 1.00 98.00 386 ILE A C 1
ATOM 3247 O O . ILE A 1 386 ? -5.627 11.341 15.178 1.00 98.00 386 ILE A O 1
ATOM 3251 N N . LEU A 1 387 ? -5.992 10.672 17.296 1.00 97.50 387 LEU A N 1
ATOM 3252 C CA . LEU A 1 387 ? -7.380 11.140 17.352 1.00 97.50 387 LEU A CA 1
ATOM 3253 C C . LEU A 1 387 ? -7.486 12.657 17.142 1.00 97.50 387 LEU A C 1
ATOM 3255 O O . LEU A 1 387 ? -8.395 13.121 16.458 1.00 97.50 387 LEU A O 1
ATOM 3259 N N . SER A 1 388 ? -6.562 13.430 17.717 1.00 96.31 388 SER A N 1
ATOM 3260 C CA . SER A 1 388 ? -6.500 14.885 17.545 1.00 96.31 388 SER A CA 1
ATOM 3261 C C . SER A 1 388 ? -6.212 15.271 16.092 1.00 96.31 388 SER A C 1
ATOM 3263 O O . SER A 1 388 ? -6.949 16.059 15.503 1.00 96.31 388 SER A O 1
ATOM 3265 N N . LEU A 1 389 ? -5.199 14.650 15.477 1.00 95.69 389 LEU A N 1
ATOM 3266 C CA . LEU A 1 389 ? -4.841 14.901 14.083 1.00 95.69 389 LEU A CA 1
ATOM 3267 C C . LEU A 1 389 ? -5.978 14.516 13.128 1.00 95.69 389 LEU A C 1
ATOM 3269 O O . LEU A 1 389 ? -6.264 15.256 12.192 1.00 95.69 389 LEU A O 1
ATOM 3273 N N . SER A 1 390 ? -6.651 13.385 13.364 1.00 95.44 390 SER A N 1
ATOM 3274 C CA . SER A 1 390 ? -7.804 12.984 12.551 1.00 95.44 390 SER A CA 1
ATOM 3275 C C . SER A 1 390 ? -8.926 14.027 12.596 1.00 95.44 390 SER A C 1
ATOM 3277 O O . SER A 1 390 ? -9.478 14.362 11.549 1.00 95.44 390 SER A O 1
ATOM 3279 N N . LYS A 1 391 ? -9.213 14.600 13.775 1.00 93.69 391 LYS A N 1
ATOM 3280 C CA . LYS A 1 391 ? -10.188 15.693 13.919 1.00 93.69 391 LYS A CA 1
ATOM 3281 C C . LYS A 1 391 ? -9.748 16.950 13.172 1.00 93.69 391 LYS A C 1
ATOM 3283 O O . LYS A 1 391 ? -10.531 17.469 12.387 1.00 93.69 391 LYS A O 1
ATOM 3288 N N . GLU A 1 392 ? -8.496 17.384 13.332 1.00 92.44 392 GLU A N 1
ATOM 3289 C CA . GLU A 1 392 ? -7.964 18.564 12.628 1.00 92.44 392 GLU A CA 1
ATOM 3290 C C . GLU A 1 392 ? -8.084 18.420 11.102 1.00 92.44 392 GLU A C 1
ATOM 3292 O O . GLU A 1 392 ? -8.424 19.369 10.396 1.00 92.44 392 GLU A O 1
ATOM 3297 N N . LEU A 1 393 ? -7.831 17.219 10.578 1.00 91.62 393 LEU A N 1
ATOM 3298 C CA . LEU A 1 393 ? -7.934 16.935 9.150 1.00 91.62 393 LEU A CA 1
ATOM 3299 C C . LEU A 1 393 ? -9.376 16.954 8.611 1.00 91.62 393 LEU A C 1
ATOM 3301 O O . LEU A 1 393 ? -9.540 16.922 7.390 1.00 91.62 393 LEU A O 1
ATOM 3305 N N . ASN A 1 394 ? -10.381 16.965 9.488 1.00 88.19 394 ASN A N 1
ATOM 3306 C CA . ASN A 1 394 ? -11.808 16.991 9.161 1.00 88.19 394 ASN A CA 1
ATOM 3307 C C . ASN A 1 394 ? -12.448 18.381 9.358 1.00 88.19 394 ASN A C 1
ATOM 3309 O O . ASN A 1 394 ? -13.580 18.593 8.933 1.00 88.19 394 ASN A O 1
ATOM 3313 N N . GLU A 1 395 ? -11.758 19.320 10.012 1.00 73.75 395 GLU A N 1
ATOM 3314 C CA . GLU A 1 395 ? -12.267 20.662 10.348 1.00 73.75 395 GLU A CA 1
ATOM 3315 C C . GLU A 1 395 ? -12.161 21.686 9.192 1.00 73.75 395 GLU A C 1
ATOM 3317 O O . GLU A 1 395 ? -12.391 22.880 9.392 1.00 73.75 395 GLU A O 1
ATOM 3322 N N . ILE A 1 396 ? -11.828 21.240 7.975 1.00 55.38 396 ILE A N 1
ATOM 3323 C CA . ILE A 1 396 ? -11.628 22.057 6.760 1.00 55.38 396 ILE A CA 1
ATOM 3324 C C . ILE A 1 396 ? -12.336 21.383 5.589 1.00 55.38 396 ILE A C 1
ATOM 3326 O O . ILE A 1 396 ? -12.878 22.122 4.733 1.00 55.38 396 ILE A O 1
#

Foldseek 3Di:
DDAPADWDWDWDDFVQKIKIWTHGPLARDIFIAIDSDPVRRVCRRRFVNRLCLQVVLVVQLAQAACLPVQWDFDPQADDPVVCVQLVVVPDDQQLLDRQHYLDSGFTWDWWQFVPPRDTGTDGNLLCVQWQRCQLKGWDLDDVVLNQVNLQRLLFLLLVLVCFLVLFAFAWDDDPQDDPFKTKGDSCVQVLFQKIWMWGDDPQWIFIFMAHDLDNVNRRNRRVRLRRNLVPPATAGEDQDSVVSNDLVLLVCCVPRRRHHGHNSNVPDGPDDRDDSDDPDSPSDPFIKIKDWGDDPSIIMMGIDTPPRSTSGDSCCSPVVRLNLLSVCLVCLVVLHDLVVVLVSCVVVVFFWNQSSSRFAWPDTAGSVNSVVSSVHTHGDSNRVVSNVSSVSSVPD

Mean predicted aligned error: 3.68 Å

InterPro domains:
  IPR003776 YcaO-like domain [PF02624] (33-252)
  IPR003776 YcaO-like domain [PS51664] (33-396)

Organism: NCBI:txid391592

Radius of gyration: 21.92 Å; Cα contacts (8 Å, |Δi|>4): 784; chains: 1; bounding box: 55×48×65 Å

Sequence (396 aa):
MKSIIECNLNYKNFLDATLCECKAKNLPFKSFGKGFNQNEAKISAIGEMNERILTRNYFEEYYINNLYPEAIITDKFLNSKLYEFYDIKNLEKEDLFDFNSDIFDILSIPFIHKQSGKYIYFPINLIHNIYASNGMAFHTNLKDAYYNAKSEIIERFVKFQVIKYGLPLPKIAHPYNSEKIQIYDATLDGKYPVMAASFIENDEVILSFGCDLDKNKAINKAYLELLQTEFKERGRFLDDIDYIKEPVNLTQHFINLSGDIHSNFLKKPYFDKANWNFETLNVFNKDEYFRIYRYKNFIAIQVIIPEISEVYPIDDLKYYNINKGKFIRNDILNLKNKQKVLNYLYENAVWDIGEFIGVIFNKKYTIEEIDKLYEGYEFDEKYKNILSLSKELNEI